Protein 7AAK (pdb70)

Solvent-accessible surface area: 31314 Å² total; per-residue (Å²): 235,137,89,60,6,59,0,0,3,63,100,47,109,61,12,100,64,9,1,72,55,5,10,60,74,2,92,83,51,55,110,70,45,93,38,86,76,48,44,46,74,105,117,9,86,153,38,87,117,104,33,190,82,116,29,45,119,111,32,10,63,10,81,43,4,16,94,2,0,111,131,88,82,0,1,1,0,12,11,24,1,78,34,6,72,23,97,20,56,128,38,7,0,0,1,0,0,19,151,19,66,46,16,42,0,0,0,3,21,34,67,152,24,123,88,74,47,3,88,74,13,68,126,134,11,17,0,0,6,54,29,52,15,21,22,0,8,0,62,122,86,15,92,107,18,44,25,95,82,3,158,36,99,43,83,34,32,10,111,44,0,71,112,74,169,88,14,16,0,0,0,18,19,0,2,14,1,61,34,24,65,86,86,152,89,29,46,21,47,0,100,43,125,17,1,2,2,16,14,0,2,7,0,10,0,0,0,0,46,11,142,19,70,87,1,12,89,45,1,5,68,14,9,34,26,53,4,0,0,33,0,0,0,0,3,2,0,55,93,62,6,122,29,28,110,78,10,0,10,0,0,45,3,26,26,90,72,25,32,0,52,0,20,0,0,0,9,15,38,89,0,78,80,33,21,94,54,78,59,96,29,114,8,126,57,9,102,138,109,91,146,21,72,102,114,34,92,70,11,20,11,2,11,7,37,37,3,19,61,47,26,3,70,35,0,38,86,10,0,55,50,0,0,73,53,0,55,91,114,33,0,131,104,24,3,26,68,1,71,122,109,37,81,74,182,228,196,50,18,56,0,0,2,66,140,46,101,54,13,87,59,10,1,70,53,5,8,59,73,2,101,85,52,48,117,74,85,111,23,82,59,47,36,59,185,98,113,62,38,104,62,4,17,90,3,0,112,119,78,82,0,9,2,0,10,13,24,1,79,85,8,77,22,109,21,32,83,43,11,0,0,1,0,0,17,153,21,75,54,15,41,0,0,0,0,0,36,65,162,32,89,72,91,48,3,93,80,13,72,116,155,14,22,0,0,6,46,42,70,19,13,21,0,6,0,68,118,91,16,97,111,22,71,22,88,94,17,226,53,98,26,44,59,14,6,165,82,0,55,130,30,178,92,10,12,0,0,0,18,17,9,4,9,0,85,38,24,66,60,108,142,53,32,43,17,70,0,104,41,118,17,2,6,2,14,15,0,2,8,1,8,0,0,0,0,35,14,184,27,55,102,8,13,86,37,0,5,68,12,8,30,25,60,3,0,0,31,0,0,0,0,3,0,0,52,86,58,6,149,11,52,111,85,16,0,10,0,0,41,2,31,25,137,122,21,38,0,68,0,26,0,0,0,7,13,37,85,0,74,78,29,22,85,49,77,56,94,30,99,7,121,67,12,100,101,106,84,145,19,82,109,123,38,92,77,11,3,11,2,11,8,44,33,3,10,60,48,31,3,70,34,0,26,88,9,0,50,50,0,0,71,60,0,53,88,116,34,0,133,102,21,3,49,74,1,107,117,122,108

Secondary structure (DSSP, 8-state):
-PPPEEEEE-SSHHHHHHHHHHHHHHHHHSTT--EEEEE-----HHHHHH-SS---HHHHHHHHHHHHHHTTS-SEEEEEGGGS-SS--TTEEEEEEPPP---SEEEEE-GGGTT--GGGSPTT-EEE---HHHHHHHHHH-TTSEEE---S-HHHHHHHHHH-SS-SEEEEEHHHHHHTT-GGG--EEPPTTT-PBPTTTT-EEEEEETT-HHHHHHHGGG--HHHHHHHHHHHHHHHHHT--SSSSEEEEEEEETTEEEEEEEEE-TTSSSEEEEEEEEE-PPP-------TTSPPBTTB--TTS-HHHHHHHHHHHHHHHHHHHHTTHHHHHHHHHHHHTT-/---EEEEE-SSHHHHHHHHHHHHHHHHH-TTS-EEEEE--TTHHHHHHHHHHTTS-SEEEEEGGGS-SSPPTTEEEEEEPPP---SEEEEE-GGGTT--GGGSPTT-EEEE-SHHHHHHHHHH-TTSEEEE--S-HHHHHHHGGG-SS-SEEEEEHHHHHHHT-GGG--EEPPTTT-PBPTTTT-EEEEEETT-HHHHHHHGGG--HHHHHHHHHHHHHHHHHT--SSS-EEEEEEEETTEEEEEEEEE-TTSSSEEEEEEEEE-----------TTSPPBTTB--TTS-HHHHHHHHHHHHHHHHHHHHTTHHHHHHHHHHH-

GO terms:
  GO:0006782 protoporphyrinogen IX biosynthetic process (P, IDA)
  GO:0006785 heme B biosynthetic process (P, IDA)
  GO:0004418 hydroxymethylbilane synthase activity (F, IDA)
  GO:0006783 heme biosynthetic process (P, IDA)
  GO:0004418 hydroxymethylbilane synthase activity (F, EXP)
  GO:0004418 hydroxymethylbilane synthase activity (F, TAS)
  GO:0005829 cytosol (C, TAS)
  GO:0006783 heme biosynthetic process (P, TAS)
  GO:0005515 protein binding (F, IPI)
  GO:0006783 heme biosynthetic process (P, IC)

B-factor: mean 36.82, std 15.35, range [14.42, 101.82]

Nearest PDB structures (foldseek):
  7aak-assembly1_A  TM=1.003E+00  e=9.977E-79  Homo sapiens
  7ccz-assembly1_A  TM=9.940E-01  e=1.138E-68  Homo sapiens
  7aak-assembly2_B  TM=9.944E-01  e=3.959E-69  Homo sapiens
  7ccx-assembly1_A  TM=9.874E-01  e=6.884E-68  Homo sapiens
  5m6r-assembly1_A  TM=9.579E-01  e=1.869E-68  Homo sapiens

Structure (mmCIF, N/CA/C/O backbone):
data_7AAK
#
_entry.id   7AAK
#
_cell.length_a   81.241
_cell.length_b   86.127
_cell.length_c   107.390
_cell.angle_alpha   90.000
_cell.angle_beta   90.000
_cell.angle_gamma   90.000
#
_symmetry.space_group_name_H-M   'P 21 21 21'
#
loop_
_entity.id
_entity.type
_entity.pdbx_description
1 polymer 'Porphobilinogen deaminase'
2 non-polymer '3-[4-(2-hydroxy-2-oxoethyl)-5-[[4-(2-hydroxy-2-oxoethyl)-5-[[4-(2-hydroxy-2-oxoethyl)-5-[[4-(2-hydroxy-2-oxoethyl)-3-(3-hydroxy-3-oxopropyl)-5-methyl-1~{H}-pyrrol-2-yl]methyl]-3-(3-hydroxy-3-oxopropyl)-1~{H}-pyrrol-2-yl]methyl]-3-(3-hydroxy-3-oxopropyl)-1~{H}-pyrrol-2-yl]methyl]-1~{H}-pyrrol-3-yl]propanoic acid'
3 non-polymer GLYCEROL
4 water water
#
loop_
_atom_site.group_PDB
_atom_site.id
_atom_site.type_symbol
_atom_site.label_atom_id
_atom_site.label_alt_id
_atom_site.label_comp_id
_atom_site.label_asym_id
_atom_site.label_entity_id
_atom_site.label_seq_id
_atom_site.pdbx_PDB_ins_code
_atom_site.Cartn_x
_atom_site.Cartn_y
_atom_site.Cartn_z
_atom_site.occupancy
_atom_site.B_iso_or_equiv
_atom_site.auth_seq_id
_atom_site.auth_comp_id
_atom_site.auth_asym_id
_atom_site.auth_atom_id
_atom_site.pdbx_PDB_model_num
ATOM 1 N N . LYS A 1 19 ? 61.99612 28.25728 -12.18980 1.000 80.39900 17 LYS A N 1
ATOM 2 C CA . LYS A 1 19 ? 62.85233 28.60326 -13.32080 1.000 77.58645 17 LYS A CA 1
ATOM 3 C C . LYS A 1 19 ? 64.17642 29.22550 -12.82877 1.000 70.66316 17 LYS A C 1
ATOM 4 O O . LYS A 1 19 ? 65.19711 29.14958 -13.51181 1.000 65.37188 17 LYS A O 1
ATOM 10 N N . MET A 1 20 ? 64.16626 29.81079 -11.62933 1.000 62.03915 18 MET A N 1
ATOM 11 C CA . MET A 1 20 ? 65.35479 30.48896 -11.13276 1.000 65.01125 18 MET A CA 1
ATOM 12 C C . MET A 1 20 ? 66.50484 29.52230 -10.87788 1.000 50.00029 18 MET A C 1
ATOM 13 O O . MET A 1 20 ? 66.35907 28.29450 -10.86356 1.000 51.87183 18 MET A O 1
ATOM 18 N N . ARG A 1 21 ? 67.64911 30.10912 -10.58962 1.000 40.84640 19 ARG A N 1
ATOM 19 C CA . ARG A 1 21 ? 68.66987 29.47201 -9.78212 1.000 39.94556 19 ARG A CA 1
ATOM 20 C C . ARG A 1 21 ? 68.39784 29.74074 -8.31034 1.000 39.84420 19 ARG A C 1
ATOM 21 O O . ARG A 1 21 ? 68.04921 30.86127 -7.91770 1.000 40.80586 19 ARG A O 1
ATOM 29 N N . VAL A 1 22 ? 68.58088 28.70754 -7.50677 1.000 35.26632 20 VAL A N 1
ATOM 30 C CA . VAL A 1 22 ? 68.75398 28.83994 -6.07240 1.000 32.08442 20 VAL A CA 1
ATOM 31 C C . VAL A 1 22 ? 70.25004 28.94233 -5.81006 1.000 32.30386 20 VAL A C 1
ATOM 32 O O . VAL A 1 22 ? 71.03205 28.15295 -6.34933 1.000 33.21184 20 VAL A O 1
ATOM 36 N N . ILE A 1 23 ? 70.65851 29.93788 -5.02582 1.000 30.28224 21 ILE A N 1
ATOM 37 C CA . ILE A 1 23 ? 72.07765 30.16997 -4.76474 1.000 31.41862 21 ILE A CA 1
ATOM 38 C C . ILE A 1 23 ? 72.51851 29.25982 -3.62125 1.000 32.07779 21 ILE A C 1
ATOM 39 O O . ILE A 1 23 ? 72.16837 29.48883 -2.46018 1.000 29.88468 21 ILE A O 1
ATOM 44 N N . ARG A 1 24 ? 73.31443 28.23913 -3.94673 1.000 26.77028 22 ARG A N 1
ATOM 45 C CA . ARG A 1 24 ? 73.79521 27.28019 -2.95798 1.000 23.51725 22 ARG A CA 1
ATOM 46 C C . ARG A 1 24 ? 75.11510 27.76084 -2.38681 1.000 27.12533 22 ARG A C 1
ATOM 47 O O . ARG A 1 24 ? 76.07014 28.01364 -3.12974 1.000 24.37540 22 ARG A O 1
ATOM 55 N N . VAL A 1 25 ? 75.16650 27.87323 -1.06816 1.000 22.33222 23 VAL A N 1
ATOM 56 C CA . VAL A 1 25 ? 76.32687 28.40474 -0.36518 1.000 23.56782 23 VAL A CA 1
ATOM 57 C C . VAL A 1 25 ? 76.92642 27.26393 0.44721 1.000 25.71235 23 VAL A C 1
ATOM 58 O O . VAL A 1 25 ? 76.30136 26.76855 1.39321 1.000 29.17988 23 VAL A O 1
ATOM 62 N N . GLY A 1 26 ? 78.12808 26.83096 0.07487 1.000 22.71561 24 GLY A N 1
ATOM 63 C CA . GLY A 1 26 ? 78.78966 25.74485 0.77390 1.000 23.97188 24 GLY A CA 1
ATOM 64 C C . GLY A 1 26 ? 79.58047 26.30030 1.94794 1.000 25.18466 24 GLY A C 1
ATOM 65 O O . GLY A 1 26 ? 80.19832 27.35672 1.85030 1.000 24.42644 24 GLY A O 1
ATOM 66 N N . THR A 1 27 ? 79.54707 25.57960 3.06623 1.000 25.68155 25 THR A N 1
ATOM 67 C CA . THR A 1 27 ? 80.28884 26.02173 4.23907 1.000 25.41970 25 THR A CA 1
ATOM 68 C C . THR A 1 27 ? 80.93568 24.83490 4.93085 1.000 23.47561 25 THR A C 1
ATOM 69 O O . THR A 1 27 ? 80.39038 23.72835 4.94102 1.000 28.65235 25 THR A O 1
ATOM 73 N N . ARG A 1 28 ? 82.11657 25.07653 5.49616 1.000 23.02475 26 ARG A N 1
ATOM 74 C CA . ARG A 1 28 ? 82.65197 24.15639 6.48567 1.000 24.37815 26 ARG A CA 1
ATOM 75 C C . ARG A 1 28 ? 81.77957 24.15881 7.74259 1.000 28.90803 26 ARG A C 1
ATOM 76 O O . ARG A 1 28 ? 80.95154 25.05227 7.96660 1.000 27.00790 26 ARG A O 1
ATOM 84 N N . LYS A 1 29 ? 81.95116 23.12475 8.55872 1.000 29.99628 27 LYS A N 1
ATOM 85 C CA . LYS A 1 29 ? 81.06232 22.92026 9.69371 1.000 30.21520 27 LYS A CA 1
ATOM 86 C C . LYS A 1 29 ? 81.55717 23.57034 10.97976 1.000 26.91478 27 LYS A C 1
ATOM 87 O O . LYS A 1 29 ? 80.81929 23.57299 11.97491 1.000 30.69776 27 LYS A O 1
ATOM 93 N N . SER A 1 30 ? 82.76898 24.11836 10.98732 1.000 28.52072 28 SER A N 1
ATOM 94 C CA . SER A 1 30 ? 83.27745 24.76812 12.18476 1.000 30.32158 28 SER A CA 1
ATOM 95 C C . SER A 1 30 ? 82.44026 26.00184 12.50618 1.000 31.20107 28 SER A C 1
ATOM 96 O O . SER A 1 30 ? 81.86247 26.63760 11.61664 1.000 24.64538 28 SER A O 1
ATOM 99 N N . GLN A 1 31 ? 82.39037 26.34181 13.80006 1.000 30.76701 29 GLN A N 1
ATOM 100 C CA . GLN A 1 31 ? 81.56157 27.45699 14.25360 1.000 24.63592 29 GLN A CA 1
ATOM 101 C C . GLN A 1 31 ? 81.95081 28.76041 13.55794 1.000 22.24447 29 GLN A C 1
ATOM 102 O O . GLN A 1 31 ? 81.08493 29.49938 13.06637 1.000 23.61193 29 GLN A O 1
ATOM 108 N N . LEU A 1 32 ? 83.24782 29.07801 13.53504 1.000 22.80177 30 LEU A N 1
ATOM 109 C CA . LEU A 1 32 ? 83.67019 30.33386 12.91841 1.000 23.00463 30 LEU A CA 1
ATOM 110 C C . LEU A 1 32 ? 83.33338 30.36413 11.42764 1.000 19.95916 30 LEU A C 1
ATOM 111 O O . LEU A 1 32 ? 82.88751 31.39287 10.90290 1.000 18.64965 30 LEU A O 1
ATOM 116 N N . ALA A 1 33 ? 83.55088 29.24841 10.72010 1.000 18.07528 31 ALA A N 1
ATOM 117 C CA . ALA A 1 33 ? 83.21577 29.21825 9.29729 1.000 24.85186 31 ALA A CA 1
ATOM 118 C C . ALA A 1 33 ? 81.72103 29.42618 9.08395 1.000 22.90085 31 ALA A C 1
ATOM 119 O O . ALA A 1 33 ? 81.31027 30.14342 8.16442 1.000 20.81988 31 ALA A O 1
ATOM 121 N N . ARG A 1 34 ? 80.88899 28.81314 9.92776 1.000 22.06661 32 ARG A N 1
ATOM 122 C CA . ARG A 1 34 ? 79.44346 28.97482 9.77103 1.000 20.95056 32 ARG A CA 1
ATOM 123 C C . ARG A 1 34 ? 79.02328 30.42103 10.00133 1.000 21.36871 32 ARG A C 1
ATOM 124 O O . ARG A 1 34 ? 78.16626 30.95093 9.28363 1.000 24.20970 32 ARG A O 1
ATOM 132 N N . ILE A 1 35 ? 79.61594 31.07411 11.00314 1.000 20.36938 33 ILE A N 1
ATOM 133 C CA . ILE A 1 35 ? 79.29307 32.47226 11.28147 1.000 22.73303 33 ILE A CA 1
ATOM 134 C C . ILE A 1 35 ? 79.71157 33.36495 10.11893 1.000 21.60691 33 ILE A C 1
ATOM 135 O O . ILE A 1 35 ? 78.96429 34.26377 9.70546 1.000 23.26857 33 ILE A O 1
ATOM 140 N N . GLN A 1 36 ? 80.91003 33.13836 9.58150 1.000 18.24828 34 GLN A N 1
ATOM 141 C CA . GLN A 1 36 ? 81.38275 33.93342 8.44825 1.000 21.29660 34 GLN A CA 1
ATOM 142 C C . GLN A 1 36 ? 80.46829 33.75327 7.24504 1.000 21.19271 34 GLN A C 1
ATOM 143 O O . GLN A 1 36 ? 80.10407 34.72109 6.56593 1.000 20.45464 34 GLN A O 1
ATOM 149 N N . THR A 1 37 ? 80.10354 32.50522 6.96361 1.000 18.50988 35 THR A N 1
ATOM 150 C CA . THR A 1 37 ? 79.22883 32.21530 5.83789 1.000 20.50909 35 THR A CA 1
ATOM 151 C C . THR A 1 37 ? 77.89144 32.93103 5.98626 1.000 21.81136 35 THR A C 1
ATOM 152 O O . THR A 1 37 ? 77.40716 33.58329 5.05192 1.000 23.16188 35 THR A O 1
ATOM 156 N N . ASP A 1 38 ? 77.27522 32.81201 7.15873 1.000 22.65507 36 ASP A N 1
ATOM 157 C CA . ASP A 1 38 ? 75.97009 33.43120 7.36243 1.000 21.07142 36 ASP A CA 1
ATOM 158 C C . ASP A 1 38 ? 76.05395 34.95399 7.29049 1.000 23.49489 36 ASP A C 1
ATOM 159 O O . ASP A 1 38 ? 75.12391 35.59291 6.77399 1.000 23.17218 36 ASP A O 1
ATOM 164 N N . SER A 1 39 ? 77.17249 35.55063 7.74001 1.000 23.29092 37 SER A N 1
ATOM 165 C CA . SER A 1 39 ? 77.29594 37.00878 7.66152 1.000 21.01259 37 SER A CA 1
ATOM 166 C C . SER A 1 39 ? 77.33336 37.48409 6.21288 1.000 21.71395 37 SER A C 1
ATOM 167 O O . SER A 1 39 ? 76.74535 38.52462 5.87393 1.000 23.34842 37 SER A O 1
ATOM 170 N N . VAL A 1 40 ? 77.96837 36.70976 5.33299 1.000 19.30040 38 VAL A N 1
ATOM 171 C CA . VAL A 1 40 ? 78.01731 37.07349 3.92072 1.000 20.68822 38 VAL A CA 1
ATOM 172 C C . VAL A 1 40 ? 76.64779 36.88197 3.28465 1.000 20.68774 38 VAL A C 1
ATOM 173 O O . VAL A 1 40 ? 76.19224 37.72518 2.50822 1.000 22.91501 38 VAL A O 1
ATOM 177 N N . VAL A 1 41 ? 75.96467 35.78179 3.62520 1.000 21.05189 39 VAL A N 1
ATOM 178 C CA . VAL A 1 41 ? 74.61953 35.54154 3.10845 1.000 23.48633 39 VAL A CA 1
ATOM 179 C C . VAL A 1 41 ? 73.67533 36.66535 3.52277 1.000 26.37551 39 VAL A C 1
ATOM 180 O O . VAL A 1 41 ? 72.85859 37.13540 2.71943 1.000 25.13518 39 VAL A O 1
ATOM 184 N N . ALA A 1 42 ? 73.77882 37.11806 4.77761 1.000 25.92777 40 ALA A N 1
ATOM 185 C CA . ALA A 1 42 ? 72.94050 38.21860 5.23891 1.000 25.72762 40 ALA A CA 1
ATOM 186 C C . ALA A 1 42 ? 73.17442 39.48230 4.41864 1.000 22.77052 40 ALA A C 1
ATOM 187 O O . ALA A 1 42 ? 72.22109 40.19529 4.07370 1.000 23.93459 40 ALA A O 1
ATOM 189 N N . THR A 1 43 ? 74.43284 39.80344 4.13369 1.000 23.10332 41 THR A N 1
ATOM 190 C CA . THR A 1 43 ? 74.71042 40.98568 3.32614 1.000 23.04772 41 THR A CA 1
ATOM 191 C C . THR A 1 43 ? 74.15994 40.82355 1.91216 1.000 26.46977 41 THR A C 1
ATOM 192 O O . THR A 1 43 ? 73.61645 41.77174 1.33609 1.000 23.47783 41 THR A O 1
ATOM 196 N N . LEU A 1 44 ? 74.26816 39.62241 1.33778 1.000 20.87745 42 LEU A N 1
ATOM 197 C CA . LEU A 1 44 ? 73.71001 39.40362 0.00652 1.000 19.74614 42 LEU A CA 1
ATOM 198 C C . LEU A 1 44 ? 72.19784 39.55826 0.01456 1.000 26.36418 42 LEU A C 1
ATOM 199 O O . LEU A 1 44 ? 71.62784 40.20638 -0.86887 1.000 27.80039 42 LEU A O 1
ATOM 204 N N . LYS A 1 45 ? 71.53634 38.97710 1.01239 1.000 25.53055 43 LYS A N 1
ATOM 205 C CA . LYS A 1 45 ? 70.08217 39.08762 1.08822 1.000 25.13441 43 LYS A CA 1
ATOM 206 C C . LYS A 1 45 ? 69.64185 40.53240 1.26403 1.000 27.47322 43 LYS A C 1
ATOM 207 O O . LYS A 1 45 ? 68.55559 40.90303 0.80746 1.000 28.74761 43 LYS A O 1
ATOM 213 N N . ALA A 1 46 ? 70.45962 41.35808 1.92633 1.000 25.95544 44 ALA A N 1
ATOM 214 C CA . ALA A 1 46 ? 70.12807 42.77577 2.07015 1.000 30.84375 44 ALA A CA 1
ATOM 215 C C . ALA A 1 46 ? 70.09726 43.47857 0.71621 1.000 32.49117 44 ALA A C 1
ATOM 216 O O . ALA A 1 46 ? 69.24475 44.34362 0.47583 1.000 29.69533 44 ALA A O 1
ATOM 218 N N . SER A 1 47 ? 71.02895 43.12785 -0.17946 1.000 29.41394 45 SER A N 1
ATOM 219 C CA . SER A 1 47 ? 71.01806 43.66643 -1.53887 1.000 26.75160 45 SER A CA 1
ATOM 220 C C . SER A 1 47 ? 69.95292 43.01654 -2.40583 1.000 26.33438 45 SER A C 1
ATOM 221 O O . SER A 1 47 ? 69.39090 43.67546 -3.27948 1.000 27.17661 45 SER A O 1
ATOM 224 N N . TYR A 1 48 ? 69.66443 41.73858 -2.17112 1.000 28.54402 46 TYR A N 1
ATOM 225 C CA . TYR A 1 48 ? 68.80592 40.94561 -3.04768 1.000 29.57808 46 TYR A CA 1
ATOM 226 C C . TYR A 1 48 ? 67.66806 40.30304 -2.25751 1.000 26.53454 46 TYR A C 1
ATOM 227 O O . TYR A 1 48 ? 67.56496 39.07623 -2.18626 1.000 29.07260 46 TYR A O 1
ATOM 236 N N . PRO A 1 49 ? 66.77008 41.10409 -1.68241 1.000 28.12791 47 PRO A N 1
ATOM 237 C CA . PRO A 1 49 ? 65.69154 40.52098 -0.87005 1.000 27.56881 47 PRO A CA 1
ATOM 238 C C . PRO A 1 49 ? 64.80695 39.62768 -1.72596 1.000 30.26114 47 PRO A C 1
ATOM 239 O O . PRO A 1 49 ? 64.57248 39.89843 -2.90743 1.000 33.93258 47 PRO A O 1
ATOM 243 N N . GLY A 1 50 ? 64.37849 38.51251 -1.13825 1.000 32.26512 48 GLY A N 1
ATOM 244 C CA . GLY A 1 50 ? 63.59972 37.51735 -1.82681 1.000 39.72060 48 GLY A CA 1
ATOM 245 C C . GLY A 1 50 ? 64.40175 36.51148 -2.63137 1.000 44.75920 48 GLY A C 1
ATOM 246 O O . GLY A 1 50 ? 63.91227 35.40490 -2.88212 1.000 43.15291 48 GLY A O 1
ATOM 247 N N . LEU A 1 51 ? 65.60702 36.86959 -3.06833 1.000 49.22719 49 LEU A N 1
ATOM 248 C CA . LEU A 1 51 ? 66.43872 35.90409 -3.77064 1.000 43.83714 49 LEU A CA 1
ATOM 249 C C . LEU A 1 51 ? 66.67542 34.70207 -2.86339 1.000 32.93608 49 LEU A C 1
ATOM 250 O O . LEU A 1 51 ? 66.83633 34.84102 -1.64857 1.000 42.28903 49 LEU A O 1
ATOM 255 N N . GLN A 1 52 ? 66.64797 33.50679 -3.43777 1.000 31.63574 50 GLN A N 1
ATOM 256 C CA . GLN A 1 52 ? 66.65718 32.29934 -2.62272 1.000 37.53468 50 GLN A CA 1
ATOM 257 C C . GLN A 1 52 ? 68.07614 31.77658 -2.47886 1.000 37.34704 50 GLN A C 1
ATOM 258 O O . GLN A 1 52 ? 68.77713 31.56542 -3.47891 1.000 35.05257 50 GLN A O 1
ATOM 264 N N . PHE A 1 53 ? 68.48862 31.59613 -1.22653 1.000 40.96935 51 PHE A N 1
ATOM 265 C CA . PHE A 1 53 ? 69.78114 31.04515 -0.84886 1.000 38.57717 51 PHE A CA 1
ATOM 266 C C . PHE A 1 53 ? 69.55109 29.74262 -0.10356 1.000 44.85041 51 PHE A C 1
ATOM 267 O O . PHE A 1 53 ? 68.52623 29.55811 0.55747 1.000 47.64164 51 PHE A O 1
ATOM 275 N N . GLU A 1 54 ? 70.50144 28.83002 -0.23235 1.000 33.97902 52 GLU A N 1
ATOM 276 C CA . GLU A 1 54 ? 70.46540 27.57407 0.49767 1.000 29.41729 52 GLU A CA 1
ATOM 277 C C . GLU A 1 54 ? 71.86381 27.32016 1.02299 1.000 29.52905 52 GLU A C 1
ATOM 278 O O . GLU A 1 54 ? 72.82279 27.30615 0.24189 1.000 29.46998 52 GLU A O 1
ATOM 284 N N . ILE A 1 55 ? 71.98577 27.12967 2.32193 1.000 28.18077 53 ILE A N 1
ATOM 285 C CA . ILE A 1 55 ? 73.28823 26.86129 2.91782 1.000 23.67916 53 ILE A CA 1
ATOM 286 C C . ILE A 1 55 ? 73.45904 25.35679 3.02165 1.000 29.46006 53 ILE A C 1
ATOM 287 O O . ILE A 1 55 ? 72.55296 24.64374 3.48446 1.000 33.64556 53 ILE A O 1
ATOM 292 N N . ILE A 1 56 ? 74.58764 24.86990 2.50792 1.000 27.70506 54 ILE A N 1
ATOM 293 C CA . ILE A 1 56 ? 74.88705 23.44944 2.40528 1.000 29.75566 54 ILE A CA 1
ATOM 294 C C . ILE A 1 56 ? 76.17762 23.22571 3.17513 1.000 32.57431 54 ILE A C 1
ATOM 295 O O . ILE A 1 56 ? 77.24210 23.71928 2.78111 1.000 28.70915 54 ILE A O 1
ATOM 300 N N . ALA A 1 57 ? 76.08151 22.51366 4.29090 1.000 33.10265 55 ALA A N 1
ATOM 301 C CA . ALA A 1 57 ? 77.24184 22.21555 5.11136 1.000 30.41211 55 ALA A CA 1
ATOM 302 C C . ALA A 1 57 ? 77.89090 20.94272 4.59179 1.000 39.55928 55 ALA A C 1
ATOM 303 O O . ALA A 1 57 ? 77.20858 19.93452 4.39553 1.000 42.20929 55 ALA A O 1
ATOM 305 N N . MET A 1 58 ? 79.20070 20.98368 4.35308 1.000 42.19886 56 MET A N 1
ATOM 306 C CA . MET A 1 58 ? 79.91033 19.81197 3.85216 1.000 54.64826 56 MET A CA 1
ATOM 307 C C . MET A 1 58 ? 81.00985 19.39930 4.80964 1.000 57.73589 56 MET A C 1
ATOM 308 O O . MET A 1 58 ? 81.85238 20.22010 5.18718 1.000 51.25836 56 MET A O 1
ATOM 313 N N . SER A 1 59 ? 80.99773 18.12268 5.18264 1.000 66.73946 57 SER A N 1
ATOM 314 C CA . SER A 1 59 ? 82.11234 17.47733 5.87171 1.000 76.30154 57 SER A CA 1
ATOM 315 C C . SER A 1 59 ? 82.26991 16.11349 5.21071 1.000 81.84978 57 SER A C 1
ATOM 316 O O . SER A 1 59 ? 81.49697 15.19124 5.48587 1.000 86.20213 57 SER A O 1
ATOM 319 N N . THR A 1 60 ? 83.24108 16.00448 4.31199 1.000 80.68521 58 THR A N 1
ATOM 320 C CA . THR A 1 60 ? 83.65286 14.73034 3.74118 1.000 82.25700 58 THR A CA 1
ATOM 321 C C . THR A 1 60 ? 85.13556 14.55146 4.02919 1.000 78.94813 58 THR A C 1
ATOM 322 O O . THR A 1 60 ? 85.91501 15.49541 3.86094 1.000 79.97228 58 THR A O 1
ATOM 326 N N . THR A 1 61 ? 85.52741 13.35893 4.48026 1.000 79.27599 59 THR A N 1
ATOM 327 C CA . THR A 1 61 ? 86.93399 13.12742 4.79196 1.000 80.44266 59 THR A CA 1
ATOM 328 C C . THR A 1 61 ? 87.73014 13.09901 3.48343 1.000 84.12494 59 THR A C 1
ATOM 329 O O . THR A 1 61 ? 87.41413 12.33512 2.56285 1.000 87.48195 59 THR A O 1
ATOM 333 N N . GLY A 1 62 ? 88.72267 13.98398 3.37737 1.000 79.93620 60 GLY A N 1
ATOM 334 C CA . GLY A 1 62 ? 89.41583 14.21171 2.12164 1.000 77.87728 60 GLY A CA 1
ATOM 335 C C . GLY A 1 62 ? 90.61215 13.31373 1.87497 1.000 78.70173 60 GLY A C 1
ATOM 336 O O . GLY A 1 62 ? 91.72546 13.80042 1.65063 1.000 79.58327 60 GLY A O 1
ATOM 337 N N . ASP A 1 63 ? 90.39835 11.99619 1.89967 1.000 77.87863 61 ASP A N 1
ATOM 338 C CA . ASP A 1 63 ? 91.50161 11.07583 1.64379 1.000 78.46025 61 ASP A CA 1
ATOM 339 C C . ASP A 1 63 ? 91.95580 11.13542 0.18958 1.000 78.80678 61 ASP A C 1
ATOM 340 O O . ASP A 1 63 ? 93.11767 10.83233 -0.10786 1.000 79.96290 61 ASP A O 1
ATOM 345 N N . LYS A 1 64 ? 91.06613 11.53816 -0.72348 1.000 76.93514 62 LYS A N 1
ATOM 346 C CA . LYS A 1 64 ? 91.39694 11.53712 -2.14558 1.000 71.77155 62 LYS A CA 1
ATOM 347 C C . LYS A 1 64 ? 92.25716 12.72939 -2.54113 1.000 66.74436 62 LYS A C 1
ATOM 348 O O . LYS A 1 64 ? 93.00953 12.64530 -3.51912 1.000 67.92405 62 LYS A O 1
ATOM 354 N N . ILE A 1 65 ? 92.17130 13.83505 -1.80105 1.000 58.35708 63 ILE A N 1
ATOM 355 C CA . ILE A 1 65 ? 92.99591 14.99452 -2.12249 1.000 57.77459 63 ILE A CA 1
ATOM 356 C C . ILE A 1 65 ? 94.42392 14.80751 -1.61585 1.000 61.37303 63 ILE A C 1
ATOM 357 O O . ILE A 1 65 ? 95.38099 15.25022 -2.26656 1.000 61.36244 63 ILE A O 1
ATOM 362 N N . LEU A 1 66 ? 94.59849 14.14476 -0.46878 1.000 63.49451 64 LEU A N 1
ATOM 363 C CA . LEU A 1 66 ? 95.94545 13.82472 -0.00588 1.000 69.19695 64 LEU A CA 1
ATOM 364 C C . LEU A 1 66 ? 96.62432 12.81008 -0.92069 1.000 71.13185 64 LEU A C 1
ATOM 365 O O . LEU A 1 66 ? 97.84850 12.85884 -1.09556 1.000 71.81950 64 LEU A O 1
ATOM 370 N N . ASP A 1 67 ? 95.84924 11.89438 -1.51243 1.000 69.44472 65 ASP A N 1
ATOM 371 C CA . ASP A 1 67 ? 96.41385 10.90858 -2.43224 1.000 69.26803 65 ASP A CA 1
ATOM 372 C C . ASP A 1 67 ? 97.07747 11.58094 -3.62845 1.000 69.15352 65 ASP A C 1
ATOM 373 O O . ASP A 1 67 ? 98.18874 11.21210 -4.02753 1.000 71.01184 65 ASP A O 1
ATOM 378 N N . THR A 1 68 ? 96.40447 12.56830 -4.21840 1.000 65.53560 66 THR A N 1
ATOM 379 C CA . THR A 1 68 ? 96.91079 13.25157 -5.40211 1.000 66.13744 66 THR A CA 1
ATOM 380 C C . THR A 1 68 ? 98.00471 14.26133 -5.08912 1.000 68.60860 66 THR A C 1
ATOM 381 O O . THR A 1 68 ? 98.67750 14.72447 -6.01640 1.000 70.92825 66 THR A O 1
ATOM 385 N N . ALA A 1 69 ? 98.19414 14.61663 -3.82096 1.000 66.24791 67 ALA A N 1
ATOM 386 C CA . ALA A 1 69 ? 99.14583 15.66101 -3.47254 1.000 64.78728 67 ALA A CA 1
ATOM 387 C C . ALA A 1 69 ? 100.57404 15.15412 -3.61382 1.000 67.35645 67 ALA A C 1
ATOM 388 O O . ALA A 1 69 ? 100.90161 14.04811 -3.17313 1.000 72.54667 67 ALA A O 1
ATOM 390 N N . LEU A 1 70 ? 101.41866 15.96436 -4.24197 1.000 67.66753 68 LEU A N 1
ATOM 391 C CA . LEU A 1 70 ? 102.84953 15.70875 -4.32254 1.000 70.87901 68 LEU A CA 1
ATOM 392 C C . LEU A 1 70 ? 103.60981 16.36488 -3.18105 1.000 76.25484 68 LEU A C 1
ATOM 393 O O . LEU A 1 70 ? 104.83018 16.19323 -3.07677 1.000 77.15955 68 LEU A O 1
ATOM 398 N N . SER A 1 71 ? 102.90443 17.10244 -2.32960 1.000 76.02057 69 SER A N 1
ATOM 399 C CA . SER A 1 71 ? 103.46649 17.80822 -1.19359 1.000 79.93637 69 SER A CA 1
ATOM 400 C C . SER A 1 71 ? 102.65853 17.46275 0.04848 1.000 84.03023 69 SER A C 1
ATOM 401 O O . SER A 1 71 ? 101.55057 16.92345 -0.03463 1.000 84.67308 69 SER A O 1
ATOM 404 N N . LYS A 1 72 ? 103.22691 17.77286 1.20893 1.000 85.35005 70 LYS A N 1
ATOM 405 C CA . LYS A 1 72 ? 102.43306 17.77735 2.42795 1.000 83.44914 70 LYS A CA 1
ATOM 406 C C . LYS A 1 72 ? 101.40270 18.89832 2.34147 1.000 75.95460 70 LYS A C 1
ATOM 407 O O . LYS A 1 72 ? 101.70231 20.00624 1.88502 1.000 71.27513 70 LYS A O 1
ATOM 413 N N . ILE A 1 73 ? 100.17359 18.60404 2.75457 1.000 75.84368 71 ILE A N 1
ATOM 414 C CA . ILE A 1 73 ? 99.09690 19.57763 2.61689 1.000 72.79650 71 ILE A CA 1
ATOM 415 C C . ILE A 1 73 ? 98.85181 20.26710 3.95192 1.000 68.87206 71 ILE A C 1
ATOM 416 O O . ILE A 1 73 ? 98.94037 21.49755 4.05468 1.000 66.76574 71 ILE A O 1
ATOM 421 N N . GLY A 1 74 ? 98.56579 19.48666 4.97863 1.000 67.49606 72 GLY A N 1
ATOM 422 C CA . GLY A 1 74 ? 98.17368 20.06303 6.24702 1.000 66.72007 72 GLY A CA 1
ATOM 423 C C . GLY A 1 74 ? 96.66712 20.05063 6.41523 1.000 68.71726 72 GLY A C 1
ATOM 424 O O . GLY A 1 74 ? 95.90178 20.17220 5.44946 1.000 66.50619 72 GLY A O 1
ATOM 425 N N . GLU A 1 75 ? 96.22389 19.89682 7.66615 1.000 69.53226 73 GLU A N 1
ATOM 426 C CA . GLU A 1 75 ? 94.79517 19.71757 7.90305 1.000 71.60910 73 GLU A CA 1
ATOM 427 C C . GLU A 1 75 ? 93.98850 20.94710 7.49107 1.000 67.78279 73 GLU A C 1
ATOM 428 O O . GLU A 1 75 ? 92.88463 20.80248 6.95662 1.000 64.43144 73 GLU A O 1
ATOM 434 N N . LYS A 1 76 ? 94.52163 22.15678 7.68627 1.000 64.80445 74 LYS A N 1
ATOM 435 C CA . LYS A 1 76 ? 93.75728 23.34275 7.30622 1.000 60.05516 74 LYS A CA 1
ATOM 436 C C . LYS A 1 76 ? 93.64717 23.47136 5.78872 1.000 53.07395 74 LYS A C 1
ATOM 437 O O . LYS A 1 76 ? 92.55313 23.69207 5.25386 1.000 52.32562 74 LYS A O 1
ATOM 443 N N . SER A 1 77 ? 94.77131 23.33611 5.07674 1.000 50.15887 75 SER A N 1
ATOM 444 C CA . SER A 1 77 ? 94.75960 23.48037 3.62134 1.000 54.24404 75 SER A CA 1
ATOM 445 C C . SER A 1 77 ? 93.85330 22.45065 2.95991 1.000 50.77046 75 SER A C 1
ATOM 446 O O . SER A 1 77 ? 93.28843 22.70709 1.88857 1.000 52.71483 75 SER A O 1
ATOM 449 N N . LEU A 1 78 ? 93.70620 21.28072 3.57962 1.000 45.46785 76 LEU A N 1
ATOM 450 C CA . LEU A 1 78 ? 92.79045 20.27831 3.05490 1.000 49.69272 76 LEU A CA 1
ATOM 451 C C . LEU A 1 78 ? 91.35927 20.80094 3.02849 1.000 56.60276 76 LEU A C 1
ATOM 452 O O . LEU A 1 78 ? 90.58743 20.47269 2.12133 1.000 53.57960 76 LEU A O 1
ATOM 457 N N . PHE A 1 79 ? 90.98900 21.62863 4.01103 1.000 61.28014 77 PHE A N 1
ATOM 458 C CA . PHE A 1 79 ? 89.60235 22.08339 4.12232 1.000 61.29731 77 PHE A CA 1
ATOM 459 C C . PHE A 1 79 ? 89.23272 22.97373 2.94171 1.000 52.57833 77 PHE A C 1
ATOM 460 O O . PHE A 1 79 ? 88.15102 22.83728 2.36173 1.000 47.41660 77 PHE A O 1
ATOM 468 N N . THR A 1 80 ? 90.14367 23.87541 2.55704 1.000 48.94690 78 THR A N 1
ATOM 469 C CA . THR A 1 80 ? 89.93418 24.74851 1.40390 1.000 44.79180 78 THR A CA 1
ATOM 470 C C . THR A 1 80 ? 89.76341 23.94282 0.12244 1.000 47.56196 78 THR A C 1
ATOM 471 O O . THR A 1 80 ? 88.84845 24.20081 -0.66853 1.000 46.52376 78 THR A O 1
ATOM 475 N N . LYS A 1 81 ? 90.63777 22.95642 -0.10551 1.000 40.20064 79 LYS A N 1
ATOM 476 C CA . LYS A 1 81 ? 90.54415 22.13755 -1.31622 1.000 41.83657 79 LYS A CA 1
ATOM 477 C C . LYS A 1 81 ? 89.22719 21.37595 -1.38795 1.000 36.15534 79 LYS A C 1
ATOM 478 O O . LYS A 1 81 ? 88.69937 21.14528 -2.48324 1.000 35.76023 79 LYS A O 1
ATOM 484 N N . GLU A 1 82 ? 88.69106 20.95726 -0.24054 1.000 45.69232 80 GLU A N 1
ATOM 485 C CA . GLU A 1 82 ? 87.42232 20.24038 -0.22929 1.000 49.58004 80 GLU A CA 1
ATOM 486 C C . GLU A 1 82 ? 86.28256 21.12515 -0.72735 1.000 42.07200 80 GLU A C 1
ATOM 487 O O . GLU A 1 82 ? 85.39664 20.65783 -1.45068 1.000 38.20452 80 GLU A O 1
ATOM 493 N N . LEU A 1 83 ? 86.29500 22.40891 -0.36546 1.000 45.12459 81 LEU A N 1
ATOM 494 C CA . LEU A 1 83 ? 85.21974 23.29921 -0.79065 1.000 45.41605 81 LEU A CA 1
ATOM 495 C C . LEU A 1 83 ? 85.34706 23.68370 -2.25784 1.000 42.47164 81 LEU A C 1
ATOM 496 O O . LEU A 1 83 ? 84.33022 23.89395 -2.93049 1.000 34.51466 81 LEU A O 1
ATOM 501 N N . GLU A 1 84 ? 86.57233 23.77734 -2.77908 1.000 37.49509 82 GLU A N 1
ATOM 502 C CA . GLU A 1 84 ? 86.72496 23.95582 -4.21699 1.000 34.19060 82 GLU A CA 1
ATOM 503 C C . GLU A 1 84 ? 86.22132 22.74385 -4.97753 1.000 32.28074 82 GLU A C 1
ATOM 504 O O . GLU A 1 84 ? 85.69333 22.88095 -6.08857 1.000 32.70107 82 GLU A O 1
ATOM 510 N N . HIS A 1 85 ? 86.40022 21.54673 -4.41330 1.000 29.38590 83 HIS A N 1
ATOM 511 C CA . HIS A 1 85 ? 85.88545 20.35971 -5.07270 1.000 34.44742 83 HIS A CA 1
ATOM 512 C C . HIS A 1 85 ? 84.37259 20.44475 -5.19914 1.000 32.88884 83 HIS A C 1
ATOM 513 O O . HIS A 1 85 ? 83.80613 20.05782 -6.22696 1.000 31.54456 83 HIS A O 1
ATOM 520 N N . ALA A 1 86 ? 83.70702 20.96925 -4.16480 1.000 33.12426 84 ALA A N 1
ATOM 521 C CA . ALA A 1 86 ? 82.25948 21.15653 -4.23652 1.000 33.18999 84 ALA A CA 1
ATOM 522 C C . ALA A 1 86 ? 81.89551 22.14082 -5.34150 1.000 28.75213 84 ALA A C 1
ATOM 523 O O . ALA A 1 86 ? 80.92359 21.92910 -6.07942 1.000 28.22651 84 ALA A O 1
ATOM 525 N N . LEU A 1 87 ? 82.67733 23.21759 -5.48235 1.000 23.47181 85 LEU A N 1
ATOM 526 C CA . LEU A 1 87 ? 82.43811 24.17029 -6.56390 1.000 25.15950 85 LEU A CA 1
ATOM 527 C C . LEU A 1 87 ? 82.66053 23.52244 -7.91723 1.000 28.35557 85 LEU A C 1
ATOM 528 O O . LEU A 1 87 ? 81.85271 23.68256 -8.84200 1.000 25.72347 85 LEU A O 1
ATOM 533 N N . GLU A 1 88 ? 83.77947 22.80499 -8.06161 1.000 29.32964 86 GLU A N 1
ATOM 534 C CA . GLU A 1 88 ? 84.08883 22.17060 -9.33570 1.000 34.31177 86 GLU A CA 1
ATOM 535 C C . GLU A 1 88 ? 82.99755 21.19013 -9.74165 1.000 35.70583 86 GLU A C 1
ATOM 536 O O . GLU A 1 88 ? 82.63011 21.11122 -10.91911 1.000 36.73639 86 GLU A O 1
ATOM 542 N N . LYS A 1 89 ? 82.45322 20.44739 -8.78250 1.000 36.55978 87 LYS A N 1
ATOM 543 C CA . LYS A 1 89 ? 81.44708 19.45103 -9.12066 1.000 34.61953 87 LYS A CA 1
ATOM 544 C C . LYS A 1 89 ? 80.03927 20.02671 -9.21698 1.000 31.12951 87 LYS A C 1
ATOM 545 O O . LYS A 1 89 ? 79.09096 19.25468 -9.38842 1.000 30.99119 87 LYS A O 1
ATOM 551 N N . ASN A 1 90 ? 79.88819 21.35051 -9.14372 1.000 30.59792 88 ASN A N 1
ATOM 552 C CA . ASN A 1 90 ? 78.58559 22.01594 -9.25941 1.000 28.50657 88 ASN A CA 1
ATOM 553 C C . ASN A 1 90 ? 77.63265 21.62300 -8.12426 1.000 26.28285 88 ASN A C 1
ATOM 554 O O . ASN A 1 90 ? 76.41285 21.59515 -8.30535 1.000 30.95687 88 ASN A O 1
ATOM 559 N N . GLU A 1 91 ? 78.17303 21.32924 -6.94072 1.000 27.68532 89 GLU A N 1
ATOM 560 C CA . GLU A 1 91 ? 77.34310 21.03233 -5.77453 1.000 26.89210 89 GLU A CA 1
ATOM 561 C C . GLU A 1 91 ? 76.94453 22.28503 -5.01274 1.000 23.88331 89 GLU A C 1
ATOM 562 O O . GLU A 1 91 ? 75.90087 22.29891 -4.34347 1.000 24.65862 89 GLU A O 1
ATOM 568 N N . VAL A 1 92 ? 77.76042 23.33357 -5.09664 1.000 22.16613 90 VAL A N 1
ATOM 569 C CA . VAL A 1 92 ? 77.47658 24.63194 -4.50235 1.000 21.94653 90 VAL A CA 1
ATOM 570 C C . VAL A 1 92 ? 77.86400 25.69171 -5.52452 1.000 24.41599 90 VAL A C 1
ATOM 571 O O . VAL A 1 92 ? 78.52356 25.40359 -6.52367 1.000 23.94796 90 VAL A O 1
ATOM 575 N N . ASP A 1 93 ? 77.46045 26.93668 -5.25435 1.000 23.43902 91 ASP A N 1
ATOM 576 C CA . ASP A 1 93 ? 77.72583 28.04874 -6.16134 1.000 22.97789 91 ASP A CA 1
ATOM 577 C C . ASP A 1 93 ? 78.70228 29.07982 -5.62379 1.000 23.17661 91 ASP A C 1
ATOM 578 O O . ASP A 1 93 ? 79.30127 29.80719 -6.41936 1.000 22.35531 91 ASP A O 1
ATOM 583 N N . LEU A 1 94 ? 78.84742 29.18911 -4.31081 1.000 21.02183 92 LEU A N 1
ATOM 584 C CA . LEU A 1 94 ? 79.88717 30.03643 -3.74354 1.000 20.65677 92 LEU A CA 1
ATOM 585 C C . LEU A 1 94 ? 80.26130 29.49491 -2.37603 1.000 25.70714 92 LEU A C 1
ATOM 586 O O . LEU A 1 94 ? 79.50516 28.75381 -1.74477 1.000 22.31277 92 LEU A O 1
ATOM 591 N N A VAL A 1 95 ? 81.47344 29.82128 -1.95100 0.510 23.49241 93 VAL A N 1
ATOM 592 N N B VAL A 1 95 ? 81.43913 29.91656 -1.91684 0.490 23.75840 93 VAL A N 1
ATOM 593 C CA A VAL A 1 95 ? 81.93660 29.49128 -0.61445 0.510 23.24851 93 VAL A CA 1
ATOM 594 C CA B VAL A 1 95 ? 82.05995 29.45479 -0.67889 0.490 23.60661 93 VAL A CA 1
ATOM 595 C C A VAL A 1 95 ? 82.61005 30.73443 -0.06686 0.510 20.74406 93 VAL A C 1
ATOM 596 C C B VAL A 1 95 ? 82.79536 30.63620 -0.05947 0.490 19.61075 93 VAL A C 1
ATOM 597 O O A VAL A 1 95 ? 83.04504 31.61298 -0.81482 0.510 18.46076 93 VAL A O 1
ATOM 598 O O B VAL A 1 95 ? 83.47773 31.38232 -0.76900 0.490 23.39167 93 VAL A O 1
ATOM 605 N N . VAL A 1 96 ? 82.65091 30.81889 1.25705 1.000 18.72402 94 VAL A N 1
ATOM 606 C CA . VAL A 1 96 ? 83.21333 31.96983 1.96378 1.000 17.98356 94 VAL A CA 1
ATOM 607 C C . VAL A 1 96 ? 84.45772 31.50916 2.71328 1.000 19.56713 94 VAL A C 1
ATOM 608 O O . VAL A 1 96 ? 84.40427 30.54895 3.48960 1.000 20.61467 94 VAL A O 1
ATOM 612 N N . HIS A 1 97 ? 85.58011 32.18636 2.47123 1.000 20.03090 95 HIS A N 1
ATOM 613 C CA . HIS A 1 97 ? 86.83896 31.90524 3.16139 1.000 21.80945 95 HIS A CA 1
ATOM 614 C C . HIS A 1 97 ? 87.34308 33.15202 3.86066 1.000 19.01134 95 HIS A C 1
ATOM 615 O O . HIS A 1 97 ? 87.06194 34.26963 3.42997 1.000 20.47786 95 HIS A O 1
ATOM 622 N N . SER A 1 98 ? 88.14228 32.95648 4.91134 1.000 19.29518 96 SER A N 1
ATOM 623 C CA . SER A 1 98 ? 89.08476 34.00743 5.28029 1.000 22.24050 96 SER A CA 1
ATOM 624 C C . SER A 1 98 ? 90.05914 34.19940 4.12154 1.000 18.97666 96 SER A C 1
ATOM 625 O O . SER A 1 98 ? 90.61308 33.23259 3.59712 1.000 17.97447 96 SER A O 1
ATOM 628 N N . LEU A 1 99 ? 90.22636 35.44457 3.67462 1.000 19.00295 97 LEU A N 1
ATOM 629 C CA . LEU A 1 99 ? 91.04595 35.66802 2.48530 1.000 17.43385 97 LEU A CA 1
ATOM 630 C C . LEU A 1 99 ? 92.47117 35.14688 2.67150 1.000 18.65239 97 LEU A C 1
ATOM 631 O O . LEU A 1 99 ? 93.09329 34.67750 1.70858 1.000 18.66168 97 LEU A O 1
ATOM 636 N N . LYS A 1 100 ? 92.99423 35.17908 3.90433 1.000 19.10404 98 LYS A N 1
ATOM 637 C CA . LYS A 1 100 ? 94.36501 34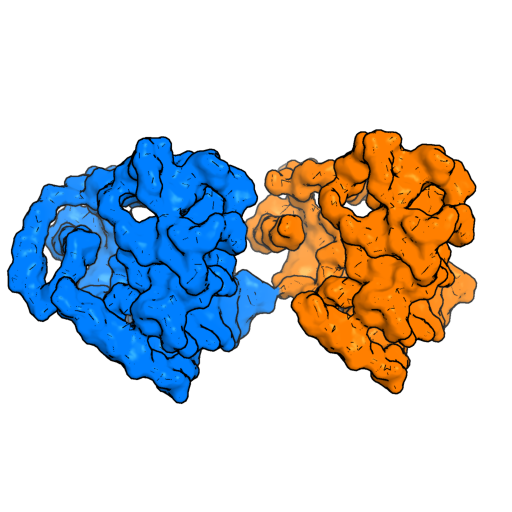.71621 4.08246 1.000 20.96762 98 LYS A CA 1
ATOM 638 C C . LYS A 1 100 ? 94.50789 33.21227 3.90504 1.000 19.17497 98 LYS A C 1
ATOM 639 O O . LYS A 1 100 ? 95.63715 32.73149 3.76673 1.000 19.94584 98 LYS A O 1
ATOM 645 N N . ASP A 1 101 ? 93.40210 32.46057 3.88486 1.000 19.26831 99 ASP A N 1
ATOM 646 C CA . ASP A 1 101 ? 93.44792 31.02638 3.62159 1.000 17.90127 99 ASP A CA 1
ATOM 647 C C . ASP A 1 101 ? 93.37919 30.68128 2.13497 1.000 23.62621 99 ASP A C 1
ATOM 648 O O . ASP A 1 101 ? 93.43849 29.49610 1.78983 1.000 24.33978 99 ASP A O 1
ATOM 653 N N . LEU A 1 102 ? 93.29499 31.68009 1.24367 1.000 20.92986 100 LEU A N 1
ATOM 654 C CA . LEU A 1 102 ? 93.29226 31.43000 -0.19875 1.000 20.31874 100 LEU A CA 1
ATOM 655 C C . LEU A 1 102 ? 94.67079 31.73026 -0.76429 1.000 20.55362 100 LEU A C 1
ATOM 656 O O . LEU A 1 102 ? 95.16378 32.86253 -0.61010 1.000 19.91134 100 LEU A O 1
ATOM 661 N N . PRO A 1 103 ? 95.33486 30.75804 -1.37273 1.000 22.74583 101 PRO A N 1
ATOM 662 C CA . PRO A 1 103 ? 96.67377 31.00660 -1.92714 1.000 21.35777 101 PRO A CA 1
ATOM 663 C C . PRO A 1 103 ? 96.62258 32.08697 -3.00147 1.000 20.89116 101 PRO A C 1
ATOM 664 O O . PRO A 1 103 ? 95.56394 32.40043 -3.54971 1.000 21.70831 101 PRO A O 1
ATOM 668 N N . THR A 1 104 ? 97.79872 32.66014 -3.30837 1.000 24.67735 102 THR A N 1
ATOM 669 C CA . THR A 1 104 ? 97.84003 33.72633 -4.29863 1.000 24.54005 102 THR A CA 1
ATOM 670 C C . THR A 1 104 ? 97.65500 33.19701 -5.71308 1.000 26.32301 102 THR A C 1
ATOM 671 O O . THR A 1 104 ? 97.29915 33.97260 -6.60664 1.000 27.29391 102 THR A O 1
ATOM 675 N N . VAL A 1 105 ? 97.85401 31.89866 -5.92974 1.000 22.16135 103 VAL A N 1
ATOM 676 C CA . VAL A 1 105 ? 97.56236 31.24311 -7.20024 1.000 28.01442 103 VAL A CA 1
ATOM 677 C C . VAL A 1 105 ? 96.46145 30.22006 -6.95844 1.000 27.12270 103 VAL A C 1
ATOM 678 O O . VAL A 1 105 ? 96.69515 29.19875 -6.30333 1.000 27.22226 103 VAL A O 1
ATOM 682 N N . LEU A 1 106 ? 95.27852 30.46848 -7.51084 1.000 29.15440 104 LEU A N 1
ATOM 683 C CA . LEU A 1 106 ? 94.16330 29.53433 -7.44549 1.000 26.41228 104 LEU A CA 1
ATOM 684 C C . LEU A 1 106 ? 94.15852 28.62848 -8.66466 1.000 35.81807 104 LEU A C 1
ATOM 685 O O . LEU A 1 106 ? 94.74590 28.96378 -9.69678 1.000 36.85855 104 LEU A O 1
ATOM 690 N N . PRO A 1 107 ? 93.50604 27.46934 -8.58065 1.000 32.91009 105 PRO A N 1
ATOM 691 C CA . PRO A 1 107 ? 93.31520 26.65412 -9.78173 1.000 34.69828 105 PRO A CA 1
ATOM 692 C C . PRO A 1 107 ? 92.53435 27.41974 -10.82896 1.000 34.16993 105 PRO A C 1
ATOM 693 O O . PRO A 1 107 ? 91.74763 28.32788 -10.50058 1.000 35.81353 105 PRO A O 1
ATOM 697 N N . PRO A 1 108 ? 92.71489 27.08467 -12.11822 1.000 41.53774 106 PRO A N 1
ATOM 698 C CA . PRO A 1 108 ? 92.21920 27.97222 -13.19349 1.000 44.34211 106 PRO A CA 1
ATOM 699 C C . PRO A 1 108 ? 90.70408 28.12910 -13.23197 1.000 41.41356 106 PRO A C 1
ATOM 700 O O . PRO A 1 108 ? 90.19678 29.17872 -13.65643 1.000 43.04174 106 PRO A O 1
ATOM 704 N N . GLY A 1 109 ? 89.96737 27.12021 -12.82261 1.000 27.60585 107 GLY A N 1
ATOM 705 C CA . GLY A 1 109 ? 88.51886 27.23779 -12.85868 1.000 30.31056 107 GLY A CA 1
ATOM 706 C C . GLY A 1 109 ? 87.86053 28.01707 -11.73843 1.000 28.42772 107 GLY A C 1
ATOM 707 O O . GLY A 1 109 ? 86.62718 28.07875 -11.70293 1.000 28.42515 107 GLY A O 1
ATOM 708 N N . PHE A 1 110 ? 88.62448 28.61623 -10.82386 1.000 25.06676 108 PHE A N 1
ATOM 709 C CA . PHE A 1 110 ? 88.06860 29.31851 -9.67409 1.000 22.11372 108 PHE A CA 1
ATOM 710 C C . PHE A 1 110 ? 88.53241 30.76314 -9.66374 1.000 23.63954 108 PHE A C 1
ATOM 711 O O . PHE A 1 110 ? 89.56626 31.10872 -10.25292 1.000 26.30916 108 PHE A O 1
ATOM 719 N N . THR A 1 111 ? 87.78834 31.60020 -8.93909 1.000 23.32859 109 THR A N 1
ATOM 720 C CA . THR A 1 111 ? 88.21264 32.97616 -8.72158 1.000 25.41673 109 THR A CA 1
ATOM 721 C C . THR A 1 111 ? 87.60304 33.49576 -7.42598 1.000 22.70089 109 THR A C 1
ATOM 722 O O . THR A 1 111 ? 86.60183 32.97185 -6.92617 1.000 24.04570 109 THR A O 1
ATOM 726 N N . ILE A 1 112 ? 88.21413 34.54338 -6.88307 1.000 18.51155 110 ILE A N 1
ATOM 727 C CA . ILE A 1 112 ? 87.62810 35.26492 -5.76069 1.000 22.10187 110 ILE A CA 1
ATOM 728 C C . ILE A 1 112 ? 86.74881 36.36134 -6.34921 1.000 25.04019 110 ILE A C 1
ATOM 729 O O . ILE A 1 112 ? 87.25873 37.34813 -6.88533 1.000 21.12505 110 ILE A O 1
ATOM 734 N N . GLY A 1 113 ? 85.42445 36.19760 -6.24075 1.000 19.59676 111 GLY A N 1
ATOM 735 C CA . GLY A 1 113 ? 84.51381 37.14687 -6.83335 1.000 21.01867 111 GLY A CA 1
ATOM 736 C C . GLY A 1 113 ? 84.10093 38.26681 -5.91906 1.000 26.06007 111 GLY A C 1
ATOM 737 O O . GLY A 1 113 ? 83.37192 39.16617 -6.34820 1.000 21.82845 111 GLY A O 1
ATOM 738 N N . ALA A 1 114 ? 84.52201 38.24230 -4.65485 1.000 19.98876 112 ALA A N 1
ATOM 739 C CA . ALA A 1 114 ? 84.21029 39.34689 -3.75874 1.000 18.47863 112 ALA A CA 1
ATOM 740 C C . ALA A 1 114 ? 85.23751 39.39219 -2.65172 1.000 19.86536 112 ALA A C 1
ATOM 741 O O . ALA A 1 114 ? 85.59581 38.35396 -2.09383 1.000 20.60581 112 ALA A O 1
ATOM 743 N N . ILE A 1 115 ? 85.70161 40.60125 -2.34385 1.000 21.11920 113 ILE A N 1
ATOM 744 C CA . ILE A 1 115 ? 86.51300 40.87709 -1.16535 1.000 21.04064 113 ILE A CA 1
ATOM 745 C C . ILE A 1 115 ? 85.69448 41.79778 -0.27615 1.000 20.60120 113 ILE A C 1
ATOM 746 O O . ILE A 1 115 ? 85.48131 42.96435 -0.62228 1.000 22.29069 113 ILE A O 1
ATOM 751 N N . CYS A 1 116 ? 85.25086 41.28793 0.86936 1.000 19.31127 114 CYS A N 1
ATOM 752 C CA . CYS A 1 116 ? 84.32820 42.03953 1.72039 1.000 19.37192 114 CYS A CA 1
ATOM 753 C C . CYS A 1 116 ? 85.07797 43.07672 2.55037 1.000 19.85408 114 CYS A C 1
ATOM 754 O O . CYS A 1 116 ? 86.28953 42.98415 2.75423 1.000 20.79054 114 CYS A O 1
ATOM 757 N N . LYS A 1 117 ? 84.32832 44.05961 3.05363 1.000 21.62264 115 LYS A N 1
ATOM 758 C CA . LYS A 1 117 ? 84.91797 45.10677 3.88864 1.000 24.44819 115 LYS A CA 1
ATOM 759 C C . LYS A 1 117 ? 85.71858 44.50083 5.03049 1.000 22.91741 115 LYS A C 1
ATOM 760 O O . LYS A 1 117 ? 85.22352 43.64481 5.76688 1.000 20.26728 115 LYS A O 1
ATOM 766 N N . ARG A 1 118 ? 86.97042 44.93952 5.15606 1.000 20.95300 116 ARG A N 1
ATOM 767 C CA . ARG A 1 118 ? 87.89135 44.32321 6.09936 1.000 20.04431 116 ARG A CA 1
ATOM 768 C C . ARG A 1 118 ? 87.43741 44.55042 7.53434 1.000 17.48923 116 ARG A C 1
ATOM 769 O O . ARG A 1 118 ? 86.99185 45.64349 7.89498 1.000 21.01382 116 ARG A O 1
ATOM 777 N N . GLU A 1 119 ? 87.53627 43.50751 8.35021 1.000 18.08446 117 GLU A N 1
ATOM 778 C CA . GLU A 1 119 ? 87.43632 43.66499 9.78939 1.000 23.66151 117 GLU A CA 1
ATOM 779 C C . GLU A 1 119 ? 88.84976 43.92984 10.31042 1.000 25.66493 117 GLU A C 1
ATOM 780 O O . GLU A 1 119 ? 89.78260 44.09499 9.52253 1.000 23.09284 117 GLU A O 1
ATOM 786 N N . ASN A 1 120 ? 89.01690 43.99292 11.62584 1.000 21.53413 118 ASN A N 1
ATOM 787 C CA . ASN A 1 120 ? 90.31358 44.37330 12.19868 1.000 23.59154 118 ASN A CA 1
ATOM 788 C C . ASN A 1 120 ? 91.38433 43.39206 11.74038 1.000 21.77260 118 ASN A C 1
ATOM 789 O O . ASN A 1 120 ? 91.26800 42.19108 12.01825 1.000 21.89292 118 ASN A O 1
ATOM 794 N N . PRO A 1 121 ? 92.44249 43.84388 11.05571 1.000 19.07435 119 PRO A N 1
ATOM 795 C CA . PRO A 1 121 ? 93.44247 42.89972 10.53829 1.000 18.58937 119 PRO A CA 1
ATOM 796 C C . PRO A 1 121 ? 94.53869 42.50929 11.51755 1.000 18.26602 119 PRO A C 1
ATOM 797 O O . PRO A 1 121 ? 95.34157 41.63198 11.17783 1.000 20.43751 119 PRO A O 1
ATOM 801 N N . HIS A 1 122 ? 94.59656 43.11096 12.70058 1.000 21.87930 120 HIS A N 1
ATOM 802 C CA . HIS A 1 122 ? 95.76635 42.97451 13.55653 1.000 21.59387 120 HIS A CA 1
ATOM 803 C C . HIS A 1 122 ? 95.77063 41.66075 14.32580 1.000 22.32934 120 HIS A C 1
ATOM 804 O O . HIS A 1 122 ? 94.72896 41.05144 14.58806 1.000 23.20652 120 HIS A O 1
ATOM 811 N N . ASP A 1 123 ? 96.97538 41.19730 14.64811 1.000 19.78884 121 ASP A N 1
ATOM 812 C CA . ASP A 1 123 ? 97.09412 40.13774 15.63305 1.000 17.64134 121 ASP A CA 1
ATOM 813 C C . ASP A 1 123 ? 96.79524 40.68599 17.02591 1.000 20.10418 121 ASP A C 1
ATOM 814 O O . ASP A 1 123 ? 96.97456 41.87335 17.30566 1.000 23.60001 121 ASP A O 1
ATOM 819 N N . ALA A 1 124 ? 96.32548 39.80740 17.90787 1.000 26.83400 122 ALA A N 1
ATOM 820 C CA . ALA A 1 124 ? 95.91720 40.19816 19.24768 1.000 24.85441 122 ALA A CA 1
ATOM 821 C C . ALA A 1 124 ? 96.51912 39.24928 20.27668 1.000 22.53731 122 ALA A C 1
ATOM 822 O O . ALA A 1 124 ? 96.89756 38.12198 19.95686 1.000 23.10127 122 ALA A O 1
ATOM 824 N N . VAL A 1 125 ? 96.59501 39.72426 21.51828 1.000 23.34037 123 VAL A N 1
ATOM 825 C CA . VAL A 1 125 ? 97.03951 38.92976 22.66322 1.000 20.32559 123 VAL A CA 1
ATOM 826 C C . VAL A 1 125 ? 95.86789 38.73202 23.61297 1.000 24.64286 123 VAL A C 1
ATOM 827 O O . VAL A 1 125 ? 95.18989 39.69869 23.97917 1.000 25.27535 123 VAL A O 1
ATOM 831 N N . VAL A 1 126 ? 95.65517 37.48871 24.04213 1.000 24.70736 124 VAL A N 1
ATOM 832 C CA . VAL A 1 126 ? 94.81608 37.17096 25.19166 1.000 22.78067 124 VAL A CA 1
ATOM 833 C C . VAL A 1 126 ? 95.72427 36.70893 26.32411 1.000 26.00522 124 VAL A C 1
ATOM 834 O O . VAL A 1 126 ? 96.52447 35.78371 26.14134 1.000 28.44572 124 VAL A O 1
ATOM 838 N N . PHE A 1 127 ? 95.58847 37.34537 27.48788 1.000 26.32339 125 PHE A N 1
ATOM 839 C CA . PHE A 1 127 ? 96.43702 37.12182 28.65634 1.000 27.68018 125 PHE A CA 1
ATOM 840 C C . PHE A 1 127 ? 95.81093 36.17692 29.67123 1.000 29.84100 125 PHE A C 1
ATOM 841 O O . PHE A 1 127 ? 94.58891 36.12715 29.84325 1.000 31.61300 125 PHE A O 1
ATOM 849 N N . HIS A 1 128 ? 96.67888 35.46835 30.38630 1.000 32.52486 126 HIS A N 1
ATOM 850 C CA . HIS A 1 128 ? 96.26526 34.74260 31.57748 1.000 27.62492 126 HIS A CA 1
ATOM 851 C C . HIS A 1 128 ? 95.57289 35.69911 32.54820 1.000 27.75835 126 HIS A C 1
ATOM 852 O O . HIS A 1 128 ? 96.02497 36.84182 32.71592 1.000 33.80080 126 HIS A O 1
ATOM 859 N N . PRO A 1 129 ? 94.48408 35.27299 33.20217 1.000 35.45229 127 PRO A N 1
ATOM 860 C CA . PRO A 1 129 ? 93.68519 36.21365 34.01269 1.000 41.54106 127 PRO A CA 1
ATOM 861 C C . PRO A 1 129 ? 94.43824 36.89203 35.14364 1.000 38.24861 127 PRO A C 1
ATOM 862 O O . PRO A 1 129 ? 93.97405 37.93447 35.61761 1.000 41.80628 127 PRO A O 1
ATOM 866 N N . LYS A 1 130 ? 95.57602 36.35278 35.60073 1.000 35.92491 128 LYS A N 1
ATOM 867 C CA . LYS A 1 130 ? 96.34976 37.05226 36.62239 1.000 43.75085 128 LYS A CA 1
ATOM 868 C C . LYS A 1 130 ? 97.04751 38.28739 36.06805 1.000 46.72662 128 LYS A C 1
ATOM 869 O O . LYS A 1 130 ? 97.48184 39.14072 36.85161 1.000 49.73280 128 LYS A O 1
ATOM 875 N N . PHE A 1 131 ? 97.15361 38.39610 34.74330 1.000 45.08130 129 PHE A N 1
ATOM 876 C CA . PHE A 1 131 ? 97.94837 39.40745 34.05427 1.000 45.41665 129 PHE A CA 1
ATOM 877 C C . PHE A 1 131 ? 97.09020 40.47196 33.37916 1.000 55.38040 129 PHE A C 1
ATOM 878 O O . PHE A 1 131 ? 97.46786 40.98894 32.32207 1.000 49.67078 129 PHE A O 1
ATOM 886 N N . VAL A 1 132 ? 95.92597 40.79550 33.94552 1.000 48.70386 130 VAL A N 1
ATOM 887 C CA . VAL A 1 132 ? 95.13046 41.87987 33.38710 1.000 55.77247 130 VAL A CA 1
ATOM 888 C C . VAL A 1 132 ? 95.89404 43.19037 33.53929 1.000 51.19772 130 VAL A C 1
ATOM 889 O O . VAL A 1 132 ? 96.60257 43.41032 34.53463 1.000 46.78723 130 VAL A O 1
ATOM 893 N N . GLY A 1 133 ? 95.78206 44.05590 32.52793 1.000 47.93591 131 GLY A N 1
ATOM 894 C CA . GLY A 1 133 ? 96.51656 45.30318 32.49445 1.000 54.48078 131 GLY A CA 1
ATOM 895 C C . GLY A 1 133 ? 97.91164 45.19396 31.91964 1.000 52.49938 131 GLY A C 1
ATOM 896 O O . GLY A 1 133 ? 98.60308 46.21389 31.80704 1.000 56.64825 131 GLY A O 1
ATOM 897 N N . LYS A 1 134 ? 98.34243 43.99689 31.55320 1.000 45.98811 132 LYS A N 1
ATOM 898 C CA . LYS A 1 134 ? 99.68462 43.76886 31.04696 1.000 41.45292 132 LYS A CA 1
ATOM 899 C C . LYS A 1 134 ? 99.72162 43.85049 29.51948 1.000 37.35602 132 LYS A C 1
ATOM 900 O O . LYS A 1 134 ? 98.69650 43.78688 28.83450 1.000 39.56236 132 LYS A O 1
ATOM 906 N N . THR A 1 135 ? 100.93521 44.01611 28.99552 1.000 37.55583 133 THR A N 1
ATOM 907 C CA . THR A 1 135 ? 101.24632 43.87534 27.58212 1.000 32.21528 133 THR A CA 1
ATOM 908 C C . THR A 1 135 ? 102.41447 42.90343 27.46835 1.000 32.17694 133 THR A C 1
ATOM 909 O O . THR A 1 135 ? 103.03531 42.54100 28.47039 1.000 29.22197 133 THR A O 1
ATOM 913 N N . LEU A 1 136 ? 102.70324 42.45493 26.24174 1.000 27.80397 134 LEU A N 1
ATOM 914 C CA . LEU A 1 136 ? 103.85937 41.59206 26.04584 1.000 27.43022 134 LEU A CA 1
ATOM 915 C C . LEU A 1 136 ? 105.10922 42.26548 26.59561 1.000 28.85068 134 LEU A C 1
ATOM 916 O O . LEU A 1 136 ? 105.97411 41.60909 27.18649 1.000 30.08635 134 LEU A O 1
ATOM 921 N N . GLU A 1 137 ? 105.19186 43.58829 26.42389 1.000 34.05015 135 GLU A N 1
ATOM 922 C CA . GLU A 1 137 ? 106.33149 44.37550 26.88405 1.000 35.10446 135 GLU A CA 1
ATOM 923 C C . GLU A 1 137 ? 106.52051 44.30069 28.39796 1.000 37.07643 135 GLU A C 1
ATOM 924 O O . GLU A 1 137 ? 107.64319 44.48390 28.88591 1.000 38.18991 135 GLU A O 1
ATOM 930 N N . THR A 1 138 ? 105.45399 44.05034 29.16169 1.000 34.11985 136 THR A N 1
ATOM 931 C CA . THR A 1 138 ? 105.54788 44.04536 30.61693 1.000 37.46462 136 THR A CA 1
ATOM 932 C C . THR A 1 138 ? 105.30714 42.67215 31.22906 1.000 36.04814 136 THR A C 1
ATOM 933 O O . THR A 1 138 ? 105.18876 42.57087 32.44908 1.000 38.18564 136 THR A O 1
ATOM 937 N N . LEU A 1 139 ? 105.23792 41.61424 30.42887 1.000 33.15834 137 LEU A N 1
ATOM 938 C CA . LEU A 1 139 ? 105.21862 40.28712 31.02528 1.000 30.01885 137 LEU A CA 1
ATOM 939 C C . LEU A 1 139 ? 106.55891 39.99592 31.70513 1.000 35.15900 137 LEU A C 1
ATOM 940 O O . LEU A 1 139 ? 107.59442 40.50311 31.27637 1.000 34.78597 137 LEU A O 1
ATOM 945 N N . PRO A 1 140 ? 106.56132 39.18279 32.76648 1.000 35.04097 138 PRO A N 1
ATOM 946 C CA . PRO A 1 140 ? 107.83332 38.75158 33.36565 1.000 37.85019 138 PRO A CA 1
ATOM 947 C C . PRO A 1 140 ? 108.69630 38.01993 32.35089 1.000 40.63844 138 PRO A C 1
ATOM 948 O O . PRO A 1 140 ? 108.19358 37.35842 31.43653 1.000 35.15829 138 PRO A O 1
ATOM 952 N N . GLU A 1 141 ? 110.01536 38.14776 32.51579 1.000 39.88723 139 GLU A N 1
ATOM 953 C CA . GLU A 1 141 ? 110.92920 37.47260 31.60791 1.000 36.68695 139 GLU A CA 1
ATOM 954 C C . GLU A 1 141 ? 110.69775 35.96879 31.66745 1.000 34.58048 139 GLU A C 1
ATOM 955 O O . GLU A 1 141 ? 110.37259 35.41091 32.72189 1.000 39.45853 139 GLU A O 1
ATOM 961 N N . LYS A 1 142 ? 110.85119 35.32429 30.50789 1.000 33.91652 140 LYS A N 1
ATOM 962 C CA . LYS A 1 142 ? 110.64893 33.89078 30.29465 1.000 39.73605 140 LYS A CA 1
ATOM 963 C C . LYS A 1 142 ? 109.18721 33.45866 30.41178 1.000 38.09033 140 LYS A C 1
ATOM 964 O O . LYS A 1 142 ? 108.90270 32.26377 30.54266 1.000 38.30547 140 LYS A O 1
ATOM 970 N N . SER A 1 143 ? 108.23982 34.39002 30.34695 1.000 37.97292 141 SER A N 1
ATOM 971 C CA . SER A 1 143 ? 106.84064 33.98729 30.22372 1.000 36.68589 141 SER A CA 1
ATOM 972 C C . SER A 1 143 ? 106.64491 33.19198 28.94032 1.000 32.36884 141 SER A C 1
ATOM 973 O O . SER A 1 143 ? 107.29628 33.44529 27.92445 1.000 35.34195 141 SER A O 1
ATOM 976 N N . VAL A 1 144 ? 105.73057 32.22793 28.98240 1.000 31.87982 142 VAL A N 1
ATOM 977 C CA . VAL A 1 144 ? 105.47029 31.34898 27.84671 1.000 27.21517 142 VAL A CA 1
ATOM 978 C C . VAL A 1 144 ? 104.22292 31.85066 27.11544 1.000 31.44954 142 VAL A C 1
ATOM 979 O O . VAL A 1 144 ? 103.15154 31.99512 27.71784 1.000 30.18047 142 VAL A O 1
ATOM 983 N N . VAL A 1 145 ? 104.36875 32.13477 25.82248 1.000 27.76350 143 VAL A N 1
ATOM 984 C CA . VAL A 1 145 ? 103.29172 32.67821 24.99602 1.000 24.75257 143 VAL A CA 1
ATOM 985 C C . VAL A 1 145 ? 102.98658 31.68920 23.88122 1.000 30.37308 143 VAL A C 1
ATOM 986 O O . VAL A 1 145 ? 103.88373 31.29461 23.13063 1.000 27.90686 143 VAL A O 1
ATOM 990 N N . GLY A 1 146 ? 101.71328 31.32384 23.73895 1.000 30.40019 144 GLY A N 1
ATOM 991 C CA . GLY A 1 146 ? 101.33116 30.29233 22.79670 1.000 31.31129 144 GLY A CA 1
ATOM 992 C C . GLY A 1 146 ? 100.96444 30.86337 21.44327 1.000 33.26324 144 GLY A C 1
ATOM 993 O O . GLY A 1 146 ? 100.15805 31.79208 21.34668 1.000 28.98126 144 GLY A O 1
ATOM 994 N N A THR A 1 147 ? 101.55687 30.28257 20.39374 0.650 30.12082 145 THR A N 1
ATOM 995 N N B THR A 1 147 ? 101.59091 30.34721 20.39638 0.350 31.30954 145 THR A N 1
ATOM 996 C CA A THR A 1 147 ? 101.16382 30.49519 19.00612 0.650 33.47758 145 THR A CA 1
ATOM 997 C CA B THR A 1 147 ? 101.24199 30.82175 19.06734 0.350 33.40255 145 THR A CA 1
ATOM 998 C C A THR A 1 147 ? 101.72467 29.36713 18.14886 0.650 31.93587 145 THR A C 1
ATOM 999 C C B THR A 1 147 ? 101.21961 29.65171 18.10321 0.350 32.46151 145 THR A C 1
ATOM 1000 O O A THR A 1 147 ? 102.85721 28.91887 18.36218 0.650 32.67758 145 THR A O 1
ATOM 1001 O O B THR A 1 147 ? 101.92642 28.65869 18.28826 0.350 34.63362 145 THR A O 1
ATOM 1008 N N A SER A 1 148 ? 100.93329 28.92540 17.16790 0.650 34.90414 146 SER A N 1
ATOM 1009 N N B SER A 1 148 ? 100.39553 29.78714 17.06528 0.350 32.17753 146 SER A N 1
ATOM 1010 C CA A SER A 1 148 ? 101.34823 27.89007 16.22644 0.650 34.49473 146 SER A CA 1
ATOM 1011 C CA B SER A 1 148 ? 100.13883 28.70830 16.12522 0.350 34.16163 146 SER A CA 1
ATOM 1012 C C A SER A 1 148 ? 101.59771 28.43513 14.82386 0.650 34.49026 146 SER A C 1
ATOM 1013 C C B SER A 1 148 ? 100.76454 28.92007 14.75908 0.350 33.76713 146 SER A C 1
ATOM 1014 O O A SER A 1 148 ? 101.69988 27.65279 13.87018 0.650 36.51237 146 SER A O 1
ATOM 1015 O O B SER A 1 148 ? 100.68866 28.01654 13.91784 0.350 32.36367 146 SER A O 1
ATOM 1020 N N A SER A 1 149 ? 101.69157 29.75191 14.67794 0.650 27.85875 147 SER A N 1
ATOM 1021 N N B SER A 1 149 ? 101.37399 30.07255 14.50520 0.350 28.14535 147 SER A N 1
ATOM 1022 C CA A SER A 1 149 ? 101.90601 30.41012 13.39701 0.650 27.48817 147 SER A CA 1
ATOM 1023 C CA B SER A 1 149 ? 101.83695 30.43392 13.17482 0.350 27.18154 147 SER A CA 1
ATOM 1024 C C A SER A 1 149 ? 103.39214 30.71567 13.23829 0.650 25.78432 147 SER A C 1
ATOM 1025 C C B SER A 1 149 ? 103.32856 30.72483 13.18297 0.350 26.45097 147 SER A C 1
ATOM 1026 O O A SER A 1 149 ? 103.97482 31.36458 14.10802 0.650 26.66396 147 SER A O 1
ATOM 1027 O O B SER A 1 149 ? 103.84399 31.35163 14.11096 0.350 24.47583 147 SER A O 1
ATOM 1032 N N . LEU A 1 150 ? 104.00320 30.27269 12.12439 1.000 27.04898 148 LEU A N 1
ATOM 1033 C CA . LEU A 1 150 ? 105.42483 30.57073 11.92261 1.000 25.50164 148 LEU A CA 1
ATOM 1034 C C . LEU A 1 150 ? 105.66127 32.06918 11.80837 1.000 23.45582 148 LEU A C 1
ATOM 1035 O O . LEU A 1 150 ? 106.65248 32.59511 12.32739 1.000 23.73270 148 LEU A O 1
ATOM 1040 N N . ARG A 1 151 ? 104.75392 32.77351 11.12903 1.000 21.57755 149 ARG A N 1
ATOM 1041 C CA . ARG A 1 151 ? 104.88918 34.21754 10.97732 1.000 19.19090 149 ARG A CA 1
ATOM 1042 C C . ARG A 1 151 ? 104.85622 34.92740 12.32814 1.000 21.28100 149 ARG A C 1
ATOM 1043 O O . ARG A 1 151 ? 105.68466 35.80664 12.60632 1.000 20.79597 149 ARG A O 1
ATOM 1051 N N . ARG A 1 152 ? 103.87118 34.60187 13.17049 1.000 21.12862 150 ARG A N 1
ATOM 1052 C CA . ARG A 1 152 ? 103.81491 35.25027 14.47677 1.000 21.31836 150 ARG A CA 1
ATOM 1053 C C . ARG A 1 152 ? 105.04036 34.90117 15.31293 1.000 20.20292 150 ARG A C 1
ATOM 1054 O O . ARG A 1 152 ? 105.65073 35.77880 15.93371 1.000 22.32279 150 ARG A O 1
ATOM 1062 N N . ALA A 1 153 ? 105.43043 33.62716 15.32886 1.000 20.02796 151 ALA A N 1
ATOM 1063 C CA . ALA A 1 153 ? 106.55097 33.23833 16.17869 1.000 23.15227 151 ALA A CA 1
ATOM 1064 C C . ALA A 1 153 ? 107.84066 33.93413 15.73934 1.000 24.16074 151 ALA A C 1
ATOM 1065 O O . ALA A 1 153 ? 108.63418 34.36977 16.58534 1.000 25.03398 151 ALA A O 1
ATOM 1067 N N . ALA A 1 154 ? 108.06217 34.04488 14.42540 1.000 20.92979 152 ALA A N 1
ATOM 1068 C CA . ALA A 1 154 ? 109.28594 34.67166 13.90769 1.000 20.98419 152 ALA A CA 1
ATOM 1069 C C . ALA A 1 154 ? 109.36006 36.13326 14.32941 1.000 25.82253 152 ALA A C 1
ATOM 1070 O O . ALA A 1 154 ? 110.36974 36.58593 14.88988 1.000 27.22566 152 ALA A O 1
ATOM 1072 N N . GLN A 1 155 ? 108.27884 36.88441 14.08601 1.000 23.24897 153 GLN A N 1
ATOM 1073 C CA . GLN A 1 155 ? 108.27618 38.30094 14.42377 1.000 19.73726 153 GLN A CA 1
ATOM 1074 C C . GLN A 1 155 ? 108.34889 38.52194 15.92577 1.000 25.81120 153 GLN A C 1
ATOM 1075 O O . GLN A 1 155 ? 109.09571 39.38857 16.40012 1.000 24.19793 153 GLN A O 1
ATOM 1081 N N . LEU A 1 156 ? 107.57129 37.75928 16.69690 1.000 21.02342 154 LEU A N 1
ATOM 1082 C CA . LEU A 1 156 ? 107.53518 38.00031 18.13073 1.000 25.38638 154 LEU A CA 1
ATOM 1083 C C . LEU A 1 156 ? 108.81664 37.55221 18.81785 1.000 25.63857 154 LEU A C 1
ATOM 1084 O O . LEU A 1 156 ? 109.24220 38.19363 19.78176 1.000 25.52151 154 LEU A O 1
ATOM 1089 N N . GLN A 1 157 ? 109.45766 36.47775 18.33793 1.000 24.48353 155 GLN A N 1
ATOM 1090 C CA . GLN A 1 157 ? 110.74807 36.09480 18.91001 1.000 29.80528 155 GLN A CA 1
ATOM 1091 C C . GLN A 1 157 ? 111.78098 37.19600 18.71237 1.000 26.54185 155 GLN A C 1
ATOM 1092 O O . GLN A 1 157 ? 112.60523 37.45326 19.60073 1.000 30.75966 155 GLN A O 1
ATOM 1098 N N . ARG A 1 158 ? 111.75021 37.85735 17.55210 1.000 26.37957 156 ARG A N 1
ATOM 1099 C CA . ARG A 1 158 ? 112.69422 38.93942 17.28828 1.000 25.84165 156 ARG A CA 1
ATOM 1100 C C . ARG A 1 158 ? 112.39835 40.15220 18.16300 1.000 27.85770 156 ARG A C 1
ATOM 1101 O O . ARG A 1 158 ? 113.31616 40.74614 18.75285 1.000 27.66067 156 ARG A O 1
ATOM 1109 N N . LYS A 1 159 ? 111.11915 40.51430 18.28423 1.000 28.39267 157 LYS A N 1
ATOM 1110 C CA . LYS A 1 159 ? 110.73735 41.68976 19.05974 1.000 33.14485 157 LYS A CA 1
ATOM 1111 C C . LYS A 1 159 ? 110.85742 41.45655 20.56159 1.000 31.15834 157 LYS A C 1
ATOM 1112 O O . LYS A 1 159 ? 111.17914 42.39321 21.30356 1.000 34.33765 157 LYS A O 1
ATOM 1118 N N . PHE A 1 160 ? 110.60780 40.23142 21.03535 1.000 30.75218 158 PHE A N 1
ATOM 1119 C CA . PHE A 1 160 ? 110.56576 39.91683 22.46733 1.000 26.75046 158 PHE A CA 1
ATOM 1120 C C . PHE A 1 160 ? 111.51276 38.75976 22.75947 1.000 31.15519 158 PHE A C 1
ATOM 1121 O O . PHE A 1 160 ? 111.08250 37.63380 23.03229 1.000 31.13903 158 PHE A O 1
ATOM 1129 N N . PRO A 1 161 ? 112.82751 39.01003 22.73792 1.000 32.85487 159 PRO A N 1
ATOM 1130 C CA . PRO A 1 161 ? 113.77563 37.90711 22.94476 1.000 32.56307 159 PRO A CA 1
ATOM 1131 C C . PRO A 1 161 ? 113.72128 37.28039 24.33399 1.000 35.71933 159 PRO A C 1
ATOM 1132 O O . PRO A 1 161 ? 114.21500 36.15836 24.50115 1.000 37.38111 159 PRO A O 1
ATOM 1136 N N . HIS A 1 162 ? 113.13777 37.93636 25.33201 1.000 35.65706 160 HIS A N 1
ATOM 1137 C CA . HIS A 1 162 ? 113.11937 37.37774 26.67842 1.000 42.99292 160 HIS A CA 1
ATOM 1138 C C . HIS A 1 162 ? 111.82688 36.64392 27.01824 1.000 43.08146 160 HIS A C 1
ATOM 1139 O O . HIS A 1 162 ? 111.69262 36.14866 28.14210 1.000 41.47837 160 HIS A O 1
ATOM 1146 N N . LEU A 1 163 ? 110.88785 36.54178 26.07649 1.000 36.19437 161 LEU A N 1
ATOM 1147 C CA . LEU A 1 163 ? 109.74194 35.65779 26.20896 1.000 34.53773 161 LEU A CA 1
ATOM 1148 C C . LEU A 1 163 ? 110.01076 34.35476 25.46256 1.000 38.49507 161 LEU A C 1
ATOM 1149 O O . LEU A 1 163 ? 110.90671 34.26407 24.62091 1.000 34.67778 161 LEU A O 1
ATOM 1154 N N . GLU A 1 164 ? 109.23482 33.33338 25.80030 1.000 32.28152 162 GLU A N 1
ATOM 1155 C CA . GLU A 1 164 ? 109.29335 32.04465 25.12761 1.000 35.60023 162 GLU A CA 1
ATOM 1156 C C . GLU A 1 164 ? 108.01214 31.85028 24.33617 1.000 38.09174 162 GLU A C 1
ATOM 1157 O O . GLU A 1 164 ? 106.91690 31.98436 24.88833 1.000 37.03978 162 GLU A O 1
ATOM 1163 N N . PHE A 1 165 ? 108.15014 31.55574 23.04847 1.000 32.76473 163 PHE A N 1
ATOM 1164 C CA . PHE A 1 165 ? 107.01499 31.31566 22.17331 1.000 30.06241 163 PHE A CA 1
ATOM 1165 C C . PHE A 1 165 ? 106.94698 29.83245 21.84439 1.000 38.74227 163 PHE A C 1
ATOM 1166 O O . PHE A 1 165 ? 107.93721 29.24007 21.40989 1.000 39.99767 163 PHE A O 1
ATOM 1174 N N . ARG A 1 166 ? 105.79232 29.23080 22.10517 1.000 33.46951 164 ARG A N 1
ATOM 1175 C CA . ARG A 1 166 ? 105.60547 27.79247 22.01953 1.000 37.62289 164 ARG A CA 1
ATOM 1176 C C . ARG A 1 166 ? 104.31370 27.51246 21.28163 1.000 37.96064 164 ARG A C 1
ATOM 1177 O O . ARG A 1 166 ? 103.34479 28.26786 21.39739 1.000 34.95586 164 ARG A O 1
ATOM 1185 N N . SER A 1 167 ? 104.29715 26.41067 20.54210 1.000 40.66079 165 SER A N 1
ATOM 1186 C CA . SER A 1 167 ? 103.06615 25.99323 19.89474 1.000 41.33802 165 SER A CA 1
ATOM 1187 C C . SER A 1 167 ? 102.05126 25.55834 20.94665 1.000 38.80435 165 SER A C 1
ATOM 1188 O O . SER A 1 167 ? 102.40376 25.08511 22.02763 1.000 37.96562 165 SER A O 1
ATOM 1191 N N . ILE A 1 168 ? 100.77610 25.75157 20.63436 1.000 43.29001 166 ILE A N 1
ATOM 1192 C CA . ILE A 1 168 ? 99.69611 25.36385 21.53073 1.000 51.67319 166 ILE A CA 1
ATOM 1193 C C . ILE A 1 168 ? 98.66852 24.59931 20.71002 1.000 53.18313 166 ILE A C 1
ATOM 1194 O O . ILE A 1 168 ? 98.33758 25.00375 19.58982 1.000 53.00275 166 ILE A O 1
ATOM 1199 N N . ARG A 1 169 ? 98.20102 23.47658 21.24744 1.000 60.06085 167 ARG A N 1
ATOM 1200 C CA . ARG A 1 169 ? 97.34883 22.55142 20.51493 1.000 66.17232 167 ARG A CA 1
ATOM 1201 C C . ARG A 1 169 ? 95.88403 22.75604 20.87350 1.000 65.12050 167 ARG A C 1
ATOM 1202 O O . ARG A 1 169 ? 95.54764 23.04402 22.02688 1.000 67.92675 167 ARG A O 1
ATOM 1210 N N . GLY A 1 170 ? 95.02047 22.59794 19.87905 1.000 62.28232 168 GLY A N 1
ATOM 1211 C CA . GLY A 1 170 ? 93.58621 22.59723 20.07444 1.000 57.74575 168 GLY A CA 1
ATOM 1212 C C . GLY A 1 170 ? 92.90894 23.72747 19.32497 1.000 52.10094 168 GLY A C 1
ATOM 1213 O O . GLY A 1 170 ? 93.54049 24.53210 18.64057 1.000 43.46502 168 GLY A O 1
ATOM 1214 N N . ASN A 1 171 ? 91.58759 23.76863 19.46733 1.000 51.90331 169 ASN A N 1
ATOM 1215 C CA . ASN A 1 171 ? 90.80612 24.84568 18.88960 1.000 48.69586 169 ASN A CA 1
ATOM 1216 C C . ASN A 1 171 ? 90.78876 26.03046 19.85376 1.000 39.80241 169 ASN A C 1
ATOM 1217 O O . ASN A 1 171 ? 91.38125 25.99433 20.93408 1.000 42.12098 169 ASN A O 1
ATOM 1222 N N . LEU A 1 172 ? 90.09124 27.09347 19.45746 1.000 34.96900 170 LEU A N 1
ATOM 1223 C CA . LEU A 1 172 ? 90.06843 28.30767 20.26589 1.000 39.81185 170 LEU A CA 1
ATOM 1224 C C . LEU A 1 172 ? 89.54315 28.03490 21.67115 1.000 41.90081 170 LEU A C 1
ATOM 1225 O O . LEU A 1 172 ? 90.11679 28.51125 22.65905 1.000 36.47255 170 LEU A O 1
ATOM 1230 N N . ASN A 1 173 ? 88.46343 27.25600 21.78501 1.000 44.22124 171 ASN A N 1
ATOM 1231 C CA . ASN A 1 173 ? 87.91642 26.95123 23.10295 1.000 46.26805 171 ASN A CA 1
ATOM 1232 C C . ASN A 1 173 ? 88.93401 26.23300 23.97764 1.000 42.10457 171 ASN A C 1
ATOM 1233 O O . ASN A 1 173 ? 88.97271 26.44121 25.19756 1.000 41.16997 171 ASN A O 1
ATOM 1238 N N . THR A 1 174 ? 89.76374 25.37746 23.37734 1.000 41.47530 172 THR A N 1
ATOM 1239 C CA . THR A 1 174 ? 90.80097 24.70260 24.15156 1.000 44.06882 172 THR A CA 1
ATOM 1240 C C . THR A 1 174 ? 91.89814 25.67543 24.57034 1.000 37.88748 172 THR A C 1
ATOM 1241 O O . THR A 1 174 ? 92.35664 25.63306 25.72140 1.000 41.05114 172 THR A O 1
ATOM 1245 N N A TRP A 1 175 ? 92.32935 26.55329 23.65448 0.570 36.66851 173 TRP A N 1
ATOM 1246 N N B TRP A 1 175 ? 92.31540 26.56475 23.66106 0.430 36.60835 173 TRP A N 1
ATOM 1247 C CA A TRP A 1 175 ? 93.32949 27.56498 23.99418 0.570 37.60505 173 TRP A CA 1
ATOM 1248 C CA B TRP A 1 175 ? 93.33353 27.56055 23.99286 0.430 37.56105 173 TRP A CA 1
ATOM 1249 C C A TRP A 1 175 ? 92.89563 28.37090 25.21023 0.570 36.80663 173 TRP A C 1
ATOM 1250 C C B TRP A 1 175 ? 92.90826 28.40212 25.18990 0.430 36.46164 173 TRP A C 1
ATOM 1251 O O A TRP A 1 175 ? 93.65280 28.52913 26.17622 0.570 33.98635 173 TRP A O 1
ATOM 1252 O O B TRP A 1 175 ? 93.68820 28.61660 26.12611 0.430 34.56355 173 TRP A O 1
ATOM 1273 N N . LEU A 1 176 ? 91.66374 28.88822 25.17037 1.000 32.58573 174 LEU A N 1
ATOM 1274 C CA . LEU A 1 176 ? 91.16270 29.72601 26.25275 1.000 34.26168 174 LEU A CA 1
ATOM 1275 C C . LEU A 1 176 ? 91.00134 28.94245 27.54971 1.000 34.54767 174 LEU A C 1
ATOM 1276 O O . LEU A 1 176 ? 91.24764 29.48141 28.63524 1.000 35.40354 174 LEU A O 1
ATOM 1281 N N . ARG A 1 177 ? 90.57020 27.67808 27.46916 1.000 34.05317 175 ARG A N 1
ATOM 1282 C CA . ARG A 1 177 ? 90.46942 26.86726 28.67862 1.000 36.53611 175 ARG A CA 1
ATOM 1283 C C . ARG A 1 177 ? 91.84548 26.58202 29.27611 1.000 36.45839 175 ARG A C 1
ATOM 1284 O O . ARG A 1 177 ? 92.02938 26.65365 30.49765 1.000 41.05893 175 ARG A O 1
ATOM 1292 N N . LYS A 1 178 ? 92.81850 26.24378 28.43612 1.000 41.80230 176 LYS A N 1
ATOM 1293 C CA . LYS A 1 178 ? 94.18014 26.04685 28.92986 1.000 42.12521 176 LYS A CA 1
ATOM 1294 C C . LYS A 1 178 ? 94.71184 27.30900 29.60229 1.000 35.74186 176 LYS A C 1
ATOM 1295 O O . LYS A 1 178 ? 95.40893 27.23926 30.62147 1.000 35.00642 176 LYS A O 1
ATOM 1301 N N . LEU A 1 179 ? 94.39012 28.47386 29.04197 1.000 35.68358 177 LEU A N 1
ATOM 1302 C CA . LEU A 1 179 ? 94.84766 29.72889 29.62287 1.000 33.18015 177 LEU A CA 1
ATOM 1303 C C . LEU A 1 179 ? 94.17956 29.99240 30.97025 1.000 41.20589 177 LEU A C 1
ATOM 1304 O O . LEU A 1 179 ? 94.84261 30.42421 31.92107 1.000 42.17249 177 LEU A O 1
ATOM 1309 N N . ASP A 1 180 ? 92.87870 29.70241 31.08940 1.000 37.04983 178 ASP A N 1
ATOM 1310 C CA . ASP A 1 180 ? 92.15879 29.98562 32.32918 1.000 36.56895 178 ASP A CA 1
ATOM 1311 C C . ASP A 1 180 ? 92.35538 28.92540 33.40775 1.000 43.31647 178 ASP A C 1
ATOM 1312 O O . ASP A 1 180 ? 92.17651 29.23459 34.59293 1.000 44.94969 178 ASP A O 1
ATOM 1317 N N . GLU A 1 181 ? 92.68696 27.68685 33.03731 1.000 38.68989 179 GLU A N 1
ATOM 1318 C CA . GLU A 1 181 ? 92.67886 26.57982 33.98876 1.000 35.62118 179 GLU A CA 1
ATOM 1319 C C . GLU A 1 181 ? 94.05589 26.03459 34.32715 1.000 38.64040 179 GLU A C 1
ATOM 1320 O O . GLU A 1 181 ? 94.24060 25.52127 35.42895 1.000 38.65232 179 GLU A O 1
ATOM 1326 N N . GLN A 1 182 ? 95.00780 26.11358 33.41137 1.000 44.32490 180 GLN A N 1
ATOM 1327 C CA . GLN A 1 182 ? 96.28864 25.42874 33.54328 1.000 48.71357 180 GLN A CA 1
ATOM 1328 C C . GLN A 1 182 ? 97.40930 26.43702 33.78586 1.000 45.73990 180 GLN A C 1
ATOM 1329 O O . GLN A 1 182 ? 97.19127 27.64951 33.84156 1.000 43.59545 180 GLN A O 1
ATOM 1335 N N . GLN A 1 183 ? 98.63027 25.91931 33.92626 1.000 47.50219 181 GLN A N 1
ATOM 1336 C CA . GLN A 1 183 ? 99.74301 26.68413 34.47307 1.000 41.26755 181 GLN A CA 1
ATOM 1337 C C . GLN A 1 183 ? 100.85167 26.94945 33.46270 1.000 41.03742 181 GLN A C 1
ATOM 1338 O O . GLN A 1 183 ? 101.89134 27.50227 33.83369 1.000 52.15848 181 GLN A O 1
ATOM 1344 N N . GLU A 1 184 ? 100.66483 26.57972 32.20166 1.000 40.49440 182 GLU A N 1
ATOM 1345 C CA . GLU A 1 184 ? 101.77365 26.67754 31.26371 1.000 43.45415 182 GLU A CA 1
ATOM 1346 C C . GLU A 1 184 ? 101.89767 28.06220 30.63244 1.000 41.58035 182 GLU A C 1
ATOM 1347 O O . GLU A 1 184 ? 102.98397 28.65400 30.64699 1.000 45.72479 182 GLU A O 1
ATOM 1353 N N . PHE A 1 185 ? 100.80025 28.59104 30.09049 1.000 31.66572 183 PHE A N 1
ATOM 1354 C CA . PHE A 1 185 ? 100.83389 29.75604 29.21330 1.000 29.93959 183 PHE A CA 1
ATOM 1355 C C . PHE A 1 185 ? 100.46440 31.02782 29.96467 1.000 37.24038 183 PHE A C 1
ATOM 1356 O O . PHE A 1 185 ? 99.48258 31.05667 30.71955 1.000 37.26399 183 PHE A O 1
ATOM 1364 N N . SER A 1 186 ? 101.24664 32.07914 29.73616 1.000 31.54647 184 SER A N 1
ATOM 1365 C CA . SER A 1 186 ? 100.93414 33.40549 30.24295 1.000 29.77755 184 SER A CA 1
ATOM 1366 C C . SER A 1 186 ? 100.06551 34.19584 29.28124 1.000 31.30415 184 SER A C 1
ATOM 1367 O O . SER A 1 186 ? 99.45093 35.18645 29.69628 1.000 29.84781 184 SER A O 1
ATOM 1370 N N . ALA A 1 187 ? 100.01928 33.78681 28.01792 1.000 26.86568 185 ALA A N 1
ATOM 1371 C CA . ALA A 1 187 ? 99.27077 34.50331 26.99312 1.000 25.53508 185 ALA A CA 1
ATOM 1372 C C . ALA A 1 187 ? 99.20561 33.63523 25.74616 1.000 27.72049 185 ALA A C 1
ATOM 1373 O O . ALA A 1 187 ? 99.97190 32.67975 25.59002 1.000 29.22633 185 ALA A O 1
ATOM 1375 N N . ILE A 1 188 ? 98.30206 34.00184 24.83897 1.000 26.97161 186 ILE A N 1
ATOM 1376 C CA . ILE A 1 188 ? 98.21005 33.38534 23.52165 1.000 25.49044 186 ILE A CA 1
ATOM 1377 C C . ILE A 1 188 ? 98.06789 34.49750 22.48919 1.000 25.78851 186 ILE A C 1
ATOM 1378 O O . ILE A 1 188 ? 97.59990 35.59394 22.80970 1.000 25.68917 186 ILE A O 1
ATOM 1383 N N . ILE A 1 189 ? 98.51976 34.22774 21.25913 1.000 23.17243 187 ILE A N 1
ATOM 1384 C CA . ILE A 1 189 ? 98.40444 35.16765 20.13935 1.000 19.93532 187 ILE A CA 1
ATOM 1385 C C . ILE A 1 189 ? 97.42839 34.60083 19.11763 1.000 22.15141 187 ILE A C 1
ATOM 1386 O O . ILE A 1 189 ? 97.52855 33.42634 18.74223 1.000 24.88350 187 ILE A O 1
ATOM 1391 N N . LEU A 1 190 ? 96.51895 35.44554 18.62805 1.000 22.87053 188 LEU A N 1
ATOM 1392 C CA . LEU A 1 190 ? 95.60354 35.03270 17.57120 1.000 25.30497 188 LEU A CA 1
ATOM 1393 C C . LEU A 1 190 ? 95.09020 36.27529 16.85812 1.000 21.95440 188 LEU A C 1
ATOM 1394 O O . LEU A 1 190 ? 95.36072 37.40964 17.26012 1.000 24.59843 188 LEU A O 1
ATOM 1399 N N . ALA A 1 191 ? 94.31917 36.05279 15.79922 1.000 22.74388 189 ALA A N 1
ATOM 1400 C CA . ALA A 1 191 ? 93.81158 37.17697 15.02081 1.000 19.54425 189 ALA A CA 1
ATOM 1401 C C . ALA A 1 191 ? 92.66806 37.87293 15.75173 1.000 23.47837 189 ALA A C 1
ATOM 1402 O O . ALA A 1 191 ? 91.74357 37.21613 16.24368 1.000 22.27091 189 ALA A O 1
ATOM 1404 N N . THR A 1 192 ? 92.71368 39.21071 15.80589 1.000 19.63320 190 THR A N 1
ATOM 1405 C CA . THR A 1 192 ? 91.59953 39.95518 16.40247 1.000 20.03126 190 THR A CA 1
ATOM 1406 C C . THR A 1 192 ? 90.28705 39.61388 15.71153 1.000 21.40841 190 THR A C 1
ATOM 1407 O O . THR A 1 192 ? 89.23194 39.52145 16.36254 1.000 20.95982 190 THR A O 1
ATOM 1411 N N . ALA A 1 193 ? 90.34201 39.41193 14.39384 1.000 19.03884 191 ALA A N 1
ATOM 1412 C CA . ALA A 1 193 ? 89.11522 39.24642 13.60418 1.000 19.77789 191 ALA A CA 1
ATOM 1413 C C . ALA A 1 193 ? 88.35495 37.99496 14.00766 1.000 22.78612 191 ALA A C 1
ATOM 1414 O O . ALA A 1 193 ? 87.11953 37.98281 14.00095 1.000 24.52543 191 ALA A O 1
ATOM 1416 N N . GLY A 1 194 ? 89.07162 36.91705 14.31935 1.000 23.73222 192 GLY A N 1
ATOM 1417 C CA . GLY A 1 194 ? 88.40106 35.70585 14.76014 1.000 22.71946 192 GLY A CA 1
ATOM 1418 C C . GLY A 1 194 ? 87.64751 35.90795 16.06072 1.000 25.69383 192 GLY A C 1
ATOM 1419 O O . GLY A 1 194 ? 86.47563 35.53674 16.17821 1.000 27.03811 192 GLY A O 1
ATOM 1420 N N . LEU A 1 195 ? 88.30352 36.51636 17.05535 1.000 22.60239 193 LEU A N 1
ATOM 1421 C CA . LEU A 1 195 ? 87.62004 36.78498 18.31874 1.000 18.71201 193 LEU A CA 1
ATOM 1422 C C . LEU A 1 195 ? 86.43695 37.71975 18.11112 1.000 24.06892 193 LEU A C 1
ATOM 1423 O O . LEU A 1 195 ? 85.38732 37.55672 18.74463 1.000 24.94494 193 LEU A O 1
ATOM 1428 N N . GLN A 1 196 ? 86.60803 38.71984 17.24678 1.000 18.98234 194 GLN A N 1
ATOM 1429 C CA . GLN A 1 196 ? 85.52860 39.64432 16.90287 1.000 22.46482 194 GLN A CA 1
ATOM 1430 C C . GLN A 1 196 ? 84.29918 38.89249 16.40640 1.000 21.98905 194 GLN A C 1
ATOM 1431 O O . GLN A 1 196 ? 83.16718 39.14557 16.84999 1.000 24.22622 194 GLN A O 1
ATOM 1437 N N . ARG A 1 197 ? 84.50661 37.97456 15.46326 1.000 21.15990 195 ARG A N 1
ATOM 1438 C CA . ARG A 1 197 ? 83.38261 37.27120 14.85227 1.000 23.52706 195 ARG A CA 1
ATOM 1439 C C . ARG A 1 197 ? 82.72753 36.30656 15.82623 1.000 24.97210 195 ARG A C 1
ATOM 1440 O O . ARG A 1 197 ? 81.53242 35.99265 15.67968 1.000 23.94249 195 ARG A O 1
ATOM 1448 N N . MET A 1 198 ? 83.48400 35.82313 16.81016 1.000 22.56628 196 MET A N 1
ATOM 1449 C CA . MET A 1 198 ? 82.94484 35.00041 17.89240 1.000 20.28558 196 MET A CA 1
ATOM 1450 C C . MET A 1 198 ? 82.23424 35.81793 18.96255 1.000 21.05830 196 MET A C 1
ATOM 1451 O O . MET A 1 198 ? 81.78193 35.24592 19.96365 1.000 25.48512 196 MET A O 1
ATOM 1456 N N . GLY A 1 199 ? 82.11925 37.13107 18.79088 1.000 22.82998 197 GLY A N 1
ATOM 1457 C CA . GLY A 1 199 ? 81.52458 37.93286 19.83808 1.000 20.87668 197 GLY A CA 1
ATOM 1458 C C . GLY A 1 199 ? 82.38918 38.06171 21.07131 1.000 26.01063 197 GLY A C 1
ATOM 1459 O O . GLY A 1 199 ? 81.90167 38.47149 22.12838 1.000 24.52346 197 GLY A O 1
ATOM 1460 N N . TRP A 1 200 ? 83.68118 37.74501 20.95880 1.000 26.04101 198 TRP A N 1
ATOM 1461 C CA . TRP A 1 200 ? 84.56990 37.61285 22.10192 1.000 28.47192 198 TRP A CA 1
ATOM 1462 C C . TRP A 1 200 ? 85.67366 38.67034 22.10996 1.000 28.93733 198 TRP A C 1
ATOM 1463 O O . TRP A 1 200 ? 86.77707 38.43689 22.62883 1.000 26.13981 198 TRP A O 1
ATOM 1474 N N . HIS A 1 201 ? 85.38247 39.84885 21.55416 1.000 26.88783 199 HIS A N 1
ATOM 1475 C CA . HIS A 1 201 ? 86.36154 40.93759 21.57506 1.000 33.66239 199 HIS A CA 1
ATOM 1476 C C . HIS A 1 201 ? 86.77178 41.30148 23.00200 1.000 31.74300 199 HIS A C 1
ATOM 1477 O O . HIS A 1 201 ? 87.90424 41.75768 23.22841 1.000 32.53213 199 HIS A O 1
ATOM 1484 N N A ASN A 1 202 ? 85.89036 41.09041 23.98208 0.530 31.04151 200 ASN A N 1
ATOM 1485 N N B ASN A 1 202 ? 85.87634 41.08483 23.97218 0.470 31.03292 200 ASN A N 1
ATOM 1486 C CA A ASN A 1 202 ? 86.22935 41.46865 25.34808 0.530 32.35160 200 ASN A CA 1
ATOM 1487 C CA B ASN A 1 202 ? 86.16718 41.40001 25.36504 0.470 32.23304 200 ASN A CA 1
ATOM 1488 C C A ASN A 1 202 ? 87.31936 40.59409 25.95747 0.530 32.32568 200 ASN A C 1
ATOM 1489 C C B ASN A 1 202 ? 87.39828 40.66893 25.87914 0.470 32.47108 200 ASN A C 1
ATOM 1490 O O A ASN A 1 202 ? 87.76190 40.88518 27.07259 0.530 33.94300 200 ASN A O 1
ATOM 1491 O O B ASN A 1 202 ? 88.02223 41.13362 26.83761 0.470 31.37223 200 ASN A O 1
ATOM 1500 N N . ARG A 1 203 ? 87.76601 39.54360 25.26137 1.000 31.93751 201 ARG A N 1
ATOM 1501 C CA . ARG A 1 203 ? 88.91937 38.77830 25.72238 1.000 31.27793 201 ARG A CA 1
ATOM 1502 C C . ARG A 1 203 ? 90.24016 39.40709 25.30590 1.000 30.66835 201 ARG A C 1
ATOM 1503 O O . ARG A 1 203 ? 91.26808 39.05730 25.88253 1.000 32.44003 201 ARG A O 1
ATOM 1511 N N . VAL A 1 204 ? 90.23126 40.29939 24.31091 1.000 25.64501 202 VAL A N 1
ATOM 1512 C CA . VAL A 1 204 ? 91.46588 40.88622 23.79298 1.000 25.98928 202 VAL A CA 1
ATOM 1513 C C . VAL A 1 204 ? 92.09031 41.77702 24.84980 1.000 25.30818 202 VAL A C 1
ATOM 1514 O O . VAL A 1 204 ? 91.44309 42.69967 25.36007 1.000 29.49952 202 VAL A O 1
ATOM 1518 N N . GLY A 1 205 ? 93.37314 41.54102 25.14524 1.000 25.14220 203 GLY A N 1
ATOM 1519 C CA . GLY A 1 205 ? 94.07005 42.34099 26.13498 1.000 27.07310 203 GLY A CA 1
ATOM 1520 C C . GLY A 1 205 ? 95.05068 43.31430 25.51245 1.000 27.40245 203 GLY A C 1
ATOM 1521 O O . GLY A 1 205 ? 95.37865 44.34561 26.10609 1.000 31.44597 203 GLY A O 1
ATOM 1522 N N . GLN A 1 206 ? 95.52809 42.99117 24.31519 1.000 24.33877 204 GLN A N 1
ATOM 1523 C CA . GLN A 1 206 ? 96.44128 43.86326 23.58175 1.000 26.68121 204 GLN A CA 1
ATOM 1524 C C . GLN A 1 206 ? 96.24577 43.63711 22.08779 1.000 27.58626 204 GLN A C 1
ATOM 1525 O O . GLN A 1 206 ? 96.17507 42.48941 21.63818 1.000 25.28815 204 GLN A O 1
ATOM 1531 N N . ILE A 1 207 ? 96.16781 44.72685 21.32607 1.000 26.15012 205 ILE A N 1
ATOM 1532 C CA . ILE A 1 207 ? 96.18251 44.68079 19.86553 1.000 29.57220 205 ILE A CA 1
ATOM 1533 C C . ILE A 1 207 ? 97.59567 45.03113 19.43680 1.000 28.25267 205 ILE A C 1
ATOM 1534 O O . ILE A 1 207 ? 98.11804 46.08295 19.81851 1.000 29.25679 205 ILE A O 1
ATOM 1539 N N . LEU A 1 208 ? 98.22619 44.14756 18.67488 1.000 23.07100 206 LEU A N 1
ATOM 1540 C CA . LEU A 1 208 ? 99.61451 44.35412 18.28140 1.000 25.07569 206 LEU A CA 1
ATOM 1541 C C . LEU A 1 208 ? 99.70571 45.31147 17.09804 1.000 34.24549 206 LEU A C 1
ATOM 1542 O O . LEU A 1 208 ? 98.93168 45.22498 16.13603 1.000 28.36228 206 LEU A O 1
ATOM 1547 N N . HIS A 1 209 ? 100.65117 46.22848 17.18311 1.000 34.40085 207 HIS A N 1
ATOM 1548 C CA . HIS A 1 209 ? 100.94486 47.21772 16.15946 1.000 31.98979 207 HIS A CA 1
ATOM 1549 C C . HIS A 1 209 ? 102.03418 46.70049 15.22751 1.000 29.21036 207 HIS A C 1
ATOM 1550 O O . HIS A 1 209 ? 102.72045 45.72383 15.54583 1.000 29.08675 207 HIS A O 1
ATOM 1557 N N . PRO A 1 210 ? 102.20480 47.31778 14.04632 1.000 34.42579 208 PRO A N 1
ATOM 1558 C CA . PRO A 1 210 ? 103.19554 46.79903 13.07628 1.000 37.18708 208 PRO A CA 1
ATOM 1559 C C . PRO A 1 210 ? 104.59558 46.64260 13.63003 1.000 35.20110 208 PRO A C 1
ATOM 1560 O O . PRO A 1 210 ? 105.31613 45.72032 13.22109 1.000 37.27239 208 PRO A O 1
ATOM 1564 N N . GLU A 1 211 ? 105.01307 47.51102 14.55607 1.000 39.53203 209 GLU A N 1
ATOM 1565 C CA . GLU A 1 211 ? 106.35341 47.39954 15.12368 1.000 43.69659 209 GLU A CA 1
ATOM 1566 C C . GLU A 1 211 ? 106.50405 46.17855 16.02160 1.000 39.59541 209 GLU A C 1
ATOM 1567 O O . GLU A 1 211 ? 107.63246 45.73596 16.25938 1.000 30.82617 209 GLU A O 1
ATOM 1573 N N . GLU A 1 212 ? 105.39989 45.62737 16.53276 1.000 29.54463 210 GLU A N 1
ATOM 1574 C CA . GLU A 1 212 ? 105.46465 44.39779 17.31600 1.000 25.87983 210 GLU A CA 1
ATOM 1575 C C . GLU A 1 212 ? 105.23610 43.17068 16.44630 1.000 25.22943 210 GLU A C 1
ATOM 1576 O O . GLU A 1 212 ? 105.95903 42.17471 16.55441 1.000 27.52988 210 GLU A O 1
ATOM 1582 N N . CYS A 1 213 ? 104.23199 43.22777 15.57220 1.000 26.44540 211 CYS A N 1
ATOM 1583 C CA . CYS A 1 213 ? 103.85567 42.07572 14.77338 1.000 24.82227 211 CYS A CA 1
ATOM 1584 C C . CYS A 1 213 ? 102.95825 42.54653 13.63476 1.000 24.65798 211 CYS A C 1
ATOM 1585 O O . CYS A 1 213 ? 101.82308 42.97717 13.87394 1.000 26.97708 211 CYS A O 1
ATOM 1588 N N . MET A 1 214 ? 103.47435 42.53039 12.40996 1.000 21.35752 212 MET A N 1
ATOM 1589 C CA . MET A 1 214 ? 102.65447 42.79850 11.23077 1.000 18.59950 212 MET A CA 1
ATOM 1590 C C . MET A 1 214 ? 101.80508 41.58600 10.87491 1.000 17.90037 212 MET A C 1
ATOM 1591 O O . MET A 1 214 ? 102.18561 40.43702 11.12615 1.000 24.01889 212 MET A O 1
ATOM 1596 N N . TYR A 1 215 ? 100.65429 41.84110 10.24718 1.000 22.91874 213 TYR A N 1
ATOM 1597 C CA . TYR A 1 215 ? 99.69019 40.76557 10.06738 1.000 18.72423 213 TYR A CA 1
ATOM 1598 C C . TYR A 1 215 ? 99.92138 39.96375 8.78488 1.000 17.83096 213 TYR A C 1
ATOM 1599 O O . TYR A 1 215 ? 100.68588 40.33886 7.88980 1.000 19.31764 213 TYR A O 1
ATOM 1608 N N . ALA A 1 216 ? 99.22362 38.82932 8.70145 1.000 16.83039 214 ALA A N 1
ATOM 1609 C CA . ALA A 1 216 ? 99.31160 37.99075 7.51972 1.000 18.71400 214 ALA A CA 1
ATOM 1610 C C . ALA A 1 216 ? 98.61179 38.66135 6.34525 1.000 19.86128 214 ALA A C 1
ATOM 1611 O O . ALA A 1 216 ? 97.64847 39.41588 6.51744 1.000 18.64768 214 ALA A O 1
ATOM 1613 N N . VAL A 1 217 ? 99.12130 38.38838 5.14706 1.000 18.21496 215 VAL A N 1
ATOM 1614 C CA . VAL A 1 217 ? 98.51969 38.87020 3.90203 1.000 14.42488 215 VAL A CA 1
ATOM 1615 C C . VAL A 1 217 ? 97.04267 38.47546 3.86202 1.000 15.04080 215 VAL A C 1
ATOM 1616 O O . VAL A 1 217 ? 96.70312 37.29412 3.97695 1.000 18.98050 215 VAL A O 1
ATOM 1620 N N . GLY A 1 218 ? 96.16486 39.46593 3.73886 1.000 15.23423 216 GLY A N 1
ATOM 1621 C CA . GLY A 1 218 ? 94.72573 39.21476 3.66275 1.000 17.59807 216 GLY A CA 1
ATOM 1622 C C . GLY A 1 218 ? 94.00652 39.03129 4.99167 1.000 18.94989 216 GLY A C 1
ATOM 1623 O O . GLY A 1 218 ? 92.78299 38.82308 4.98717 1.000 19.25538 216 GLY A O 1
ATOM 1624 N N . GLN A 1 219 ? 94.71153 39.07453 6.12827 1.000 17.27401 217 GLN A N 1
ATOM 1625 C CA . GLN A 1 219 ? 94.07165 38.81256 7.41684 1.000 16.25946 217 GLN A CA 1
ATOM 1626 C C . GLN A 1 219 ? 92.94505 39.80755 7.65953 1.000 20.81576 217 GLN A C 1
ATOM 1627 O O . GLN A 1 219 ? 93.07818 41.00952 7.39486 1.000 19.69835 217 GLN A O 1
ATOM 1633 N N . GLY A 1 220 ? 91.81629 39.30062 8.15888 1.000 15.98620 218 GLY A N 1
ATOM 1634 C CA . GLY A 1 220 ? 90.70223 40.15666 8.50131 1.000 17.99899 218 GLY A CA 1
ATOM 1635 C C . GLY A 1 220 ? 89.67962 40.36924 7.39599 1.000 17.94378 218 GLY A C 1
ATOM 1636 O O . GLY A 1 220 ? 88.58973 40.87821 7.67538 1.000 21.66342 218 GLY A O 1
ATOM 1637 N N . ALA A 1 221 ? 90.00256 40.04075 6.14937 1.000 17.84367 219 ALA A N 1
ATOM 1638 C CA . ALA A 1 221 ? 89.04240 40.16765 5.05709 1.000 20.98425 219 ALA A CA 1
ATOM 1639 C C . ALA A 1 221 ? 88.47177 38.79910 4.72350 1.000 22.86248 219 ALA A C 1
ATOM 1640 O O . ALA A 1 221 ? 89.18495 37.79740 4.79044 1.000 20.65720 219 ALA A O 1
ATOM 1642 N N . LEU A 1 222 ? 87.17587 38.75049 4.38008 1.000 20.32372 220 LEU A N 1
ATOM 1643 C CA . LEU A 1 222 ? 86.59901 37.53010 3.83493 1.000 15.98455 220 LEU A CA 1
ATOM 1644 C C . LEU A 1 222 ? 86.62652 37.58990 2.31922 1.000 22.82443 220 LEU A C 1
ATOM 1645 O O . LEU A 1 222 ? 86.37694 38.64631 1.72690 1.000 21.93204 220 LEU A O 1
ATOM 1650 N N . GLY A 1 223 ? 86.90466 36.44702 1.70482 1.000 21.28280 221 GLY A N 1
ATOM 1651 C CA . GLY A 1 223 ? 86.87190 36.30777 0.25739 1.000 21.39829 221 GLY A CA 1
ATOM 1652 C C . GLY A 1 223 ? 85.81889 35.28743 -0.13165 1.000 26.34771 221 GLY A C 1
ATOM 1653 O O . GLY A 1 223 ? 85.70387 34.23611 0.50140 1.000 28.66785 221 GLY A O 1
ATOM 1654 N N . VAL A 1 224 ? 85.04624 35.60737 -1.16494 1.000 19.48350 222 VAL A N 1
ATOM 1655 C CA . VAL A 1 224 ? 84.03110 34.70175 -1.69627 1.000 16.47125 222 VAL A CA 1
ATOM 1656 C C . VAL A 1 224 ? 84.58414 34.03221 -2.94533 1.000 21.05796 222 VAL A C 1
ATOM 1657 O O . VAL A 1 224 ? 84.87688 34.70904 -3.94284 1.000 21.01633 222 VAL A O 1
ATOM 1661 N N . GLU A 1 225 ? 84.70115 32.70487 -2.91122 1.000 19.36949 223 GLU A N 1
ATOM 1662 C CA . GLU A 1 225 ? 85.23666 31.94950 -4.03436 1.000 16.33762 223 GLU A CA 1
ATOM 1663 C C . GLU A 1 225 ? 84.08798 31.36479 -4.85009 1.000 19.91162 223 GLU A C 1
ATOM 1664 O O . GLU A 1 225 ? 83.10350 30.86573 -4.28590 1.000 21.43221 223 GLU A O 1
ATOM 1670 N N . VAL A 1 226 ? 84.20655 31.46330 -6.17880 1.000 18.32512 224 VAL A N 1
ATOM 1671 C CA . VAL A 1 226 ? 83.18367 31.01067 -7.12578 1.000 20.81167 224 VAL A CA 1
ATOM 1672 C C . VAL A 1 226 ? 83.86821 30.40834 -8.34937 1.000 21.92979 224 VAL A C 1
ATOM 1673 O O . VAL A 1 226 ? 85.08276 30.52567 -8.54126 1.000 23.35201 224 VAL A O 1
ATOM 1677 N N . ARG A 1 227 ? 83.06825 29.78296 -9.20336 1.000 23.66690 225 ARG A N 1
ATOM 1678 C CA . ARG A 1 227 ? 83.59620 29.30461 -10.47720 1.000 24.46335 225 ARG A CA 1
ATOM 1679 C C . ARG A 1 227 ? 83.94852 30.49170 -11.36785 1.000 25.05005 225 ARG A C 1
ATOM 1680 O O . ARG A 1 227 ? 83.17671 31.44627 -11.48074 1.000 25.44142 225 ARG A O 1
ATOM 1688 N N . ALA A 1 228 ? 85.12590 30.42659 -11.99753 1.000 26.15031 226 ALA A N 1
ATOM 1689 C CA . ALA A 1 228 ? 85.67336 31.58116 -12.70798 1.000 36.27264 226 ALA A CA 1
ATOM 1690 C C . ALA A 1 228 ? 84.77058 32.07327 -13.83749 1.000 33.59231 226 ALA A C 1
ATOM 1691 O O . ALA A 1 228 ? 84.79176 33.26449 -14.16897 1.000 36.15070 226 ALA A O 1
ATOM 1693 N N . LYS A 1 229 ? 83.99051 31.18993 -14.45506 1.000 25.37060 227 LYS A N 1
ATOM 1694 C CA . LYS A 1 229 ? 83.16302 31.57465 -15.59109 1.000 33.47528 227 LYS A CA 1
ATOM 1695 C C . LYS A 1 229 ? 81.67526 31.59146 -15.26462 1.000 33.80866 227 LYS A C 1
ATOM 1696 O O . LYS A 1 229 ? 80.84650 31.61386 -16.17821 1.000 36.28233 227 LYS A O 1
ATOM 1702 N N . ASP A 1 230 ? 81.31704 31.59703 -13.98164 1.000 29.47652 228 ASP A N 1
ATOM 1703 C CA . ASP A 1 230 ? 79.90390 31.61627 -13.58761 1.000 30.11886 228 ASP A CA 1
ATOM 1704 C C . ASP A 1 230 ? 79.47029 33.07750 -13.47537 1.000 28.74865 228 ASP A C 1
ATOM 1705 O O . ASP A 1 230 ? 79.47595 33.68917 -12.40134 1.000 29.01322 228 ASP A O 1
ATOM 1710 N N . GLN A 1 231 ? 79.11398 33.65328 -14.63068 1.000 33.27429 229 GLN A N 1
ATOM 1711 C CA . GLN A 1 231 ? 78.89542 35.09500 -14.70047 1.000 33.28311 229 GLN A CA 1
ATOM 1712 C C . GLN A 1 231 ? 77.71144 35.53515 -13.84704 1.000 28.22119 229 GLN A C 1
ATOM 1713 O O . GLN A 1 231 ? 77.77265 36.59070 -13.20839 1.000 31.56337 229 GLN A O 1
ATOM 1719 N N . ASP A 1 232 ? 76.62705 34.74928 -13.81567 1.000 29.54594 230 ASP A N 1
ATOM 1720 C CA . ASP A 1 232 ? 75.48721 35.09582 -12.96808 1.000 35.83004 230 ASP A CA 1
ATOM 1721 C C . ASP A 1 232 ? 75.91094 35.26811 -11.51127 1.000 32.02275 230 ASP A C 1
ATOM 1722 O O . ASP A 1 232 ? 75.47909 36.21174 -10.83632 1.000 31.15718 230 ASP A O 1
ATOM 1727 N N . ILE A 1 233 ? 76.72967 34.34452 -10.99376 1.000 24.42575 231 ILE A N 1
ATOM 1728 C CA . ILE A 1 233 ? 77.12875 34.43682 -9.58985 1.000 23.21197 231 ILE A CA 1
ATOM 1729 C C . ILE A 1 233 ? 78.12907 35.56743 -9.40110 1.000 27.28693 231 ILE A C 1
ATOM 1730 O O . ILE A 1 233 ? 78.09158 36.29085 -8.39179 1.000 23.73533 231 ILE A O 1
ATOM 1735 N N . LEU A 1 234 ? 79.04120 35.73617 -10.36611 1.000 27.84345 232 LEU A N 1
ATOM 1736 C CA . LEU A 1 234 ? 79.98398 36.84769 -10.30146 1.000 25.51655 232 LEU A CA 1
ATOM 1737 C C . LEU A 1 234 ? 79.25339 38.18395 -10.25451 1.000 26.37285 232 LEU A C 1
ATOM 1738 O O . LEU A 1 234 ? 79.62839 39.07419 -9.47684 1.000 26.56459 232 LEU A O 1
ATOM 1743 N N . ASP A 1 235 ? 78.23237 38.34771 -11.11205 1.000 27.06194 233 ASP A N 1
ATOM 1744 C CA . ASP A 1 235 ? 77.35460 39.51683 -11.07162 1.000 33.39464 233 ASP A CA 1
ATOM 1745 C C . ASP A 1 235 ? 76.77827 39.73501 -9.67592 1.000 30.14297 233 ASP A C 1
ATOM 1746 O O . ASP A 1 235 ? 76.84945 40.83759 -9.12438 1.000 29.36531 233 ASP A O 1
ATOM 1751 N N . LEU A 1 236 ? 76.17176 38.69658 -9.09807 1.000 24.76125 234 LEU A N 1
ATOM 1752 C CA . LEU A 1 236 ? 75.53676 38.86178 -7.79237 1.000 25.58080 234 LEU A CA 1
ATOM 1753 C C . LEU A 1 236 ? 76.55029 39.22371 -6.70768 1.000 23.88473 234 LEU A C 1
ATOM 1754 O O . LEU A 1 236 ? 76.35102 40.19258 -5.96648 1.000 24.07313 234 LEU A O 1
ATOM 1759 N N . VAL A 1 237 ? 77.65438 38.47234 -6.60168 1.000 22.51864 235 VAL A N 1
ATOM 1760 C CA . VAL A 1 237 ? 78.54929 38.69003 -5.46491 1.000 20.38874 235 VAL A CA 1
ATOM 1761 C C . VAL A 1 237 ? 79.39076 39.94816 -5.61488 1.000 27.26552 235 VAL A C 1
ATOM 1762 O O . VAL A 1 237 ? 79.93300 40.43486 -4.61296 1.000 24.22652 235 VAL A O 1
ATOM 1766 N N . GLY A 1 238 ? 79.48245 40.52146 -6.81743 1.000 22.81054 236 GLY A N 1
ATOM 1767 C CA . GLY A 1 238 ? 80.27535 41.73181 -6.97382 1.000 24.26102 236 GLY A CA 1
ATOM 1768 C C . GLY A 1 238 ? 79.77772 42.89942 -6.14567 1.000 22.53060 236 GLY A C 1
ATOM 1769 O O . GLY A 1 238 ? 80.55001 43.82371 -5.86198 1.000 25.10209 236 GLY A O 1
ATOM 1770 N N . VAL A 1 239 ? 78.50095 42.88221 -5.74690 1.000 22.27310 237 VAL A N 1
ATOM 1771 C CA . VAL A 1 239 ? 77.98275 43.90520 -4.84584 1.000 20.79079 237 VAL A CA 1
ATOM 1772 C C . VAL A 1 239 ? 78.70936 43.90575 -3.49947 1.000 21.85112 237 VAL A C 1
ATOM 1773 O O . VAL A 1 239 ? 78.68736 44.91965 -2.78652 1.000 23.23415 237 VAL A O 1
ATOM 1777 N N . LEU A 1 240 ? 79.36690 42.79581 -3.13292 1.000 19.34263 238 LEU A N 1
ATOM 1778 C CA . LEU A 1 240 ? 80.08117 42.71080 -1.86213 1.000 21.25547 238 LEU A CA 1
ATOM 1779 C C . LEU A 1 240 ? 81.46664 43.36166 -1.88568 1.000 20.99724 238 LEU A C 1
ATOM 1780 O O . LEU A 1 240 ? 82.02862 43.60957 -0.80934 1.000 22.57555 238 LEU A O 1
ATOM 1785 N N . HIS A 1 241 ? 82.04970 43.60072 -3.06018 1.000 22.60081 239 HIS A N 1
ATOM 1786 C CA . HIS A 1 241 ? 83.39615 44.17425 -3.10101 1.000 22.56353 239 HIS A CA 1
ATOM 1787 C C . HIS A 1 241 ? 83.43138 45.49498 -2.34908 1.000 21.63325 239 HIS A C 1
ATOM 1788 O O . HIS A 1 241 ? 82.67491 46.41808 -2.66037 1.000 23.61293 239 HIS A O 1
ATOM 1795 N N . ASP A 1 242 ? 84.33737 45.60139 -1.38980 1.000 23.09913 240 ASP A N 1
ATOM 1796 C CA . ASP A 1 242 ? 84.63023 46.88318 -0.77677 1.000 25.47362 240 ASP A CA 1
ATOM 1797 C C . ASP A 1 242 ? 85.86626 47.46210 -1.44320 1.000 22.63593 240 ASP A C 1
ATOM 1798 O O . ASP A 1 242 ? 86.93950 46.85362 -1.33479 1.000 20.53989 240 ASP A O 1
ATOM 1803 N N . PRO A 1 243 ? 85.77571 48.59216 -2.15491 1.000 26.38687 241 PRO A N 1
ATOM 1804 C CA . PRO A 1 243 ? 86.92723 49.03265 -2.96931 1.000 24.84797 241 PRO A CA 1
ATOM 1805 C C . PRO A 1 243 ? 88.21417 49.22572 -2.17909 1.000 24.91340 241 PRO A C 1
ATOM 1806 O O . PRO A 1 243 ? 89.29802 48.85697 -2.66383 1.000 24.00200 241 PRO A O 1
ATOM 1810 N N . GLU A 1 244 ? 88.14257 49.80122 -0.97712 1.000 24.74966 242 GLU A N 1
ATOM 1811 C CA . GLU A 1 244 ? 89.37825 50.03609 -0.23062 1.000 26.13405 242 GLU A CA 1
ATOM 1812 C C . GLU A 1 244 ? 90.00245 48.72503 0.20765 1.000 21.47981 242 GLU A C 1
ATOM 1813 O O . GLU A 1 244 ? 91.22959 48.55218 0.13814 1.000 21.53143 242 GLU A O 1
ATOM 1819 N N . THR A 1 245 ? 89.17958 47.78758 0.67754 1.000 18.59851 243 THR A N 1
ATOM 1820 C CA . THR A 1 245 ? 89.72537 46.49449 1.07380 1.000 20.92977 243 THR A CA 1
ATOM 1821 C C . THR A 1 245 ? 90.26292 45.74694 -0.13611 1.000 22.02565 243 THR A C 1
ATOM 1822 O O . THR A 1 245 ? 91.32138 45.11126 -0.05688 1.000 18.61729 243 THR A O 1
ATOM 1826 N N . LEU A 1 246 ? 89.53895 45.81299 -1.26071 1.000 19.28285 244 LEU A N 1
ATOM 1827 C CA . LEU A 1 246 ? 89.99606 45.18643 -2.50251 1.000 17.84947 244 LEU A CA 1
ATOM 1828 C C . LEU A 1 246 ? 91.40193 45.64606 -2.88633 1.000 21.24684 244 LEU A C 1
ATOM 1829 O O . LEU A 1 246 ? 92.28127 44.82834 -3.18460 1.000 19.14799 244 LEU A O 1
ATOM 1834 N N . LEU A 1 247 ? 91.62755 46.95692 -2.88502 1.000 19.44447 245 LEU A N 1
ATOM 1835 C CA . LEU A 1 247 ? 92.90496 47.49410 -3.33856 1.000 20.17702 245 LEU A CA 1
ATOM 1836 C C . LEU A 1 247 ? 94.03006 47.15280 -2.36158 1.000 21.95011 245 LEU A C 1
ATOM 1837 O O . LEU A 1 247 ? 95.15218 46.80587 -2.77581 1.000 20.43441 245 LEU A O 1
ATOM 1842 N N . ARG A 1 248 ? 93.75621 47.25160 -1.05799 1.000 19.58894 246 ARG A N 1
ATOM 1843 C CA . ARG A 1 248 ? 94.76068 46.83902 -0.07490 1.000 22.43880 246 ARG A CA 1
ATOM 1844 C C . ARG A 1 248 ? 95.12331 45.37604 -0.25644 1.000 20.57332 246 ARG A C 1
ATOM 1845 O O . ARG A 1 248 ? 96.30590 45.00710 -0.23980 1.000 20.23747 246 ARG A O 1
ATOM 1853 N N . CYS A 1 249 ? 94.12349 44.52387 -0.46378 1.000 18.07450 247 CYS A N 1
ATOM 1854 C CA . CYS A 1 249 ? 94.41184 43.09938 -0.53519 1.000 19.75987 247 CYS A CA 1
ATOM 1855 C C . CYS A 1 249 ? 95.06425 42.71196 -1.85727 1.000 21.37344 247 CYS A C 1
ATOM 1856 O O . CYS A 1 249 ? 95.84775 41.75640 -1.89864 1.000 18.69146 247 CYS A O 1
ATOM 1859 N N . ILE A 1 250 ? 94.77925 43.43264 -2.94497 1.000 18.52068 248 ILE A N 1
ATOM 1860 C CA . ILE A 1 250 ? 95.52351 43.19446 -4.18507 1.000 15.26534 248 ILE A CA 1
ATOM 1861 C C . ILE A 1 250 ? 97.00733 43.47552 -3.97204 1.000 20.05323 248 ILE A C 1
ATOM 1862 O O . ILE A 1 250 ? 97.87310 42.69668 -4.38872 1.000 17.67398 248 ILE A O 1
ATOM 1867 N N . ALA A 1 251 ? 97.31932 44.60195 -3.33340 1.000 18.47100 249 ALA A N 1
ATOM 1868 C CA . ALA A 1 251 ? 98.71635 44.93589 -3.07243 1.000 17.13995 249 ALA A CA 1
ATOM 1869 C C . ALA A 1 251 ? 99.37374 43.89455 -2.17250 1.000 18.64573 249 ALA A C 1
ATOM 1870 O O . ALA A 1 251 ? 100.48542 43.43516 -2.45744 1.000 18.47882 249 ALA A O 1
ATOM 1872 N N . GLU A 1 252 ? 98.69097 43.48690 -1.09093 1.000 14.41989 250 GLU A N 1
ATOM 1873 C CA . GLU A 1 252 ? 99.29178 42.50314 -0.18517 1.000 20.70345 250 GLU A CA 1
ATOM 1874 C C . GLU A 1 252 ? 99.51353 41.17141 -0.89130 1.000 22.38076 250 GLU A C 1
ATOM 1875 O O . GLU A 1 252 ? 100.57357 40.54958 -0.74704 1.000 18.07777 250 GLU A O 1
ATOM 1881 N N . ARG A 1 253 ? 98.52351 40.71000 -1.65666 1.000 16.67597 251 ARG A N 1
ATOM 1882 C CA . ARG A 1 253 ? 98.67248 39.42823 -2.34469 1.000 16.39104 251 ARG A CA 1
ATOM 1883 C C . ARG A 1 253 ? 99.66318 39.48381 -3.50369 1.000 20.99283 251 ARG A C 1
ATOM 1884 O O . ARG A 1 253 ? 100.32823 38.47477 -3.78549 1.000 17.58292 251 ARG A O 1
ATOM 1892 N N . ALA A 1 254 ? 99.74287 40.61167 -4.22518 1.000 18.27991 252 ALA A N 1
ATOM 1893 C CA . ALA A 1 254 ? 100.71650 40.71713 -5.31703 1.000 17.45975 252 ALA A CA 1
ATOM 1894 C C . ALA A 1 254 ? 102.13976 40.69538 -4.77807 1.000 17.04908 252 ALA A C 1
ATOM 1895 O O . ALA A 1 254 ? 103.04565 40.12940 -5.40882 1.000 20.26836 252 ALA A O 1
ATOM 1897 N N . PHE A 1 255 ? 102.34805 41.35157 -3.63866 1.000 17.00782 253 PHE A N 1
ATOM 1898 C CA . PHE A 1 255 ? 103.63080 41.30869 -2.93343 1.000 20.03833 253 PHE A CA 1
ATOM 1899 C C . PHE A 1 255 ? 104.00163 39.87700 -2.57936 1.000 19.66445 253 PHE A C 1
ATOM 1900 O O . PHE A 1 255 ? 105.10695 39.40352 -2.89216 1.000 20.39861 253 PHE A O 1
ATOM 1908 N N . LEU A 1 256 ? 103.05189 39.14342 -2.00006 1.000 17.96978 254 LEU A N 1
ATOM 1909 C CA . LEU A 1 256 ? 103.32155 37.77883 -1.56050 1.000 19.54493 254 LEU A CA 1
ATOM 1910 C C . LEU A 1 256 ? 103.54783 36.85860 -2.75045 1.000 20.37919 254 LEU A C 1
ATOM 1911 O O . LEU A 1 256 ? 104.45891 36.02467 -2.73145 1.000 19.59380 254 LEU A O 1
ATOM 1916 N N A ARG A 1 257 ? 102.72593 36.99764 -3.79634 0.500 19.26647 255 ARG A N 1
ATOM 1917 N N B ARG A 1 257 ? 102.74052 36.99738 -3.80670 0.500 19.40609 255 ARG A N 1
ATOM 1918 C CA A ARG A 1 257 ? 102.90848 36.19625 -5.00413 0.500 19.33203 255 ARG A CA 1
ATOM 1919 C CA B ARG A 1 257 ? 102.94365 36.15913 -4.98638 0.500 19.04397 255 ARG A CA 1
ATOM 1920 C C A ARG A 1 257 ? 104.28402 36.42006 -5.62430 0.500 21.07124 255 ARG A C 1
ATOM 1921 C C B ARG A 1 257 ? 104.30918 36.40883 -5.61469 0.500 21.16240 255 ARG A C 1
ATOM 1922 O O A ARG A 1 257 ? 104.95221 35.46595 -6.04918 0.500 20.35456 255 ARG A O 1
ATOM 1923 O O B ARG A 1 257 ? 105.00111 35.46410 -6.02036 0.500 19.62937 255 ARG A O 1
ATOM 1938 N N . HIS A 1 258 ? 104.72713 37.67225 -5.68884 1.000 19.67419 256 HIS A N 1
ATOM 1939 C CA . HIS A 1 258 ? 105.94572 37.96659 -6.43562 1.000 21.75861 256 HIS A CA 1
ATOM 1940 C C . HIS A 1 258 ? 107.20305 37.55035 -5.68067 1.000 26.13656 256 HIS A C 1
ATOM 1941 O O . HIS A 1 258 ? 108.23920 37.31650 -6.32386 1.000 23.44587 256 HIS A O 1
ATOM 1948 N N . LEU A 1 259 ? 107.13002 37.44428 -4.34539 1.000 22.53920 257 LEU A N 1
ATOM 1949 C CA . LEU A 1 259 ? 108.25638 36.91367 -3.57093 1.000 23.33912 257 LEU A CA 1
ATOM 1950 C C . LEU A 1 259 ? 108.53883 35.45826 -3.91129 1.000 28.52968 257 LEU A C 1
ATOM 1951 O O . LEU A 1 259 ? 109.68409 34.99421 -3.77796 1.000 28.02314 257 LEU A O 1
ATOM 1956 N N . GLU A 1 260 ? 107.50731 34.72036 -4.32191 1.000 22.45666 258 GLU A N 1
ATOM 1957 C CA . GLU A 1 260 ? 107.62619 33.32706 -4.75501 1.000 29.62502 258 GLU A CA 1
ATOM 1958 C C . GLU A 1 260 ? 108.19904 32.42109 -3.67077 1.000 30.47176 258 GLU A C 1
ATOM 1959 O O . GLU A 1 260 ? 108.91704 31.46095 -3.96446 1.000 33.24285 258 GLU A O 1
ATOM 1965 N N . GLY A 1 261 ? 107.90174 32.72157 -2.41637 1.000 26.65724 259 GLY A N 1
ATOM 1966 C CA . GLY A 1 261 ? 108.21988 31.79456 -1.35262 1.000 30.97339 259 GLY A CA 1
ATOM 1967 C C . GLY A 1 261 ? 107.20899 30.66508 -1.32302 1.000 39.72530 259 GLY A C 1
ATOM 1968 O O . GLY A 1 261 ? 106.20943 30.66976 -2.04072 1.000 45.81884 259 GLY A O 1
ATOM 1969 N N . GLY A 1 262 ? 107.47326 29.67244 -0.48907 1.000 42.07602 260 GLY A N 1
ATOM 1970 C CA . GLY A 1 262 ? 106.50744 28.61020 -0.31077 1.000 40.49498 260 GLY A CA 1
ATOM 1971 C C . GLY A 1 262 ? 105.32899 29.09266 0.51048 1.000 33.86939 260 GLY A C 1
ATOM 1972 O O . GLY A 1 262 ? 105.26927 30.23663 0.96073 1.000 32.72880 260 GLY A O 1
ATOM 1973 N N . CYS A 1 263 ? 104.35571 28.19887 0.69660 1.000 28.97115 261 CYS A N 1
ATOM 1974 C CA . CYS A 1 263 ? 103.32969 28.44787 1.70534 1.000 30.75378 261 CYS A CA 1
ATOM 1975 C C . CYS A 1 263 ? 103.95544 28.48897 3.09944 1.000 29.75408 261 CYS A C 1
ATOM 1976 O O . CYS A 1 263 ? 105.01877 27.90249 3.34015 1.000 32.13602 261 CYS A O 1
ATOM 1979 N N . SER A 1 264 ? 103.29898 29.23211 4.00115 1.000 26.06050 262 SER A N 1
ATOM 1980 C CA . SER A 1 264 ? 103.48379 29.22080 5.45876 1.000 30.19828 262 SER A CA 1
ATOM 1981 C C . SER A 1 264 ? 104.66042 30.04922 5.97997 1.000 32.63853 262 SER A C 1
ATOM 1982 O O . SER A 1 264 ? 104.59523 30.55906 7.10454 1.000 36.12619 262 SER A O 1
ATOM 1985 N N . VAL A 1 265 ? 105.72711 30.19323 5.19576 1.000 22.87791 263 VAL A N 1
ATOM 1986 C CA . VAL A 1 265 ? 106.96871 30.80349 5.68679 1.000 27.01618 263 VAL A CA 1
ATOM 1987 C C . VAL A 1 265 ? 106.69233 32.23883 6.12692 1.000 25.68965 263 VAL A C 1
ATOM 1988 O O . VAL A 1 265 ? 105.69878 32.83840 5.68902 1.000 24.21400 263 VAL A O 1
ATOM 1992 N N . PRO A 1 266 ? 107.52270 32.82801 7.00066 1.000 24.24448 264 PRO A N 1
ATOM 1993 C CA . PRO A 1 266 ? 107.17439 34.13773 7.58322 1.000 23.32896 264 PRO A CA 1
ATOM 1994 C C . PRO A 1 266 ? 107.23786 35.31736 6.61526 1.000 24.01562 264 PRO A C 1
ATOM 1995 O O . PRO A 1 266 ? 108.31815 35.81213 6.27204 1.000 22.27008 264 PRO A O 1
ATOM 1999 N N . VAL A 1 267 ? 106.05908 35.78302 6.20874 1.000 18.62692 265 VAL A N 1
ATOM 2000 C CA . VAL A 1 267 ? 105.86172 36.99654 5.42237 1.000 19.41947 265 VAL A CA 1
ATOM 2001 C C . VAL A 1 267 ? 104.71062 37.75488 6.06524 1.000 18.76997 265 VAL A C 1
ATOM 2002 O O . VAL A 1 267 ? 103.71293 37.14515 6.46702 1.000 18.85829 265 VAL A O 1
ATOM 2006 N N . ALA A 1 268 ? 104.86086 39.06924 6.21784 1.000 18.67763 266 ALA A N 1
ATOM 2007 C CA . ALA A 1 268 ? 103.82101 39.85644 6.87453 1.000 21.30582 266 ALA A CA 1
ATOM 2008 C C . ALA A 1 268 ? 103.75705 41.22328 6.21565 1.000 17.42971 266 ALA A C 1
ATOM 2009 O O . ALA A 1 268 ? 104.68044 41.63431 5.50724 1.000 16.59511 266 ALA A O 1
ATOM 2011 N N . VAL A 1 269 ? 102.64717 41.93081 6.44723 1.000 19.19955 267 VAL A N 1
ATOM 2012 C CA . VAL A 1 269 ? 102.36013 43.16017 5.71051 1.000 19.04972 267 VAL A CA 1
ATOM 2013 C C . VAL A 1 269 ? 101.62817 44.13368 6.61247 1.000 20.58866 267 VAL A C 1
ATOM 2014 O O . VAL A 1 269 ? 101.08811 43.76970 7.66028 1.000 19.51800 267 VAL A O 1
ATOM 2018 N N . HIS A 1 270 ? 101.60793 45.38943 6.18022 1.000 21.20277 268 HIS A N 1
ATOM 2019 C CA . HIS A 1 270 ? 100.70416 46.39158 6.72356 1.000 22.73496 268 HIS A CA 1
ATOM 2020 C C . HIS A 1 270 ? 100.30666 47.29846 5.57616 1.000 25.95171 268 HIS A C 1
ATOM 2021 O O . HIS A 1 270 ? 101.18205 47.76565 4.84490 1.000 20.40455 268 HIS A O 1
ATOM 2028 N N . THR A 1 271 ? 99.00110 47.56307 5.42376 1.000 23.99273 269 THR A N 1
ATOM 2029 C CA . THR A 1 271 ? 98.54856 48.51208 4.42055 1.000 24.14035 269 THR A CA 1
ATOM 2030 C C . THR A 1 271 ? 97.66885 49.57721 5.05340 1.000 28.19402 269 THR A C 1
ATOM 2031 O O . THR A 1 271 ? 96.97743 49.33624 6.05340 1.000 25.42178 269 THR A O 1
ATOM 2035 N N . ALA A 1 272 ? 97.67450 50.75034 4.42509 1.000 23.49040 270 ALA A N 1
ATOM 2036 C CA . ALA A 1 272 ? 96.77120 51.82730 4.8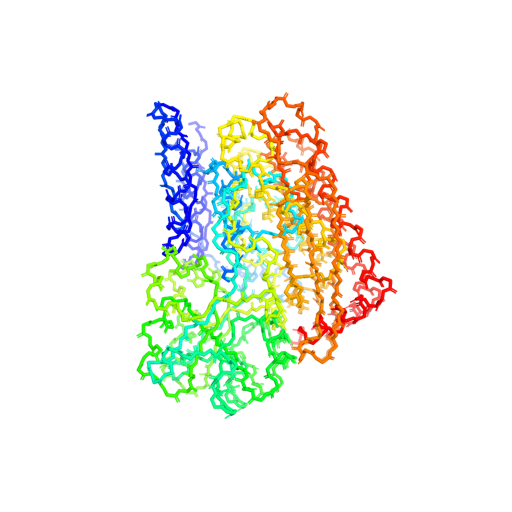0423 1.000 29.23986 270 ALA A CA 1
ATOM 2037 C C . ALA A 1 272 ? 96.47848 52.66592 3.57159 1.000 31.45531 270 ALA A C 1
ATOM 2038 O O . ALA A 1 272 ? 97.38714 52.95059 2.78851 1.000 29.00382 270 ALA A O 1
ATOM 2040 N N . MET A 1 273 ? 95.21762 53.06993 3.40394 1.000 27.16592 271 MET A N 1
ATOM 2041 C CA . MET A 1 273 ? 94.85732 54.03694 2.36819 1.000 29.52935 271 MET A CA 1
ATOM 2042 C C . MET A 1 273 ? 94.46740 55.33267 3.06239 1.000 35.06413 271 MET A C 1
ATOM 2043 O O . MET A 1 273 ? 93.46796 55.37320 3.78639 1.000 35.46479 271 MET A O 1
ATOM 2048 N N . LYS A 1 274 ? 95.26145 56.38270 2.85130 1.000 34.53285 272 LYS A N 1
ATOM 2049 C CA . LYS A 1 274 ? 94.99256 57.66765 3.48239 1.000 43.88643 272 LYS A CA 1
ATOM 2050 C C . LYS A 1 274 ? 95.69347 58.76544 2.69172 1.000 38.56010 272 LYS A C 1
ATOM 2051 O O . LYS A 1 274 ? 96.72363 58.52845 2.05343 1.000 34.16562 272 LYS A O 1
ATOM 2057 N N . ASP A 1 275 ? 95.11283 59.96983 2.73551 1.000 45.60113 273 ASP A N 1
ATOM 2058 C CA . ASP A 1 275 ? 95.66578 61.15096 2.06243 1.000 46.72358 273 ASP A CA 1
ATOM 2059 C C . ASP A 1 275 ? 95.84229 60.93051 0.56133 1.000 38.07120 273 ASP A C 1
ATOM 2060 O O . ASP A 1 275 ? 96.70880 61.54651 -0.06998 1.000 40.56305 273 ASP A O 1
ATOM 2065 N N . GLY A 1 276 ? 95.02174 60.06250 -0.02465 1.000 35.63250 274 GLY A N 1
ATOM 2066 C CA . GLY A 1 276 ? 95.15519 59.75607 -1.43001 1.000 38.52021 274 GLY A CA 1
ATOM 2067 C C . GLY A 1 276 ? 96.28415 58.80996 -1.76193 1.000 33.33698 274 GLY A C 1
ATOM 2068 O O . GLY A 1 276 ? 96.58262 58.61641 -2.94508 1.000 31.33273 274 GLY A O 1
ATOM 2069 N N . GLN A 1 277 ? 96.91136 58.20651 -0.75781 1.000 29.82648 275 GLN A N 1
ATOM 2070 C CA . GLN A 1 277 ? 98.02780 57.29602 -0.94224 1.000 25.08969 275 GLN A CA 1
ATOM 2071 C C . GLN A 1 277 ? 97.62967 55.89516 -0.50635 1.000 27.53269 275 GLN A C 1
ATOM 2072 O O . GLN A 1 277 ? 96.76496 55.71654 0.35536 1.000 32.88573 275 GLN A O 1
ATOM 2078 N N . LEU A 1 278 ? 98.27725 54.90086 -1.10452 1.000 26.28527 276 LEU A N 1
ATOM 2079 C CA . LEU A 1 278 ? 98.26203 53.53474 -0.59839 1.000 24.35196 276 LEU A CA 1
ATOM 2080 C C . LEU A 1 278 ? 99.65907 53.23121 -0.08338 1.000 25.00550 276 LEU A C 1
ATOM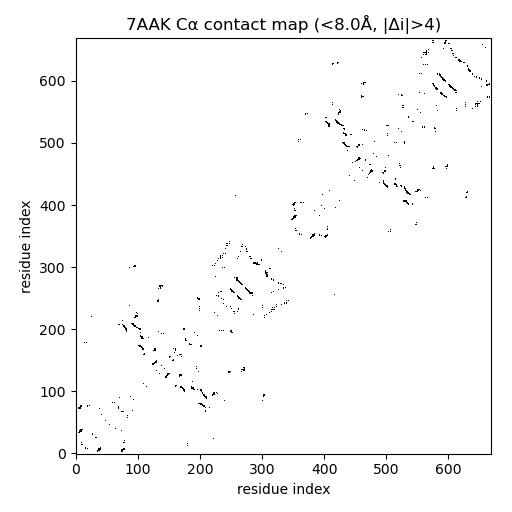 2081 O O . LEU A 1 278 ? 100.62050 53.28839 -0.85434 1.000 23.58804 276 LEU A O 1
ATOM 2086 N N . TYR A 1 279 ? 99.76757 52.91820 1.20895 1.000 21.76358 277 TYR A N 1
ATOM 2087 C CA . TYR A 1 279 ? 101.03475 52.53711 1.81734 1.000 24.27629 277 TYR A CA 1
ATOM 2088 C C . TYR A 1 279 ? 101.06836 51.02681 1.97083 1.000 26.74706 277 TYR A C 1
ATOM 2089 O O . TYR A 1 279 ? 100.08165 50.42325 2.40470 1.000 23.81945 277 TYR A O 1
ATOM 2098 N N . LEU A 1 280 ? 102.19698 50.41675 1.60655 1.000 21.72773 278 LEU A N 1
ATOM 2099 C CA . LEU A 1 280 ? 102.39893 48.98608 1.79992 1.000 18.60339 278 LEU A CA 1
ATOM 2100 C C . LEU A 1 280 ? 103.74547 48.79719 2.48586 1.000 21.42710 278 LEU A C 1
ATOM 2101 O O . LEU A 1 280 ? 104.78188 49.20935 1.95025 1.000 21.76877 278 LEU A O 1
ATOM 2106 N N . THR A 1 281 ? 103.72488 48.18761 3.66315 1.000 21.21344 279 THR A N 1
ATOM 2107 C CA . THR A 1 281 ? 104.93448 47.69796 4.31336 1.000 22.76074 279 THR A CA 1
ATOM 2108 C C . THR A 1 281 ? 104.93751 46.18498 4.18408 1.000 23.19569 279 THR A C 1
ATOM 2109 O O . THR A 1 281 ? 103.88885 45.55216 4.29695 1.000 22.15256 279 THR A O 1
ATOM 2113 N N . GLY A 1 282 ? 106.09261 45.60654 3.88459 1.000 20.90981 280 GLY A N 1
ATOM 2114 C CA . GLY A 1 282 ? 106.19575 44.16152 3.77262 1.000 19.69563 280 GLY A CA 1
ATOM 2115 C C . GLY A 1 282 ? 107.49668 43.68405 4.37655 1.000 23.64147 280 GLY A C 1
ATOM 2116 O O . GLY A 1 282 ? 108.49942 44.39102 4.35666 1.000 21.75948 280 GLY A O 1
ATOM 2117 N N . GLY A 1 283 ? 107.47193 42.47267 4.92958 1.000 22.73324 281 GLY A N 1
ATOM 2118 C CA . GLY A 1 283 ? 108.68366 41.92829 5.52129 1.000 23.57367 281 GLY A CA 1
ATOM 2119 C C . GLY A 1 283 ? 108.75980 40.42139 5.42013 1.000 24.16752 281 GLY A C 1
ATOM 2120 O O . GLY A 1 283 ? 107.74475 39.73619 5.26763 1.000 21.50024 281 GLY A O 1
ATOM 2121 N N . VAL A 1 284 ? 109.99592 39.90874 5.50541 1.000 21.71296 282 VAL A N 1
ATOM 2122 C CA . VAL A 1 284 ? 110.25382 38.47307 5.57708 1.000 20.78830 282 VAL A CA 1
ATOM 2123 C C . VAL A 1 284 ? 111.16903 38.21892 6.77118 1.000 23.16277 282 VAL A C 1
ATOM 2124 O O . VAL A 1 284 ? 111.97878 39.07613 7.14271 1.000 22.43342 282 VAL A O 1
ATOM 2128 N N . TRP A 1 285 ? 111.02744 37.03714 7.38627 1.000 20.51322 283 TRP A N 1
ATOM 2129 C CA . TRP A 1 285 ? 111.82197 36.64974 8.55493 1.000 22.91232 283 TRP A CA 1
ATOM 2130 C C . TRP A 1 285 ? 112.25568 35.19607 8.42898 1.000 22.02963 283 TRP A C 1
ATOM 2131 O O . TRP A 1 285 ? 111.52442 34.36800 7.87031 1.000 20.72898 283 TRP A O 1
ATOM 2142 N N . SER A 1 286 ? 113.43705 34.88295 8.97371 1.000 22.15118 284 SER A N 1
ATOM 2143 C CA . SER A 1 286 ? 113.76527 33.49438 9.26627 1.000 22.61230 284 SER A CA 1
ATOM 2144 C C . SER A 1 286 ? 112.84087 32.97492 10.36529 1.000 24.91501 284 SER A C 1
ATOM 2145 O O . SER A 1 286 ? 112.21513 33.75211 11.09170 1.000 23.37622 284 SER A O 1
ATOM 2148 N N . LEU A 1 287 ? 112.77357 31.64374 10.50000 1.000 25.51565 285 LEU A N 1
ATOM 2149 C CA . LEU A 1 287 ? 111.85831 31.05065 11.48283 1.000 24.71135 285 LEU A CA 1
ATOM 2150 C C . LEU A 1 287 ? 112.15907 31.52679 12.89998 1.000 23.40502 285 LEU A C 1
ATOM 2151 O O . LEU A 1 287 ? 111.23664 31.71743 13.70950 1.000 23.73628 285 LEU A O 1
ATOM 2156 N N . ASP A 1 288 ? 113.43689 31.70873 13.23806 1.000 24.70969 286 ASP A N 1
ATOM 2157 C CA . ASP A 1 288 ? 113.76366 32.16877 14.58175 1.000 27.15819 286 ASP A CA 1
ATOM 2158 C C . ASP A 1 288 ? 113.75556 33.69016 14.71299 1.000 24.16245 286 ASP A C 1
ATOM 2159 O O . ASP A 1 288 ? 114.00739 34.20842 15.80872 1.000 28.15114 286 ASP A O 1
ATOM 2164 N N . GLY A 1 289 ? 113.45980 34.41088 13.63817 1.000 28.23435 287 GLY A N 1
ATOM 2165 C CA . GLY A 1 289 ? 113.36047 35.84979 13.66949 1.000 26.98412 287 GLY A CA 1
ATOM 2166 C C . GLY A 1 289 ? 114.66045 36.60413 13.49772 1.000 28.90351 287 GLY A C 1
ATOM 2167 O O . GLY A 1 289 ? 114.61698 37.82895 13.32551 1.000 28.49124 287 GLY A O 1
ATOM 2168 N N . SER A 1 290 ? 115.81427 35.91844 13.52284 1.000 24.80372 288 SER A N 1
ATOM 2169 C CA . SER A 1 290 ? 117.08730 36.62688 13.59046 1.000 27.71404 288 SER A CA 1
ATOM 2170 C C . SER A 1 290 ? 117.50831 37.25426 12.26158 1.000 31.58153 288 SER A C 1
ATOM 2171 O O . SER A 1 290 ? 118.31327 38.19435 12.27679 1.000 32.23948 288 SER A O 1
ATOM 2174 N N . ASP A 1 291 ? 117.01397 36.75924 11.11988 1.000 24.48982 289 ASP A N 1
ATOM 2175 C CA . ASP A 1 291 ? 117.28319 37.35552 9.81465 1.000 24.69931 289 ASP A CA 1
ATOM 2176 C C . ASP A 1 291 ? 115.98287 37.95501 9.31135 1.000 31.64153 289 ASP A C 1
ATOM 2177 O O . ASP A 1 291 ? 114.94612 37.28338 9.33793 1.000 31.28728 289 ASP A O 1
ATOM 2182 N N A SER A 1 292 ? 116.01910 39.21464 8.86951 0.470 26.02038 290 SER A N 1
ATOM 2183 N N B SER A 1 292 ? 116.04635 39.18943 8.83089 0.530 25.31739 290 SER A N 1
ATOM 2184 C CA A SER A 1 292 ? 114.77193 39.86897 8.47208 0.470 25.16942 290 SER A CA 1
ATOM 2185 C CA B SER A 1 292 ? 114.81965 39.83713 8.39879 0.530 25.49363 290 SER A CA 1
ATOM 2186 C C A SER A 1 292 ? 115.05225 41.07706 7.58677 0.470 24.73708 290 SER A C 1
ATOM 2187 C C B SER A 1 292 ? 115.15693 40.94388 7.41688 0.530 25.58836 290 SER A C 1
ATOM 2188 O O A SER A 1 292 ? 116.04986 41.78255 7.76869 0.470 26.27672 290 SER A O 1
ATOM 2189 O O B SER A 1 292 ? 116.29437 41.42502 7.34675 0.530 21.30746 290 SER A O 1
ATOM 2194 N N . ILE A 1 293 ? 114.15122 41.30430 6.62889 1.000 21.44781 291 ILE A N 1
ATOM 2195 C CA . ILE A 1 293 ? 114.18518 42.45628 5.73352 1.000 21.47874 291 ILE A CA 1
ATOM 2196 C C . ILE A 1 293 ? 112.77964 43.03696 5.72813 1.000 25.09208 291 ILE A C 1
ATOM 2197 O O . ILE A 1 293 ? 111.81265 42.29853 5.52529 1.000 25.25102 291 ILE A O 1
ATOM 2202 N N . GLN A 1 294 ? 112.65566 44.34222 5.93243 1.000 23.19405 292 GLN A N 1
ATOM 2203 C CA . GLN A 1 294 ? 111.32994 44.93828 5.83093 1.000 23.42586 292 GLN A CA 1
ATOM 2204 C C . GLN A 1 294 ? 111.47580 46.34210 5.26800 1.000 23.71152 292 GLN A C 1
ATOM 2205 O O . GLN A 1 294 ? 112.44799 47.04334 5.57661 1.000 24.82422 292 GLN A O 1
ATOM 2211 N N . GLU A 1 295 ? 110.56494 46.70420 4.36613 1.000 21.65302 293 GLU A N 1
ATOM 2212 C CA . GLU A 1 295 ? 110.60329 47.99824 3.70425 1.000 20.69906 293 GLU A CA 1
ATOM 2213 C C . GLU A 1 295 ? 109.17550 48.45302 3.44606 1.000 20.75468 293 GLU A C 1
ATOM 2214 O O . GLU A 1 295 ? 108.23093 47.65983 3.48673 1.000 22.60313 293 GLU A O 1
ATOM 2220 N N . THR A 1 296 ? 109.03285 49.74623 3.17897 1.000 22.45690 294 THR A N 1
ATOM 2221 C CA . THR A 1 296 ? 107.73401 50.36174 2.92450 1.000 21.97165 294 THR A CA 1
ATOM 2222 C C . THR A 1 296 ? 107.80196 51.12218 1.60777 1.000 23.04028 294 THR A C 1
ATOM 2223 O O . THR A 1 296 ? 108.80661 51.77732 1.31111 1.000 25.88866 294 THR A O 1
ATOM 2227 N N . MET A 1 297 ? 106.74632 51.00104 0.80654 1.000 23.96902 295 MET A N 1
ATOM 2228 C CA . MET A 1 297 ? 106.57544 51.79703 -0.39896 1.000 23.36696 295 MET A CA 1
ATOM 2229 C C . MET A 1 297 ? 105.16302 52.36137 -0.41976 1.000 24.01249 295 MET A C 1
ATOM 2230 O O . MET A 1 297 ? 104.28732 51.92059 0.33075 1.000 23.46104 295 MET A O 1
ATOM 2235 N N . GLN A 1 298 ? 104.95366 53.35226 -1.28067 1.000 24.12721 296 GLN A N 1
ATOM 2236 C CA . GLN A 1 298 ? 103.63733 53.96450 -1.39038 1.000 24.18935 296 GLN A CA 1
ATOM 2237 C C . GLN A 1 298 ? 103.38844 54.36485 -2.83213 1.000 28.05723 296 GLN A C 1
ATOM 2238 O O . GLN A 1 298 ? 104.32249 54.55279 -3.61446 1.000 27.79082 296 GLN A O 1
ATOM 2244 N N . ALA A 1 299 ? 102.10867 54.52319 -3.16563 1.000 25.52383 297 ALA A N 1
ATOM 2245 C CA . ALA A 1 299 ? 101.69985 54.97846 -4.48495 1.000 31.10086 297 ALA A CA 1
ATOM 2246 C C . ALA A 1 299 ? 100.46366 55.85401 -4.34781 1.000 32.69525 297 ALA A C 1
ATOM 2247 O O . ALA A 1 299 ? 99.68033 55.69951 -3.40747 1.000 27.05406 2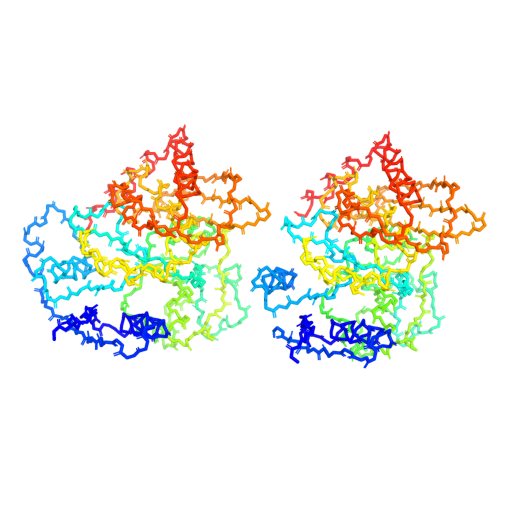97 ALA A O 1
ATOM 2249 N N . THR A 1 300 ? 100.30209 56.77961 -5.29536 1.000 32.27995 298 THR A N 1
ATOM 2250 C CA . THR A 1 300 ? 99.13082 57.64893 -5.33924 1.000 29.64949 298 THR A CA 1
ATOM 2251 C C . THR A 1 300 ? 97.98051 56.87659 -5.96103 1.000 33.92384 298 THR A C 1
ATOM 2252 O O . THR A 1 300 ? 97.96434 56.64448 -7.17556 1.000 33.33126 298 THR A O 1
ATOM 2256 N N . ILE A 1 301 ? 97.03343 56.46070 -5.12051 1.000 28.33746 299 ILE A N 1
ATOM 2257 C CA . ILE A 1 301 ? 95.85453 55.70558 -5.53291 1.000 28.28183 299 ILE A CA 1
ATOM 2258 C C . ILE A 1 301 ? 94.69344 56.17570 -4.67071 1.000 32.45424 299 ILE A C 1
ATOM 2259 O O . ILE A 1 301 ? 94.74432 56.05173 -3.44504 1.000 34.87554 299 ILE A O 1
ATOM 2264 N N . HIS A 1 302 ? 93.64414 56.71836 -5.27449 1.000 32.26228 300 HIS A N 1
ATOM 2265 C CA . HIS A 1 302 ? 92.48023 57.04389 -4.47065 1.000 39.51437 300 HIS A CA 1
ATOM 2266 C C . HIS A 1 302 ? 91.42625 55.94859 -4.58548 1.000 36.65005 300 HIS A C 1
ATOM 2267 O O . HIS A 1 302 ? 91.38393 55.16751 -5.54023 1.000 40.83485 300 HIS A O 1
ATOM 2274 N N . VAL A 1 303 ? 90.60328 55.85755 -3.55045 1.000 33.39230 301 VAL A N 1
ATOM 2275 C CA . VAL A 1 303 ? 89.59507 54.80523 -3.44465 1.000 31.65597 301 VAL A CA 1
ATOM 2276 C C . VAL A 1 303 ? 88.46238 55.14384 -4.40719 1.000 32.29268 301 VAL A C 1
ATOM 2277 O O . VAL A 1 303 ? 87.84061 56.20853 -4.26781 1.000 35.90075 301 VAL A O 1
ATOM 2281 N N . PRO A 1 304 ? 88.18150 54.31083 -5.41235 1.000 34.23291 302 PRO A N 1
ATOM 2282 C CA . PRO A 1 304 ? 87.13686 54.67199 -6.37753 1.000 37.52492 302 PRO A CA 1
ATOM 2283 C C . PRO A 1 304 ? 85.76307 54.58853 -5.73882 1.000 33.54272 302 PRO A C 1
ATOM 2284 O O . PRO A 1 304 ? 85.45395 53.64573 -5.00767 1.000 35.19815 302 PRO A O 1
ATOM 2288 N N . ALA A 1 305 ? 84.95072 55.60575 -6.00139 1.000 40.95101 303 ALA A N 1
ATOM 2289 C CA . ALA A 1 305 ? 83.57598 55.62056 -5.52430 1.000 47.05499 303 ALA A CA 1
ATOM 2290 C C . ALA A 1 305 ? 82.58504 55.11400 -6.56277 1.000 46.85684 303 ALA A C 1
ATOM 2291 O O . ALA A 1 305 ? 81.44516 54.79278 -6.20446 1.000 51.02647 303 ALA A O 1
ATOM 2293 N N . GLN A 1 306 ? 82.98506 55.03278 -7.83135 1.000 39.61665 304 GLN A N 1
ATOM 2294 C CA . GLN A 1 306 ? 82.09113 54.58730 -8.89205 1.000 43.87614 304 GLN A CA 1
ATOM 2295 C C . GLN A 1 306 ? 82.19956 53.08315 -9.10110 1.000 38.75162 304 GLN A C 1
ATOM 2296 O O . GLN A 1 306 ? 83.24701 52.47583 -8.87000 1.000 33.64060 304 GLN A O 1
ATOM 2302 N N . HIS A 1 307 ? 81.09246 52.47874 -9.51632 1.000 34.59955 305 HIS A N 1
ATOM 2303 C CA . HIS A 1 307 ? 81.11433 51.12647 -10.04870 1.000 29.77287 305 HIS A CA 1
ATOM 2304 C C . HIS A 1 307 ? 81.13105 51.19866 -11.56787 1.000 32.33005 305 HIS A C 1
ATOM 2305 O O . HIS A 1 307 ? 80.89806 52.25274 -12.16510 1.000 35.19174 305 HIS A O 1
ATOM 2312 N N . GLU A 1 308 ? 81.40399 50.05669 -12.19414 1.000 30.96924 306 GLU A N 1
ATOM 2313 C CA . GLU A 1 308 ? 81.52262 49.97295 -13.64259 1.000 33.61811 306 GLU A CA 1
ATOM 2314 C C . GLU A 1 308 ? 81.05157 48.59927 -14.09796 1.000 34.38653 306 GLU A C 1
ATOM 2315 O O . GLU A 1 308 ? 80.74225 47.72683 -13.28716 1.000 36.06180 306 GLU A O 1
ATOM 2321 N N . ASP A 1 309 ? 80.99117 48.41209 -15.41147 1.000 36.47098 307 ASP A N 1
ATOM 2322 C CA . ASP A 1 309 ? 80.65662 47.11732 -16.00691 1.000 36.45548 307 ASP A CA 1
ATOM 2323 C C . ASP A 1 309 ? 81.80382 46.68090 -16.91878 1.000 40.89200 307 ASP A C 1
ATOM 2324 O O . ASP A 1 309 ? 81.63883 46.61145 -18.13795 1.000 48.56678 307 ASP A O 1
ATOM 2329 N N . GLY A 1 310 ? 82.95962 46.37522 -16.33111 1.000 31.13889 308 GLY A N 1
ATOM 2330 C CA . GLY A 1 310 ? 84.12562 46.00878 -17.10595 1.000 33.89062 308 GLY A CA 1
ATOM 2331 C C . GLY A 1 310 ? 83.92037 44.75203 -17.92814 1.000 41.41402 308 GLY A C 1
ATOM 2332 O O . GLY A 1 310 ? 83.06316 43.91626 -17.62370 1.000 40.08233 308 GLY A O 1
ATOM 2333 N N . PRO A 1 311 ? 84.72243 44.58053 -18.97858 1.000 47.99356 309 PRO A N 1
ATOM 2334 C CA . PRO A 1 311 ? 84.49181 43.46411 -19.90335 1.000 50.15556 309 PRO A CA 1
ATOM 2335 C C . PRO A 1 311 ? 84.90098 42.12399 -19.30926 1.000 46.79259 309 PRO A C 1
ATOM 2336 O O . PRO A 1 311 ? 85.82957 42.02471 -18.50369 1.000 43.11690 309 PRO A O 1
ATOM 2340 N N . GLU A 1 312 ? 84.18592 41.07860 -19.73163 1.000 50.02791 310 GLU A N 1
ATOM 2341 C CA . GLU A 1 312 ? 84.40800 39.73365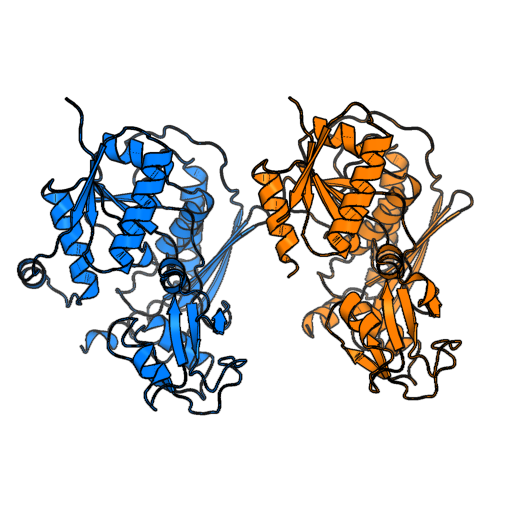 -19.21258 1.000 58.02808 310 GLU A CA 1
ATOM 2342 C C . GLU A 1 312 ? 85.79100 39.20219 -19.55903 1.000 56.46478 310 GLU A C 1
ATOM 2343 O O . GLU A 1 312 ? 86.25701 38.25168 -18.92146 1.000 61.48960 310 GLU A O 1
ATOM 2349 N N . ASP A 1 313 ? 86.46377 39.80213 -20.54018 1.000 51.28729 311 ASP A N 1
ATOM 2350 C CA . ASP A 1 313 ? 87.76384 39.31450 -20.96896 1.000 59.00180 311 ASP A CA 1
ATOM 2351 C C . ASP A 1 313 ? 88.89366 39.75136 -20.04684 1.000 50.38868 311 ASP A C 1
ATOM 2352 O O . ASP A 1 313 ? 89.99311 39.19638 -20.14532 1.000 51.78253 311 ASP A O 1
ATOM 2357 N N . ASP A 1 314 ? 88.65882 40.73447 -19.17809 1.000 43.44100 312 ASP A N 1
ATOM 2358 C CA . ASP A 1 314 ? 89.72333 41.23746 -18.31640 1.000 44.10678 312 ASP A CA 1
ATOM 2359 C C . ASP A 1 314 ? 90.25345 40.10698 -17.44144 1.000 38.89004 312 ASP A C 1
ATOM 2360 O O . ASP A 1 314 ? 89.46048 39.38014 -16.83079 1.000 39.30910 312 ASP A O 1
ATOM 2365 N N . PRO A 1 315 ? 91.56557 39.90244 -17.38342 1.000 35.34477 313 PRO A N 1
ATOM 2366 C CA . PRO A 1 315 ? 92.10652 38.83129 -16.54190 1.000 39.80218 313 PRO A CA 1
ATOM 2367 C C . PRO A 1 315 ? 91.93190 39.15565 -15.07052 1.000 31.59509 313 PRO A C 1
ATOM 2368 O O . PRO A 1 315 ? 91.94201 40.31906 -14.66051 1.000 29.69045 313 PRO A O 1
ATOM 2372 N N . GLN A 1 316 ? 91.77577 38.11143 -14.26666 1.000 31.27285 314 GLN A N 1
ATOM 2373 C CA . GLN A 1 316 ? 91.75245 38.35107 -12.83300 1.000 29.51385 314 GLN A CA 1
ATOM 2374 C C . GLN A 1 316 ? 93.13980 38.77037 -12.35414 1.000 26.50920 314 GLN A C 1
ATOM 2375 O O . GLN A 1 316 ? 94.15639 38.54874 -13.01788 1.000 29.57283 314 GLN A O 1
ATOM 2381 N N . LEU A 1 317 ? 93.15587 39.43704 -11.21179 1.000 22.43355 315 LEU A N 1
ATOM 2382 C CA . LEU A 1 317 ? 94.36647 39.98360 -10.61024 1.000 24.06274 315 LEU A CA 1
ATOM 2383 C C . LEU A 1 317 ? 94.60764 39.26803 -9.28931 1.000 23.72558 315 LEU A C 1
ATOM 2384 O O . LEU A 1 317 ? 93.77018 39.34662 -8.38393 1.000 22.82352 315 LEU A O 1
ATOM 2389 N N . VAL A 1 318 ? 95.77112 38.61499 -9.16718 1.000 23.90730 316 VAL A N 1
ATOM 2390 C CA . VAL A 1 318 ? 96.10324 37.70384 -8.06401 1.000 22.78867 316 VAL A CA 1
ATOM 2391 C C . VAL A 1 318 ? 94.86977 36.93817 -7.60296 1.000 22.76102 316 VAL A C 1
ATOM 2392 O O . VAL A 1 318 ? 94.53277 36.92145 -6.40651 1.000 21.08615 316 VAL A O 1
ATOM 2396 N N . GLY A 1 319 ? 94.19894 36.29827 -8.55354 1.000 25.19308 317 GLY A N 1
ATOM 2397 C CA . GLY A 1 319 ? 93.08070 35.43549 -8.24708 1.000 22.23878 317 GLY A CA 1
ATOM 2398 C C . GLY A 1 319 ? 91.75150 36.12268 -8.00835 1.000 25.70959 317 GLY A C 1
ATOM 2399 O O . GLY A 1 319 ? 90.80282 35.44123 -7.62097 1.000 23.50896 317 GLY A O 1
ATOM 2400 N N . ILE A 1 320 ? 91.64094 37.43265 -8.23903 1.000 21.93008 318 ILE A N 1
ATOM 2401 C CA . ILE A 1 320 ? 90.46353 38.20893 -7.85078 1.000 19.40172 318 ILE A CA 1
ATOM 2402 C C . ILE A 1 320 ? 89.78106 38.74001 -9.10451 1.000 22.06926 318 ILE A C 1
ATOM 2403 O O . ILE A 1 320 ? 90.42968 39.36014 -9.95488 1.000 22.35272 318 ILE A O 1
ATOM 2408 N N . THR A 1 321 ? 88.46907 38.53074 -9.19614 1.000 18.95599 319 THR A N 1
ATOM 2409 C CA . THR A 1 321 ? 87.64938 39.09892 -10.26216 1.000 23.07411 319 THR A CA 1
ATOM 2410 C C . THR A 1 321 ? 86.84753 40.25504 -9.68536 1.000 23.81527 319 THR A C 1
ATOM 2411 O O . THR A 1 321 ? 85.98706 40.04586 -8.82250 1.000 24.62667 319 THR A O 1
ATOM 2415 N N . ALA A 1 322 ? 87.11654 41.46497 -10.17301 1.000 21.08134 320 ALA A N 1
ATOM 2416 C CA . ALA A 1 322 ? 86.43404 42.66082 -9.70539 1.000 21.21388 320 ALA A CA 1
ATOM 2417 C C . ALA A 1 322 ? 86.16682 43.57438 -10.90083 1.000 25.06962 320 ALA A C 1
ATOM 2418 O O . ALA A 1 322 ? 86.66027 44.69219 -11.00334 1.000 24.65088 320 ALA A O 1
ATOM 2420 N N . ARG A 1 323 ? 85.37935 43.08014 -11.85417 1.000 22.23203 321 ARG A N 1
ATOM 2421 C CA . ARG A 1 323 ? 85.16522 43.83792 -13.07679 1.000 24.79382 321 ARG A CA 1
ATOM 2422 C C . ARG A 1 323 ? 84.22349 45.01411 -12.88524 1.000 28.95275 321 ARG A C 1
ATOM 2423 O O . ARG A 1 323 ? 84.14704 45.87358 -13.77078 1.000 30.75914 321 ARG A O 1
ATOM 2431 N N . ASN A 1 324 ? 83.52044 45.08453 -11.76177 1.000 24.72328 322 ASN A N 1
ATOM 2432 C CA . ASN A 1 324 ? 82.62823 46.20358 -11.50460 1.000 24.53658 322 ASN A CA 1
ATOM 2433 C C . ASN A 1 324 ? 83.29761 47.31454 -10.70845 1.000 24.95242 322 ASN A C 1
ATOM 2434 O O . ASN A 1 324 ? 82.63525 48.29902 -10.37425 1.000 28.29403 322 ASN A O 1
ATOM 2439 N N . ILE A 1 325 ? 84.59607 47.19038 -10.42932 1.000 22.78631 323 ILE A N 1
ATOM 2440 C CA . ILE A 1 325 ? 85.39236 48.22184 -9.76256 1.000 22.59281 323 ILE A CA 1
ATOM 2441 C C . ILE A 1 325 ? 86.39410 48.72927 -10.79978 1.000 26.31829 323 ILE A C 1
ATOM 2442 O O . ILE A 1 325 ? 86.94489 47.90711 -11.54370 1.000 25.81953 323 ILE A O 1
ATOM 2447 N N . PRO A 1 326 ? 86.63623 50.04039 -10.92090 1.000 27.46616 324 PRO A N 1
ATOM 2448 C CA . PRO A 1 326 ? 87.58216 50.53436 -11.93759 1.000 25.42629 324 PRO A CA 1
ATOM 2449 C C . PRO A 1 326 ? 88.92400 49.81270 -11.88056 1.000 25.45412 324 PRO A C 1
ATOM 2450 O O . PRO A 1 326 ? 89.46250 49.55315 -10.80658 1.000 27.60070 324 PRO A O 1
ATOM 2454 N N . ARG A 1 327 ? 89.46714 49.49767 -13.06337 1.000 27.12043 325 ARG A N 1
ATOM 2455 C CA . ARG A 1 327 ? 90.60825 48.59122 -13.12009 1.000 24.61768 325 ARG A CA 1
ATOM 2456 C C . ARG A 1 327 ? 91.92898 49.31079 -12.89541 1.000 24.92449 325 ARG A C 1
ATOM 2457 O O . ARG A 1 327 ? 92.86971 48.70855 -12.35816 1.000 25.68446 325 ARG A O 1
ATOM 2465 N N . GLY A 1 328 ? 92.02893 50.57783 -13.29399 1.000 26.16434 326 GLY A N 1
ATOM 2466 C CA . GLY A 1 328 ? 93.25736 51.33741 -13.13091 1.000 29.98169 326 GLY A CA 1
ATOM 2467 C C . GLY A 1 328 ? 93.85391 51.27196 -11.72854 1.000 25.28877 326 GLY A C 1
ATOM 2468 O O . GLY A 1 328 ? 95.02815 50.92623 -11.54028 1.000 24.68465 326 GLY A O 1
ATOM 2469 N N . PRO A 1 329 ? 93.05793 51.60997 -10.70864 1.000 23.71683 327 PRO A N 1
ATOM 2470 C CA . PRO A 1 329 ? 93.55877 51.48933 -9.32398 1.000 26.12077 327 PRO A CA 1
ATOM 2471 C C . PRO A 1 329 ? 93.93417 50.07386 -8.92275 1.000 21.39954 327 PRO A C 1
ATOM 2472 O O . PRO A 1 329 ? 94.84266 49.89461 -8.09922 1.000 22.85517 327 PRO A O 1
ATOM 2476 N N . GLN A 1 330 ? 93.24404 49.05788 -9.44676 1.000 21.32783 328 GLN A N 1
ATOM 2477 C CA . GLN A 1 330 ? 93.62394 47.68362 -9.13181 1.000 23.29052 328 GLN A CA 1
ATOM 2478 C C . GLN A 1 330 ? 95.00248 47.36348 -9.69542 1.000 22.41270 328 GLN A C 1
ATOM 2479 O O . GLN A 1 330 ? 95.83986 46.74797 -9.02014 1.000 22.32871 328 GLN A O 1
ATOM 2485 N N . LEU A 1 331 ? 95.24324 47.76316 -10.94375 1.000 24.19249 329 LEU A N 1
ATOM 2486 C CA . LEU A 1 331 ? 96.55000 47.55052 -11.55529 1.000 24.70763 329 LEU A CA 1
ATOM 2487 C C . LEU A 1 331 ? 97.62541 48.30962 -10.79908 1.000 23.44392 329 LEU A C 1
ATOM 2488 O O . LEU A 1 331 ? 98.74250 47.81106 -10.62879 1.000 24.76966 329 LEU A O 1
ATOM 2493 N N . ALA A 1 332 ? 97.30883 49.51884 -10.33197 1.000 22.79832 330 ALA A N 1
ATOM 2494 C CA . ALA A 1 332 ? 98.29740 50.28601 -9.57530 1.000 23.52882 330 ALA A CA 1
ATOM 2495 C C . ALA A 1 332 ? 98.62314 49.61002 -8.24688 1.000 24.62402 330 ALA A C 1
ATOM 2496 O O . ALA A 1 332 ? 99.78295 49.59983 -7.81857 1.000 24.82071 330 ALA A O 1
ATOM 2498 N N . ALA A 1 333 ? 97.60767 49.04672 -7.57480 1.000 18.93961 331 ALA A N 1
ATOM 2499 C CA . ALA A 1 333 ? 97.84477 48.32587 -6.32707 1.000 19.91779 331 ALA A CA 1
ATOM 2500 C C . ALA A 1 333 ? 98.68369 47.08059 -6.57340 1.000 18.33150 331 ALA A C 1
ATOM 2501 O O . ALA A 1 333 ? 99.62701 46.79969 -5.82445 1.000 19.25556 331 ALA A O 1
ATOM 2503 N N . GLN A 1 334 ? 98.38839 46.34822 -7.65373 1.000 18.67111 332 GLN A N 1
ATOM 2504 C CA . GLN A 1 334 ? 99.21410 45.19834 -8.00436 1.000 19.59351 332 GLN A CA 1
ATOM 2505 C C . GLN A 1 334 ? 100.66286 45.62022 -8.25776 1.000 21.75551 332 GLN A C 1
ATOM 2506 O O . GLN A 1 334 ? 101.59733 44.96194 -7.79010 1.000 20.90212 332 GLN A O 1
ATOM 2512 N N . ASN A 1 335 ? 100.86207 46.74192 -8.94814 1.000 19.98538 333 ASN A N 1
ATOM 2513 C CA . ASN A 1 335 ? 102.22039 47.20209 -9.25147 1.000 24.27241 333 ASN A CA 1
ATOM 2514 C C . ASN A 1 335 ? 102.97300 47.63517 -7.99409 1.000 23.92258 333 ASN A C 1
ATOM 2515 O O . ASN A 1 335 ? 104.19685 47.45007 -7.90028 1.000 21.38507 333 ASN A O 1
ATOM 2520 N N . LEU A 1 336 ? 102.27456 48.21888 -7.01839 1.000 19.77895 334 LEU A N 1
ATOM 2521 C CA . LEU A 1 336 ? 102.92552 48.54166 -5.75061 1.000 21.97753 334 LEU A CA 1
ATOM 2522 C C . LEU A 1 336 ? 103.44980 47.28361 -5.05779 1.000 21.95152 334 LEU A C 1
ATOM 2523 O O . LEU A 1 336 ? 104.57737 47.27221 -4.53943 1.000 21.19633 334 LEU A O 1
ATOM 2528 N N . GLY A 1 337 ? 102.63487 46.21743 -5.02343 1.000 19.02116 335 GLY A N 1
ATOM 2529 C CA . GLY A 1 337 ? 103.07587 44.97841 -4.39890 1.000 17.90071 335 GLY A CA 1
ATOM 2530 C C . GLY A 1 337 ? 104.27729 44.36993 -5.10416 1.000 18.97011 335 GLY A C 1
ATOM 2531 O O . GLY A 1 337 ? 105.22176 43.90875 -4.45709 1.000 18.48818 335 GLY A O 1
ATOM 2532 N N . ILE A 1 338 ? 104.23674 44.32926 -6.43712 1.000 21.45285 336 ILE A N 1
ATOM 2533 C CA . ILE A 1 338 ? 105.37483 43.83038 -7.21944 1.000 20.09644 336 ILE A CA 1
ATOM 2534 C C . ILE A 1 338 ? 106.61797 44.65981 -6.93907 1.000 24.31299 336 ILE A C 1
ATOM 2535 O O . ILE A 1 338 ? 107.71736 44.11400 -6.73810 1.000 22.98621 336 ILE A O 1
ATOM 2540 N N . SER A 1 339 ? 106.46861 45.99143 -6.91929 1.000 21.14491 337 SER A N 1
ATOM 2541 C CA . SER A 1 339 ? 107.61549 46.86483 -6.68020 1.000 21.65935 337 SER A CA 1
ATOM 2542 C C . SER A 1 339 ? 108.27580 46.54065 -5.34656 1.000 21.48743 337 SER A C 1
ATOM 2543 O O . SER A 1 339 ? 109.50947 46.45518 -5.25059 1.000 22.12569 337 SER A O 1
ATOM 2546 N N . LEU A 1 340 ? 107.46337 46.37984 -4.29342 1.000 21.52548 338 LEU A N 1
ATOM 2547 C CA . LEU A 1 340 ? 108.02634 46.13263 -2.97537 1.000 22.71274 338 LEU A CA 1
ATOM 2548 C C . LEU A 1 340 ? 108.66301 44.75004 -2.91272 1.000 20.96796 338 LEU A C 1
ATOM 2549 O O . LEU A 1 340 ? 109.72072 44.57940 -2.30202 1.000 21.45990 338 LEU A O 1
ATOM 2554 N N . ALA A 1 341 ? 108.05601 43.75403 -3.56291 1.000 19.10170 339 ALA A N 1
ATOM 2555 C CA . ALA A 1 341 ? 108.69788 42.43942 -3.61056 1.000 24.72688 339 ALA A CA 1
ATOM 2556 C C . ALA A 1 341 ? 110.07255 42.51270 -4.27049 1.000 26.46048 339 ALA A C 1
ATOM 2557 O O . ALA A 1 341 ? 111.04435 41.92251 -3.76466 1.000 21.95472 339 ALA A O 1
ATOM 2559 N N . ASN A 1 342 ? 110.17604 43.22433 -5.40425 1.000 22.59801 340 ASN A N 1
ATOM 2560 C CA . ASN A 1 342 ? 111.46618 43.32469 -6.09692 1.000 22.51754 340 ASN A CA 1
ATOM 2561 C C . ASN A 1 342 ? 112.50586 44.02241 -5.22531 1.000 21.68992 340 ASN A C 1
ATOM 2562 O O . ASN A 1 342 ? 113.70227 43.68712 -5.27309 1.000 22.14233 340 ASN A O 1
ATOM 2567 N N . LEU A 1 343 ? 112.08156 45.00116 -4.42131 1.000 21.01565 341 LEU A N 1
ATOM 2568 C CA . LEU A 1 343 ? 113.01602 45.61157 -3.47374 1.000 23.83908 341 LEU A CA 1
ATOM 2569 C C . LEU A 1 343 ? 113.52203 44.58389 -2.46515 1.000 22.85183 341 LEU A C 1
ATOM 2570 O O . LEU A 1 343 ? 114.73961 44.44569 -2.25934 1.000 24.57516 341 LEU A O 1
ATOM 2575 N N . LEU A 1 344 ? 112.60247 43.85162 -1.81991 1.000 23.09822 342 LEU A N 1
ATOM 2576 C CA . LEU A 1 344 ? 113.02059 42.84777 -0.84254 1.000 21.97114 342 LEU A CA 1
ATOM 2577 C C . LEU A 1 344 ? 113.91425 41.78854 -1.47951 1.000 20.38101 342 LEU A C 1
ATOM 2578 O O . LEU A 1 344 ? 114.88665 41.33664 -0.85919 1.000 24.26935 342 LEU A O 1
ATOM 2583 N N . LEU A 1 345 ? 113.61064 41.38644 -2.72181 1.000 19.40606 343 LEU A N 1
ATOM 2584 C CA . LEU A 1 345 ? 114.44340 40.38760 -3.39732 1.000 21.18513 343 LEU A CA 1
ATOM 2585 C C . LEU A 1 345 ? 115.84555 40.91744 -3.66479 1.000 24.74045 343 LEU A C 1
ATOM 2586 O O . LEU A 1 345 ? 116.82228 40.17071 -3.53513 1.000 24.52146 343 LEU A O 1
ATOM 2591 N N . SER A 1 346 ? 115.97608 42.20231 -4.00295 1.000 24.69047 344 SER A N 1
ATOM 2592 C CA . SER A 1 346 ? 117.31929 42.76052 -4.19669 1.000 24.77044 344 SER A CA 1
ATOM 2593 C C . SER A 1 346 ? 118.11959 42.83646 -2.90209 1.000 24.81739 344 SER A C 1
ATOM 2594 O O . SER A 1 346 ? 119.32041 43.10745 -2.95565 1.000 25.67280 344 SER A O 1
ATOM 2597 N N . LYS A 1 347 ? 117.48347 42.63931 -1.74952 1.000 25.89686 345 LYS A N 1
ATOM 2598 C CA . LYS A 1 347 ? 118.17296 42.65337 -0.46685 1.000 28.66361 345 LYS A CA 1
ATOM 2599 C C . LYS A 1 347 ? 118.29463 41.26122 0.14434 1.000 26.39911 345 LYS A C 1
ATOM 2600 O O . LYS A 1 347 ? 118.64071 41.14222 1.32242 1.000 31.04257 345 LYS A O 1
ATOM 2606 N N . GLY A 1 348 ? 118.01351 40.21127 -0.62295 1.000 26.41025 346 GLY A N 1
ATOM 2607 C CA . GLY A 1 348 ? 118.23765 38.84844 -0.18000 1.000 32.03748 346 GLY A CA 1
ATOM 2608 C C . GLY A 1 348 ? 117.03376 38.08887 0.34397 1.000 27.43124 346 GLY A C 1
ATOM 2609 O O . GLY A 1 348 ? 117.22080 37.07612 1.02870 1.000 28.65783 346 GLY A O 1
ATOM 2610 N N . ALA A 1 349 ? 115.80927 38.54715 0.06108 1.000 23.39241 347 ALA A N 1
ATOM 2611 C CA . ALA A 1 349 ? 114.62877 37.85504 0.57023 1.000 24.62771 347 ALA A CA 1
ATOM 2612 C C . ALA A 1 349 ? 114.57109 36.39866 0.12459 1.000 23.62456 347 ALA A C 1
ATOM 2613 O O . ALA A 1 349 ? 114.07491 35.54083 0.87325 1.000 27.07708 347 ALA A O 1
ATOM 2615 N N . LYS A 1 350 ? 115.04714 36.09752 -1.08409 1.000 24.92527 348 LYS A N 1
ATOM 2616 C CA . LYS A 1 350 ? 114.92409 34.73399 -1.58131 1.000 26.99232 348 LYS A CA 1
ATOM 2617 C C . LYS A 1 350 ? 115.68341 33.76276 -0.69520 1.000 26.22760 348 LYS A C 1
ATOM 2618 O O . LYS A 1 350 ? 115.19352 32.66341 -0.41102 1.000 29.74409 348 LYS A O 1
ATOM 2624 N N A ASN A 1 351 ? 116.87330 34.15362 -0.23208 0.750 24.00648 349 ASN A N 1
ATOM 2625 N N B ASN A 1 351 ? 116.88006 34.14802 -0.24397 0.250 26.05162 349 ASN A N 1
ATOM 2626 C CA A ASN A 1 351 ? 117.63965 33.25926 0.63030 0.750 29.14509 349 ASN A CA 1
ATOM 2627 C CA B ASN A 1 351 ? 117.64474 33.28019 0.64668 0.250 28.78827 349 ASN A CA 1
ATOM 2628 C C A ASN A 1 351 ? 116.92325 33.03094 1.96176 0.750 27.34860 349 ASN A C 1
ATOM 2629 C C B ASN A 1 351 ? 116.88226 33.02200 1.93932 0.250 28.09732 349 ASN A C 1
ATOM 2630 O O A ASN A 1 351 ? 116.90490 31.90694 2.47517 0.750 31.43592 349 ASN A O 1
ATOM 2631 O O B ASN A 1 351 ? 116.80026 31.88097 2.40863 0.250 29.64914 349 ASN A O 1
ATOM 2640 N N . ILE A 1 352 ? 116.31063 34.07548 2.52775 1.000 25.38283 350 ILE A N 1
ATOM 2641 C CA . ILE A 1 352 ? 115.58887 33.91581 3.78832 1.000 24.26942 350 ILE A CA 1
ATOM 2642 C C . ILE A 1 352 ? 114.39789 32.98691 3.59292 1.000 26.43083 350 ILE A C 1
ATOM 2643 O O . ILE A 1 352 ? 114.18263 32.05564 4.37342 1.000 25.31328 350 ILE A O 1
ATOM 2648 N N . LEU A 1 353 ? 113.64280 33.19385 2.50703 1.000 23.03994 351 LEU A N 1
ATOM 2649 C CA . LEU A 1 353 ? 112.45552 32.37844 2.24603 1.000 26.02912 351 LEU A CA 1
ATOM 2650 C C . LEU A 1 353 ? 112.82596 30.92625 1.95138 1.000 25.49889 351 LEU A C 1
ATOM 2651 O O . LEU A 1 353 ? 112.13049 29.99812 2.39249 1.000 26.06662 351 LEU A O 1
ATOM 2656 N N . ASP A 1 354 ? 113.91194 30.70915 1.20851 1.000 23.89677 352 ASP A N 1
ATOM 2657 C CA . ASP A 1 354 ? 114.32480 29.34912 0.86839 1.000 27.72131 352 ASP A CA 1
ATOM 2658 C C . ASP A 1 354 ? 114.73317 28.56793 2.11174 1.000 29.29156 352 ASP A C 1
ATOM 2659 O O . ASP A 1 354 ? 114.38331 27.38956 2.26582 1.000 28.97307 352 ASP A O 1
ATOM 2664 N N . VAL A 1 355 ? 115.52661 29.19171 2.98453 1.000 25.08162 353 VAL A N 1
ATOM 2665 C CA . VAL A 1 355 ? 115.96267 28.50108 4.19738 1.000 25.26767 353 VAL A CA 1
ATOM 2666 C C . VAL A 1 355 ? 114.76964 28.18878 5.08417 1.000 20.98703 353 VAL A C 1
ATOM 2667 O O . VAL A 1 355 ? 114.64285 27.07927 5.61579 1.000 28.70681 353 VAL A O 1
ATOM 2671 N N . ALA A 1 356 ? 113.86134 29.15216 5.23964 1.000 23.46574 354 ALA A N 1
ATOM 2672 C CA . ALA A 1 356 ? 112.68558 28.91727 6.07037 1.000 25.14278 354 ALA A CA 1
ATOM 2673 C C . ALA A 1 356 ? 111.84353 27.77966 5.51575 1.000 29.58156 354 ALA A C 1
ATOM 2674 O O . ALA A 1 356 ? 111.34497 26.93739 6.27631 1.000 24.59360 354 ALA A O 1
ATOM 2676 N N A ARG A 1 357 ? 111.68153 27.73357 4.19101 0.540 25.73074 355 ARG A N 1
ATOM 2677 N N B ARG A 1 357 ? 111.66345 27.74927 4.19049 0.460 25.77887 355 ARG A N 1
ATOM 2678 C CA A ARG A 1 357 ? 110.90888 26.66558 3.56747 0.540 25.97322 355 ARG A CA 1
ATOM 2679 C CA B ARG A 1 357 ? 110.92385 26.66713 3.54745 0.460 25.99449 355 ARG A CA 1
ATOM 2680 C C A ARG A 1 357 ? 111.56291 25.30900 3.79308 0.540 24.19832 355 ARG A C 1
ATOM 2681 C C B ARG A 1 357 ? 111.57019 25.32054 3.82934 0.460 24.08615 355 ARG A C 1
ATOM 2682 O O A ARG A 1 357 ? 110.87736 24.32760 4.10006 0.540 27.53672 355 ARG A O 1
ATOM 2683 O O B ARG A 1 357 ? 110.88939 24.35851 4.20081 0.460 26.95545 355 ARG A O 1
ATOM 2698 N N . GLN A 1 358 ? 112.89147 25.22952 3.65117 1.000 22.72430 356 GLN A N 1
ATOM 2699 C CA . GLN A 1 358 ? 113.56256 23.95182 3.85070 1.000 25.43735 356 GLN A CA 1
ATOM 2700 C C . GLN A 1 358 ? 113.46054 23.48800 5.30258 1.000 27.89735 356 GLN A C 1
ATOM 2701 O O . GLN A 1 358 ? 113.26366 22.29770 5.56647 1.000 27.80907 356 GLN A O 1
ATOM 2707 N N . LEU A 1 359 ? 113.59055 24.40788 6.25968 1.000 25.90237 357 LEU A N 1
ATOM 2708 C CA . LEU A 1 359 ? 113.44855 24.02436 7.66193 1.000 25.02736 357 LEU A CA 1
ATOM 2709 C C . LEU A 1 359 ? 112.01904 23.58702 7.96351 1.000 28.26334 357 LEU A C 1
ATOM 2710 O O . LEU A 1 359 ? 111.79735 22.58844 8.65468 1.000 32.89569 357 LEU A O 1
ATOM 2715 N N . ASN A 1 360 ? 111.03791 24.31521 7.44405 1.000 27.70240 358 ASN A N 1
ATOM 2716 C CA . ASN A 1 360 ? 109.65410 23.94642 7.70874 1.000 30.22124 358 ASN A CA 1
ATOM 2717 C C . ASN A 1 360 ? 109.24661 22.67210 6.98107 1.000 36.67446 358 ASN A C 1
ATOM 2718 O O . ASN A 1 360 ? 108.25975 22.04080 7.37147 1.000 33.86091 358 ASN A O 1
ATOM 2723 N N . ASP A 1 361 ? 109.98069 22.26721 5.94536 1.000 30.76166 359 ASP A N 1
ATOM 2724 C CA . ASP A 1 361 ? 109.64584 21.02543 5.25773 1.000 32.22259 359 ASP A CA 1
ATOM 2725 C C . ASP A 1 361 ? 110.08477 19.78406 6.01693 1.000 30.33481 359 ASP A C 1
ATOM 2726 O O . ASP A 1 361 ? 109.91226 18.67400 5.49897 1.000 32.27143 359 ASP A O 1
ATOM 2731 N N . ALA A 1 362 ? 110.66238 19.93424 7.21175 1.000 26.73070 360 ALA A N 1
ATOM 2732 C CA . ALA A 1 362 ? 111.08247 18.77004 7.97765 1.000 28.49783 360 ALA A CA 1
ATOM 2733 C C . ALA A 1 362 ? 109.90070 17.94935 8.48241 1.000 28.98171 360 ALA A C 1
ATOM 2734 O O . ALA A 1 362 ? 110.07344 16.76231 8.78235 1.000 31.53753 360 ALA A O 1
ATOM 2736 N N . HIS A 1 363 ? 108.72546 18.55077 8.58576 1.000 34.55669 361 HIS A N 1
ATOM 2737 C CA . HIS A 1 363 ? 107.55073 17.83678 9.08084 1.000 45.35357 361 HIS A CA 1
ATOM 2738 C C . HIS A 1 363 ? 106.36258 18.09249 8.17781 1.000 43.90740 361 HIS A C 1
ATOM 2739 O O . HIS A 1 363 ? 106.43182 18.96432 7.32079 1.000 43.45821 361 HIS A O 1
ATOM 2746 N N . MET B 1 20 ? 62.10971 67.73562 4.79215 1.000 77.26844 18 MET B N 1
ATOM 2747 C CA . MET B 1 20 ? 62.57747 66.86494 3.72082 1.000 75.28640 18 MET B CA 1
ATOM 2748 C C . MET B 1 20 ? 64.06825 67.07280 3.46187 1.000 71.70898 18 MET B C 1
ATOM 2749 O O . MET B 1 20 ? 64.77406 66.13471 3.09612 1.000 72.68535 18 MET B O 1
ATOM 2754 N N . ARG B 1 21 ? 64.54025 68.30503 3.64055 1.000 67.04605 19 ARG B N 1
ATOM 2755 C CA . ARG B 1 21 ? 65.96491 68.61528 3.60398 1.000 57.26113 19 ARG B CA 1
ATOM 2756 C C . ARG B 1 21 ? 66.45252 68.82220 5.03200 1.000 56.32109 19 ARG B C 1
ATOM 2757 O O . ARG B 1 21 ? 65.85718 69.59999 5.78775 1.000 56.95627 19 ARG B O 1
ATOM 2765 N N . VAL B 1 22 ? 67.51802 68.11090 5.40557 1.000 51.36730 20 VAL B N 1
ATOM 2766 C CA . VAL B 1 22 ? 68.02671 68.09260 6.77543 1.000 43.92826 20 VAL B CA 1
ATOM 2767 C C . VAL B 1 22 ? 69.54165 68.23680 6.72625 1.000 41.59933 20 VAL B C 1
ATOM 2768 O O . VAL B 1 22 ? 70.20914 67.53452 5.95998 1.000 43.30486 20 VAL B O 1
ATOM 2772 N N . ILE B 1 23 ? 70.08131 69.14133 7.53717 1.000 30.76023 21 ILE B N 1
ATOM 2773 C CA . ILE B 1 23 ? 71.52821 69.30287 7.66219 1.000 33.74151 21 ILE B CA 1
ATOM 2774 C C . ILE B 1 23 ? 72.01642 68.36527 8.75978 1.000 35.03353 21 ILE B C 1
ATOM 2775 O O . ILE B 1 23 ? 71.61158 68.49352 9.92231 1.000 35.66929 21 ILE B O 1
ATOM 2780 N N . ARG B 1 24 ? 72.89251 67.42783 8.39768 1.000 31.55884 22 ARG B N 1
ATOM 2781 C CA . ARG B 1 24 ? 73.36120 66.39908 9.31958 1.000 33.16253 22 ARG B CA 1
ATOM 2782 C C . ARG B 1 24 ? 74.70772 66.81875 9.89293 1.000 34.21066 22 ARG B C 1
ATOM 2783 O O . ARG B 1 24 ? 75.65402 67.07767 9.14163 1.000 33.12252 22 ARG B O 1
ATOM 2791 N N . VAL B 1 25 ? 74.79532 66.87321 11.21700 1.000 30.18159 23 VAL B N 1
ATOM 2792 C CA . VAL B 1 25 ? 75.99437 67.33635 11.91161 1.000 30.05404 23 VAL B CA 1
ATOM 2793 C C . VAL B 1 25 ? 76.60295 66.15304 12.65201 1.000 31.67371 23 VAL B C 1
ATOM 2794 O O . VAL B 1 25 ? 75.97796 65.59053 13.55922 1.000 35.02078 23 VAL B O 1
ATOM 2798 N N . GLY B 1 26 ? 77.82011 65.77099 12.26714 1.000 35.33159 24 GLY B N 1
ATOM 2799 C CA . GLY B 1 26 ? 78.50807 64.70734 12.96856 1.000 36.57876 24 GLY B CA 1
ATOM 2800 C C . GLY B 1 26 ? 79.22694 65.22492 14.20240 1.000 32.13796 24 GLY B C 1
ATOM 2801 O O . GLY B 1 26 ? 79.72633 66.34538 14.23038 1.000 32.56749 24 GLY B O 1
ATOM 2802 N N . THR B 1 27 ? 79.27146 64.39410 15.24423 1.000 32.60421 25 THR B N 1
ATOM 2803 C CA . THR B 1 27 ? 79.93710 64.80019 16.47457 1.000 34.18889 25 THR B CA 1
ATOM 2804 C C . THR B 1 27 ? 80.44390 63.58579 17.23789 1.000 37.87102 25 THR B C 1
ATOM 2805 O O . THR B 1 27 ? 79.84712 62.50647 17.19536 1.000 41.38476 25 THR B O 1
ATOM 2809 N N . ARG B 1 28 ? 81.55729 63.78322 17.93787 1.000 37.71166 26 ARG B N 1
ATOM 2810 C CA . ARG B 1 28 ? 81.97118 62.85448 18.97833 1.000 37.88773 26 ARG B CA 1
ATOM 2811 C C . ARG B 1 28 ? 81.03680 62.96831 20.17715 1.000 36.04948 26 ARG B C 1
ATOM 2812 O O . ARG B 1 28 ? 80.42031 64.01027 20.41164 1.000 35.85828 26 ARG B O 1
ATOM 2820 N N . LYS B 1 29 ? 80.93848 61.88273 20.94726 1.000 38.76781 27 LYS B N 1
ATOM 2821 C CA . LYS B 1 29 ? 80.09250 61.88495 22.12937 1.000 43.18973 27 LYS B CA 1
ATOM 2822 C C . LYS B 1 29 ? 80.76175 62.51307 23.34151 1.000 43.57272 27 LYS B C 1
ATOM 2823 O O . LYS B 1 29 ? 80.07158 62.78479 24.33148 1.000 42.71941 27 LYS B O 1
ATOM 2829 N N . SER B 1 30 ? 82.07288 62.74715 23.30124 1.000 39.45688 28 SER B N 1
ATOM 2830 C CA . SER B 1 30 ? 82.76294 63.28147 24.47026 1.000 37.81493 28 SER B CA 1
ATOM 2831 C C . SER B 1 30 ? 82.25112 64.67516 24.80541 1.000 33.04720 28 SER B C 1
ATOM 2832 O O . SER B 1 30 ? 81.76543 65.40794 23.94141 1.000 30.84906 28 SER B O 1
ATOM 2835 N N . GLN B 1 31 ? 82.37886 65.04399 26.07972 1.000 33.97907 29 GLN B N 1
ATOM 2836 C CA . GLN B 1 31 ? 81.64644 66.19575 26.59542 1.000 31.13382 29 GLN B CA 1
ATOM 2837 C C . GLN B 1 31 ? 82.08340 67.49043 25.91671 1.000 26.10893 29 GLN B C 1
ATOM 2838 O O . GLN B 1 31 ? 81.24550 68.26622 25.44101 1.000 27.93640 29 GLN B O 1
ATOM 2844 N N . LEU B 1 32 ? 83.38987 67.76064 25.88151 1.000 26.37799 30 LEU B N 1
ATOM 2845 C CA . LEU B 1 32 ? 83.84043 69.01264 25.28152 1.000 26.27062 30 LEU B CA 1
ATOM 2846 C C . LEU B 1 32 ? 83.51837 69.05578 23.78984 1.000 24.28954 30 LEU B C 1
ATOM 2847 O O . LEU B 1 32 ? 83.07038 70.08882 23.27937 1.000 23.62415 30 LEU B O 1
ATOM 2852 N N . ALA B 1 33 ? 83.76802 67.95203 23.06685 1.000 27.37729 31 ALA B N 1
ATOM 2853 C CA . ALA B 1 33 ? 83.46915 67.92255 21.63260 1.000 29.38662 31 ALA B CA 1
ATOM 2854 C C . ALA B 1 33 ? 82.01029 68.25436 21.36565 1.000 29.56146 31 ALA B C 1
ATOM 2855 O O . ALA B 1 33 ? 81.69256 69.00139 20.43314 1.000 27.11399 31 ALA B O 1
ATOM 2857 N N . ARG B 1 34 ? 81.10999 67.70391 22.17545 1.000 24.62356 32 ARG B N 1
ATOM 2858 C CA . ARG B 1 34 ? 79.68265 67.88995 21.94159 1.000 24.68428 32 ARG B CA 1
ATOM 2859 C C . ARG B 1 34 ? 79.21993 69.29063 22.31693 1.000 22.69859 32 ARG B C 1
ATOM 2860 O O . ARG B 1 34 ? 78.33283 69.84302 21.65338 1.000 24.26052 32 ARG B O 1
ATOM 2868 N N . ILE B 1 35 ? 79.82131 69.88204 23.35409 1.000 21.81092 33 ILE B N 1
ATOM 2869 C CA . ILE B 1 35 ? 79.57128 71.28192 23.69113 1.000 20.90463 33 ILE B CA 1
ATOM 2870 C C . ILE B 1 35 ? 79.98962 72.18849 22.54341 1.000 22.94836 33 ILE B C 1
ATOM 2871 O O . ILE B 1 35 ? 79.28524 73.14869 22.20516 1.000 23.68464 33 ILE B O 1
ATOM 2876 N N . GLN B 1 36 ? 81.15933 71.92805 21.94903 1.000 20.41183 34 GLN B N 1
ATOM 2877 C CA . GLN B 1 36 ? 81.58584 72.73781 20.80951 1.000 19.38697 34 GLN B CA 1
ATOM 2878 C C . GLN B 1 36 ? 80.64124 72.55688 19.63082 1.000 18.40444 34 GLN B C 1
ATOM 2879 O O . GLN B 1 36 ? 80.25251 73.52864 18.97440 1.000 22.73268 34 GLN B O 1
ATOM 2885 N N . THR B 1 37 ? 80.28442 71.31259 19.32804 1.000 20.21142 35 THR B N 1
ATOM 2886 C CA . THR B 1 37 ? 79.33974 71.07378 18.24677 1.000 22.64429 35 THR B CA 1
ATOM 2887 C C . THR B 1 37 ? 78.03599 71.82875 18.49376 1.000 20.97295 35 THR B C 1
ATOM 2888 O O . THR B 1 37 ? 77.51474 72.49554 17.59160 1.000 25.14371 35 THR B O 1
ATOM 2892 N N . ASP B 1 38 ? 77.49620 71.73906 19.71545 1.000 22.88187 36 ASP B N 1
ATOM 2893 C CA . ASP B 1 38 ? 76.21851 72.40221 20.00617 1.000 24.86941 36 ASP B CA 1
ATOM 2894 C C . ASP B 1 38 ? 76.31372 73.92038 19.87964 1.000 24.16776 36 ASP B C 1
ATOM 2895 O O . ASP B 1 38 ? 75.34369 74.56557 19.45425 1.000 25.76012 36 ASP B O 1
ATOM 2900 N N . SER B 1 39 ? 77.45663 74.50947 20.24474 1.000 20.85801 37 SER B N 1
ATOM 2901 C CA . SER B 1 39 ? 77.58810 75.95945 20.14345 1.000 18.84767 37 SER B CA 1
ATOM 2902 C C . SER B 1 39 ? 77.56922 76.42347 18.68928 1.000 21.86333 37 SER B C 1
ATOM 2903 O O . SER B 1 39 ? 77.01531 77.48886 18.38683 1.000 24.41541 37 SER B O 1
ATOM 2906 N N . VAL B 1 40 ? 78.17139 75.64253 17.77442 1.000 21.18583 38 VAL B N 1
ATOM 2907 C CA . VAL B 1 40 ? 78.13939 75.97939 16.35291 1.000 18.71410 38 VAL B CA 1
ATOM 2908 C C . VAL B 1 40 ? 76.74423 75.76155 15.78042 1.000 22.75682 38 VAL B C 1
ATOM 2909 O O . VAL B 1 40 ? 76.24636 76.57880 14.99484 1.000 21.56504 38 VAL B O 1
ATOM 2913 N N . VAL B 1 41 ? 76.11327 74.63708 16.12788 1.000 18.81023 39 VAL B N 1
ATOM 2914 C CA . VAL B 1 41 ? 74.73929 74.40121 15.69378 1.000 21.39825 39 VAL B CA 1
ATOM 2915 C C . VAL B 1 41 ? 73.83959 75.53462 16.16587 1.000 23.86918 39 VAL B C 1
ATOM 2916 O O . VAL B 1 41 ? 72.97423 76.00826 15.41667 1.000 24.30835 39 VAL B O 1
ATOM 2920 N N . ALA B 1 42 ? 74.05049 76.01189 17.40091 1.000 22.24850 40 ALA B N 1
ATOM 2921 C CA . ALA B 1 42 ? 73.22823 77.10134 17.92930 1.000 25.39518 40 ALA B CA 1
ATOM 2922 C C . ALA B 1 42 ? 73.37122 78.36527 17.08901 1.000 21.61639 40 ALA B C 1
ATOM 2923 O O . ALA B 1 42 ? 72.37359 79.03108 16.77817 1.000 24.51525 40 ALA B O 1
ATOM 2925 N N . THR B 1 43 ? 74.59922 78.71680 16.71394 1.000 19.42062 41 THR B N 1
ATOM 2926 C CA . THR B 1 43 ? 74.79667 79.89385 15.86902 1.000 21.18934 41 THR B CA 1
ATOM 2927 C C . THR B 1 43 ? 74.14851 79.70612 14.50316 1.000 23.43197 41 THR B C 1
ATOM 2928 O O . THR B 1 43 ? 73.54729 80.63947 13.95346 1.000 24.51266 41 THR B O 1
ATOM 2932 N N . LEU B 1 44 ? 74.23289 78.49331 13.94806 1.000 20.34645 42 LEU B N 1
ATOM 2933 C CA . LEU B 1 44 ? 73.59110 78.22047 12.66703 1.000 20.06251 42 LEU B CA 1
ATOM 2934 C C . LEU B 1 44 ? 72.07141 78.32714 12.76168 1.000 22.38435 42 LEU B C 1
ATOM 2935 O O . LEU B 1 44 ? 71.42630 78.86401 11.85089 1.000 24.53736 42 LEU B O 1
ATOM 2940 N N . LYS B 1 45 ? 71.47777 77.81053 13.84805 1.000 21.85807 43 LYS B N 1
ATOM 2941 C CA . LYS B 1 45 ? 70.02515 77.91224 13.98836 1.000 22.22581 43 LYS B CA 1
ATOM 2942 C C . LYS B 1 45 ? 69.57205 79.36028 14.12698 1.000 25.88600 43 LYS B C 1
ATOM 2943 O O . LYS B 1 45 ? 68.47045 79.70974 13.67685 1.000 26.07356 43 LYS B O 1
ATOM 2949 N N . ALA B 1 46 ? 70.39682 80.21541 14.73536 1.000 25.86244 44 ALA B N 1
ATOM 2950 C CA . ALA B 1 46 ? 70.01583 81.61848 14.87252 1.000 28.20541 44 ALA B CA 1
ATOM 2951 C C . ALA B 1 46 ? 70.02221 82.32989 13.52398 1.000 25.83291 44 ALA B C 1
ATOM 2952 O O . ALA B 1 46 ? 69.16731 83.19096 13.26664 1.000 30.87598 44 ALA B O 1
ATOM 2954 N N . SER B 1 47 ? 70.97569 81.98523 12.64639 1.000 23.98667 45 SER B N 1
ATOM 2955 C CA . SER B 1 47 ? 70.99499 82.55175 11.29793 1.000 22.90653 45 SER B CA 1
ATOM 2956 C C . SER B 1 47 ? 69.91818 81.94559 10.40941 1.000 25.80482 45 SER B C 1
ATOM 2957 O O . SER B 1 47 ? 69.37609 82.63047 9.53998 1.000 24.82565 45 SER B O 1
ATOM 2960 N N . TYR B 1 48 ? 69.60531 80.67113 10.61349 1.000 26.61915 46 TYR B N 1
ATOM 2961 C CA . TYR B 1 48 ? 68.73227 79.90622 9.73214 1.000 24.55345 46 TYR B CA 1
ATOM 2962 C C . TYR B 1 48 ? 67.58666 79.29566 10.53082 1.000 25.88908 46 TYR B C 1
ATOM 2963 O O . TYR B 1 48 ? 67.44315 78.07090 10.59090 1.000 27.90847 46 TYR B O 1
ATOM 2972 N N . PRO B 1 49 ? 66.72277 80.12513 11.12179 1.000 26.67986 47 PRO B N 1
ATOM 2973 C CA . PRO B 1 49 ? 65.65554 79.57417 11.97131 1.000 26.56887 47 PRO B CA 1
ATOM 2974 C C . PRO B 1 49 ? 64.66983 78.70364 11.20524 1.000 28.36563 47 PRO B C 1
ATOM 2975 O O . PRO B 1 49 ? 63.99646 77.87553 11.82341 1.000 35.23636 47 PRO B O 1
ATOM 2979 N N . GLY B 1 50 ? 64.60569 78.82345 9.88385 1.000 29.88950 48 GLY B N 1
ATOM 2980 C CA . GLY B 1 50 ? 63.69031 78.06241 9.05985 1.000 38.63834 48 GLY B CA 1
ATOM 2981 C C . GLY B 1 50 ? 64.22742 76.76110 8.50145 1.000 43.95581 48 GLY B C 1
ATOM 2982 O O . GLY B 1 50 ? 63.56283 76.17096 7.64130 1.000 45.50768 48 GLY B O 1
ATOM 2983 N N . LEU B 1 51 ? 65.40116 76.29996 8.96305 1.000 36.50746 49 LEU B N 1
ATOM 2984 C CA . LEU B 1 51 ? 66.07375 75.10617 8.45941 1.000 39.65775 49 LEU B CA 1
ATOM 2985 C C . LEU B 1 51 ? 66.25359 74.06760 9.56572 1.000 34.52975 49 LEU B C 1
ATOM 2986 O O . LEU B 1 51 ? 66.36583 74.40661 10.74600 1.000 42.76518 49 LEU B O 1
ATOM 2991 N N . GLN B 1 52 ? 66.31767 72.79393 9.17067 1.000 39.81223 50 GLN B N 1
ATOM 2992 C CA . GLN B 1 52 ? 66.30619 71.66624 10.09905 1.000 41.40305 50 GLN B CA 1
ATOM 2993 C C . GLN B 1 52 ? 67.68148 71.01155 10.17757 1.000 41.05534 50 GLN B C 1
ATOM 2994 O O . GLN B 1 52 ? 68.30395 70.73146 9.14403 1.000 39.20719 50 GLN B O 1
ATOM 3000 N N . PHE B 1 53 ? 68.13672 70.75198 11.40611 1.000 36.79719 51 PHE B N 1
ATOM 3001 C CA . PHE B 1 53 ? 69.42850 70.13749 11.68514 1.000 39.89260 51 PHE B CA 1
ATOM 3002 C C . PHE B 1 53 ? 69.21792 68.84303 12.46073 1.000 43.46140 51 PHE B C 1
ATOM 3003 O O . PHE B 1 53 ? 68.28304 68.72645 13.25911 1.000 47.98992 51 PHE B O 1
ATOM 3011 N N . GLU B 1 54 ? 70.09953 67.87300 12.22508 1.000 35.32584 52 GLU B N 1
ATOM 3012 C CA . GLU B 1 54 ? 70.09593 66.60139 12.93607 1.000 43.36373 52 GLU B CA 1
ATOM 3013 C C . GLU B 1 54 ? 71.50255 66.28769 13.42086 1.000 44.20441 52 GLU B C 1
ATOM 3014 O O . GLU B 1 54 ? 72.45493 66.30534 12.63081 1.000 39.72382 52 GLU B O 1
ATOM 3020 N N . ILE B 1 55 ? 71.62801 66.00076 14.71605 1.000 42.05246 53 ILE B N 1
ATOM 3021 C CA . ILE B 1 55 ? 72.91338 65.67777 15.32796 1.000 36.72740 53 ILE B CA 1
ATOM 3022 C C . ILE B 1 55 ? 73.12204 64.17762 15.22590 1.000 44.02023 53 ILE B C 1
ATOM 3023 O O . ILE B 1 55 ? 72.24387 63.39525 15.60542 1.000 49.43721 53 ILE B O 1
ATOM 3028 N N . ILE B 1 56 ? 74.27905 63.76916 14.71513 1.000 36.52282 54 ILE B N 1
ATOM 3029 C CA . ILE B 1 56 ? 74.58683 62.35813 14.52316 1.000 43.80621 54 ILE B CA 1
ATOM 3030 C C . ILE B 1 56 ? 75.84938 62.05034 15.31545 1.000 44.91813 54 ILE B C 1
ATOM 3031 O O . ILE B 1 56 ? 76.95090 62.45916 14.92681 1.000 41.36837 54 ILE B O 1
ATOM 3036 N N . ALA B 1 57 ? 75.69470 61.33005 16.42249 1.000 41.39617 55 ALA B N 1
ATOM 3037 C CA . ALA B 1 57 ? 76.82176 61.03088 17.29148 1.000 48.90067 55 ALA B CA 1
ATOM 3038 C C . ALA B 1 57 ? 77.59200 59.82241 16.77396 1.000 58.36106 55 ALA B C 1
ATOM 3039 O O . ALA B 1 57 ? 77.03200 58.93624 16.12275 1.000 63.37516 55 ALA B O 1
ATOM 3041 N N . MET B 1 58 ? 78.88969 59.79385 17.07056 1.000 59.90128 56 MET B N 1
ATOM 3042 C CA . MET B 1 58 ? 79.76169 58.70853 16.61784 1.000 65.17333 56 MET B CA 1
ATOM 3043 C C . MET B 1 58 ? 79.93715 57.63087 17.68482 1.000 66.87139 56 MET B C 1
ATOM 3044 O O . MET B 1 58 ? 79.07445 57.43917 18.53849 1.000 67.18575 56 MET B O 1
ATOM 3049 N N . LYS B 1 76 ? 93.54370 58.14577 19.97732 1.000 76.74297 74 LYS B N 1
ATOM 3050 C CA . LYS B 1 76 ? 92.24491 58.72943 20.29613 1.000 79.21472 74 LYS B CA 1
ATOM 3051 C C . LYS B 1 76 ? 92.01633 59.96016 19.42162 1.000 81.47963 74 LYS B C 1
ATOM 3052 O O . LYS B 1 76 ? 90.92479 60.52611 19.38919 1.000 81.77101 74 LYS B O 1
ATOM 3058 N N . SER B 1 77 ? 93.06278 60.36961 18.70928 1.000 85.75446 75 SER B N 1
ATOM 3059 C CA . SER B 1 77 ? 92.95187 61.39823 17.68557 1.000 83.70978 75 SER B CA 1
ATOM 3060 C C . SER B 1 77 ? 92.60016 60.81734 16.32185 1.000 80.94804 75 SER B C 1
ATOM 3061 O O . SER B 1 77 ? 92.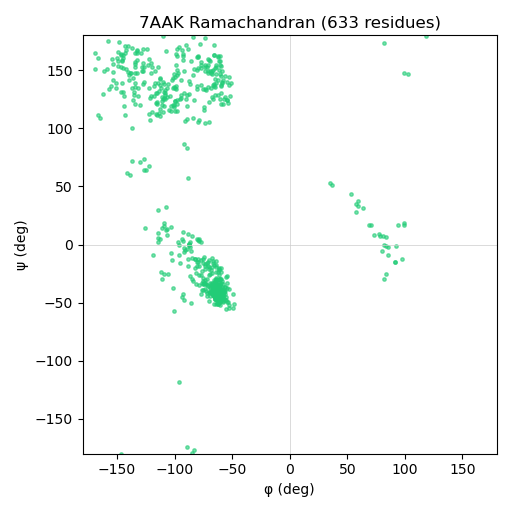65495 61.53715 15.31933 1.000 80.05025 75 SER B O 1
ATOM 3064 N N . LEU B 1 78 ? 92.25926 59.52782 16.26091 1.000 79.23185 76 LEU B N 1
ATOM 3065 C CA . LEU B 1 78 ? 91.74507 58.94697 15.02874 1.000 76.67918 76 LEU B CA 1
ATOM 3066 C C . LEU B 1 78 ? 90.26436 59.23768 14.83011 1.000 79.83116 76 LEU B C 1
ATOM 3067 O O . LEU B 1 78 ? 89.75386 59.04783 13.71972 1.000 84.06439 76 LEU B O 1
ATOM 3072 N N . PHE B 1 79 ? 89.56759 59.68749 15.88032 1.000 76.64395 77 PHE B N 1
ATOM 3073 C CA . PHE B 1 79 ? 88.17744 60.10671 15.73303 1.000 73.49710 77 PHE B CA 1
ATOM 3074 C C . PHE B 1 79 ? 88.02124 61.15675 14.63989 1.000 66.08137 77 PHE B C 1
ATOM 3075 O O . PHE B 1 79 ? 86.94817 61.27255 14.03686 1.000 63.49891 77 PHE B O 1
ATOM 3083 N N . THR B 1 80 ? 89.07524 61.93189 14.37513 1.000 65.31167 78 THR B N 1
ATOM 3084 C CA . THR B 1 80 ? 89.07878 62.80994 13.20997 1.000 64.41447 78 THR B CA 1
ATOM 3085 C C . THR B 1 80 ? 88.82393 62.01778 11.93042 1.000 64.21612 78 THR B C 1
ATOM 3086 O O . THR B 1 80 ? 87.97371 62.39133 11.11329 1.000 62.67570 78 THR B O 1
ATOM 3090 N N . LYS B 1 81 ? 89.53757 60.90090 11.74999 1.000 62.09112 79 LYS B N 1
ATOM 3091 C CA . LYS B 1 81 ? 89.35571 60.10262 10.54137 1.000 64.21287 79 LYS B CA 1
ATOM 3092 C C . LYS B 1 81 ? 87.99250 59.42075 10.50985 1.000 66.30602 79 LYS B C 1
ATOM 3093 O O . LYS B 1 81 ? 87.41451 59.24706 9.42944 1.000 68.77893 79 LYS B O 1
ATOM 3099 N N . GLU B 1 82 ? 87.46318 59.02651 11.67051 1.000 62.81001 80 GLU B N 1
ATOM 3100 C CA . GLU B 1 82 ? 86.10804 58.48673 11.70718 1.000 62.76415 80 GLU B CA 1
ATOM 3101 C C . GLU B 1 82 ? 85.09640 59.53480 11.25879 1.000 54.06689 80 GLU B C 1
ATOM 3102 O O . GLU B 1 82 ? 84.12933 59.21918 10.55403 1.000 54.31901 80 GLU B O 1
ATOM 3108 N N . LEU B 1 83 ? 85.31268 60.79190 11.65073 1.000 47.49169 81 LEU B N 1
ATOM 3109 C CA . LEU B 1 83 ? 84.41182 61.86521 11.24481 1.000 49.65655 81 LEU B CA 1
ATOM 3110 C C . LEU B 1 83 ? 84.54937 62.16640 9.75823 1.000 47.10493 81 LEU B C 1
ATOM 3111 O O . LEU B 1 83 ? 83.54687 62.38625 9.06642 1.000 45.25740 81 LEU B O 1
ATOM 3116 N N . GLU B 1 84 ? 85.78134 62.16559 9.24602 1.000 48.11362 82 GLU B N 1
ATOM 3117 C CA . GLU B 1 84 ? 85.98173 62.35932 7.81523 1.000 45.30160 82 GLU B CA 1
ATOM 3118 C C . GLU B 1 84 ? 85.41673 61.19872 7.01166 1.000 46.89548 82 GLU B C 1
ATOM 3119 O O . GLU B 1 84 ? 84.96741 61.39777 5.87632 1.000 44.07899 82 GLU B O 1
ATOM 3125 N N . HIS B 1 85 ? 85.42474 59.99108 7.58285 1.000 49.20801 83 HIS B N 1
ATOM 3126 C CA . HIS B 1 85 ? 84.72085 58.86642 6.97617 1.000 54.53280 83 HIS B CA 1
ATOM 3127 C C . HIS B 1 85 ? 83.25522 59.20859 6.75234 1.000 50.69135 83 HIS B C 1
ATOM 3128 O O . HIS B 1 85 ? 82.74341 59.11563 5.62875 1.000 47.55149 83 HIS B O 1
ATOM 3135 N N . ALA B 1 86 ? 82.56295 59.60640 7.82694 1.000 45.78468 84 ALA B N 1
ATOM 3136 C CA . ALA B 1 86 ? 81.15390 59.97224 7.71955 1.000 44.94735 84 ALA B CA 1
ATOM 3137 C C . ALA B 1 86 ? 80.95236 61.08876 6.70703 1.000 41.88959 84 ALA B C 1
ATOM 3138 O O . ALA B 1 86 ? 79.98151 61.07171 5.93817 1.000 46.99634 84 ALA B O 1
ATOM 3140 N N . LEU B 1 87 ? 81.86037 62.06925 6.69384 1.000 42.10228 85 LEU B N 1
ATOM 3141 C CA . LEU B 1 87 ? 81.80672 63.11770 5.67979 1.000 43.81631 85 LEU B CA 1
ATOM 3142 C C . LEU B 1 87 ? 81.95364 62.53193 4.28026 1.000 45.39372 85 LEU B C 1
ATOM 3143 O O . LEU B 1 87 ? 81.13211 62.79673 3.39441 1.000 44.68254 85 LEU B O 1
ATOM 3148 N N . GLU B 1 88 ? 82.99433 61.72301 4.06466 1.000 51.83514 86 GLU B N 1
ATOM 3149 C CA . GLU B 1 88 ? 83.25443 61.20726 2.72321 1.000 59.41556 86 GLU B CA 1
ATOM 3150 C C . GLU B 1 88 ? 82.15518 60.25417 2.27171 1.000 61.03732 86 GLU B C 1
ATOM 3151 O O . GLU B 1 88 ? 81.79795 60.22942 1.08841 1.000 63.99452 86 GLU B O 1
ATOM 3157 N N . LYS B 1 89 ? 81.59578 59.47482 3.19863 1.000 58.98344 87 LYS B N 1
ATOM 3158 C CA . LYS B 1 89 ? 80.48921 58.57104 2.88910 1.000 59.90739 87 LYS B CA 1
ATOM 3159 C C . LYS B 1 89 ? 79.14120 59.28308 2.83722 1.000 54.11608 87 LYS B C 1
ATOM 3160 O O . LYS B 1 89 ? 78.10858 58.61580 2.65891 1.000 56.67396 87 LYS B O 1
ATOM 3166 N N . ASN B 1 90 ? 79.13185 60.61315 2.97092 1.000 45.15076 88 ASN B N 1
ATOM 3167 C CA . ASN B 1 90 ? 77.90835 61.40563 2.94632 1.000 53.93394 88 ASN B CA 1
ATOM 3168 C C . ASN B 1 90 ? 76.91478 60.96315 4.01098 1.000 51.25799 88 ASN B C 1
ATOM 3169 O O . ASN B 1 90 ? 75.70102 61.02787 3.80069 1.000 53.72654 88 ASN B O 1
ATOM 3174 N N . GLU B 1 91 ? 77.43227 60.53750 5.15973 1.000 49.72033 89 GLU B N 1
ATOM 3175 C CA . GLU B 1 91 ? 76.58870 60.24593 6.31179 1.000 49.40860 89 GLU B CA 1
ATOM 3176 C C . GLU B 1 91 ? 76.29792 61.49623 7.13423 1.000 42.82628 89 GLU B C 1
ATOM 3177 O O . GLU B 1 91 ? 75.24064 61.58808 7.77491 1.000 42.61496 89 GLU B O 1
ATOM 3183 N N . VAL B 1 92 ? 77.22296 62.45634 7.13682 1.000 35.82409 90 VAL B N 1
ATOM 3184 C CA . VAL B 1 92 ? 77.01780 63.75877 7.74931 1.000 32.75308 90 VAL B CA 1
ATOM 3185 C C . VAL B 1 92 ? 77.46448 64.82271 6.75730 1.000 34.50368 90 VAL B C 1
ATOM 3186 O O . VAL B 1 92 ? 78.14438 64.53995 5.76961 1.000 31.51786 90 VAL B O 1
ATOM 3190 N N . ASP B 1 93 ? 77.08188 66.06612 7.04366 1.000 33.24651 91 ASP B N 1
ATOM 3191 C CA . ASP B 1 93 ? 77.40295 67.18600 6.16858 1.000 30.84026 91 ASP B CA 1
ATOM 3192 C C . ASP B 1 93 ? 78.44528 68.13619 6.74027 1.000 27.80228 91 ASP B C 1
ATOM 3193 O O . ASP B 1 93 ? 79.14632 68.80183 5.97112 1.000 27.04870 91 ASP B O 1
ATOM 3198 N N . LEU B 1 94 ? 78.58222 68.21185 8.06237 1.000 25.41678 92 LEU B N 1
ATOM 3199 C CA . LEU B 1 94 ? 79.64321 69.02235 8.64884 1.000 23.64316 92 LEU B CA 1
ATOM 3200 C C . LEU B 1 94 ? 80.00812 68.46377 10.01578 1.000 26.89391 92 LEU B C 1
ATOM 3201 O O . LEU B 1 94 ? 79.18866 67.82299 10.68624 1.000 25.87588 92 LEU B O 1
ATOM 3206 N N . VAL B 1 95 ? 81.24442 68.74415 10.42483 1.000 25.38114 93 VAL B N 1
ATOM 3207 C CA . VAL B 1 95 ? 81.81947 68.28734 11.68552 1.000 28.26436 93 VAL B CA 1
ATOM 3208 C C . VAL B 1 95 ? 82.55476 69.46873 12.30924 1.000 24.65076 93 VAL B C 1
ATOM 3209 O O . VAL B 1 95 ? 83.14337 70.28224 11.59115 1.000 31.23545 93 VAL B O 1
ATOM 3213 N N . VAL B 1 96 ? 82.50372 69.58788 13.63790 1.000 22.20803 94 VAL B N 1
ATOM 3214 C CA . VAL B 1 96 ? 83.09447 70.72345 14.34449 1.000 20.86276 94 VAL B CA 1
ATOM 3215 C C . VAL B 1 96 ? 84.34193 70.24599 15.08320 1.000 23.78430 94 VAL B C 1
ATOM 3216 O O . VAL B 1 96 ? 84.28945 69.25752 15.82066 1.000 23.32691 94 VAL B O 1
ATOM 3220 N N . HIS B 1 97 ? 85.45069 70.96505 14.90505 1.000 20.42772 95 HIS B N 1
ATOM 3221 C CA . HIS B 1 97 ? 86.71553 70.65840 15.57683 1.000 24.05300 95 HIS B CA 1
ATOM 3222 C C . HIS B 1 97 ? 87.24581 71.89147 16.28709 1.000 23.34842 95 HIS B C 1
ATOM 3223 O O . HIS B 1 97 ? 86.99074 73.02532 15.87540 1.000 25.08987 95 HIS B O 1
ATOM 3230 N N . SER B 1 98 ? 88.06883 71.65910 17.31214 1.000 23.59508 96 SER B N 1
ATOM 3231 C CA . SER B 1 98 ? 89.00589 72.69228 17.72090 1.000 22.19283 96 SER B CA 1
ATOM 3232 C C . SER B 1 98 ? 89.99810 72.90334 16.58149 1.000 20.62164 96 SER B C 1
ATOM 3233 O O . SER B 1 98 ? 90.55750 71.94159 16.05155 1.000 23.45919 96 SER B O 1
ATOM 3236 N N . LEU B 1 99 ? 90.17911 74.15697 16.16888 1.000 21.42162 97 LEU B N 1
ATOM 3237 C CA . LEU B 1 99 ? 90.97145 74.40689 14.97098 1.000 20.69661 97 LEU B CA 1
ATOM 3238 C C . LEU B 1 99 ? 92.40512 73.91836 15.14423 1.000 19.72765 97 LEU B C 1
ATOM 3239 O O . LEU B 1 99 ? 93.03559 73.49513 14.17196 1.000 22.03810 97 LEU B O 1
ATOM 3244 N N . LYS B 1 100 ? 92.91439 73.91946 16.37822 1.000 20.53483 98 LYS B N 1
ATOM 3245 C CA . LYS B 1 100 ? 94.29049 73.47857 16.57663 1.000 26.45600 98 LYS B CA 1
ATOM 3246 C C . LYS B 1 100 ? 94.46202 71.98168 16.38254 1.000 26.32578 98 LYS B C 1
ATOM 3247 O O . LYS B 1 100 ? 95.59960 71.53160 16.19723 1.000 22.30896 98 LYS B O 1
ATOM 3253 N N . ASP B 1 101 ? 93.37227 71.20769 16.36438 1.000 23.19734 99 ASP B N 1
ATOM 3254 C CA . ASP B 1 101 ? 93.44981 69.78009 16.06922 1.000 24.67665 99 ASP B CA 1
ATOM 3255 C C . ASP B 1 101 ? 93.36571 69.46713 14.57912 1.000 25.47231 99 ASP B C 1
ATOM 3256 O O . ASP B 1 101 ? 93.43356 68.29276 14.20522 1.000 29.34105 99 ASP B O 1
ATOM 3261 N N . LEU B 1 102 ? 93.23227 70.47478 13.71753 1.000 23.50948 100 LEU B N 1
ATOM 3262 C CA . LEU B 1 102 ? 93.20886 70.24464 12.28029 1.000 24.46609 100 LEU B CA 1
ATOM 3263 C C . LEU B 1 102 ? 94.58011 70.56059 11.70192 1.000 22.44897 100 LEU B C 1
ATOM 3264 O O . LEU B 1 102 ? 95.05466 71.69337 11.85841 1.000 22.23708 100 LEU B O 1
ATOM 3269 N N . PRO B 1 103 ? 95.25430 69.60763 11.06778 1.000 26.43437 101 PRO B N 1
ATOM 3270 C CA . PRO B 1 103 ? 96.57823 69.89088 10.49912 1.000 26.51491 101 PRO B CA 1
ATOM 3271 C C . PRO B 1 103 ? 96.52076 70.96589 9.41910 1.000 23.43888 101 PRO B C 1
ATOM 3272 O O . PRO B 1 103 ? 95.46478 71.27652 8.85796 1.000 28.96739 101 PRO B O 1
ATOM 3276 N N . THR B 1 104 ? 97.69456 71.54073 9.13255 1.000 27.93019 102 THR B N 1
ATOM 3277 C CA . THR B 1 104 ? 97.77137 72.62338 8.16200 1.000 28.41028 102 THR B CA 1
ATOM 3278 C C . THR B 1 104 ? 97.52316 72.13190 6.74443 1.000 28.89146 102 THR B C 1
ATOM 3279 O O . THR B 1 104 ? 97.21370 72.94580 5.87231 1.000 30.97734 102 THR B O 1
ATOM 3283 N N . VAL B 1 105 ? 97.65936 70.82915 6.49916 1.000 32.90080 103 VAL B N 1
ATOM 3284 C CA . VAL B 1 105 ? 97.31487 70.19955 5.22700 1.000 40.09639 103 VAL B CA 1
ATOM 3285 C C . VAL B 1 105 ? 96.23207 69.16352 5.51115 1.000 38.18249 103 VAL B C 1
ATOM 3286 O O . VAL B 1 105 ? 96.49205 68.16170 6.19089 1.000 34.05412 103 VAL B O 1
ATOM 3290 N N . LEU B 1 106 ? 95.01500 69.38921 4.97522 1.000 33.41529 104 LEU B N 1
ATOM 3291 C CA . LEU B 1 106 ? 93.91108 68.46021 5.18241 1.000 34.25887 104 LEU B CA 1
ATOM 3292 C C . LEU B 1 106 ? 93.94283 67.33880 4.15416 1.000 36.11636 104 LEU B C 1
ATOM 3293 O O . LEU B 1 106 ? 94.54405 67.47977 3.08634 1.000 37.09342 104 LEU B O 1
ATOM 3298 N N . PRO B 1 107 ? 93.31842 66.19893 4.45386 1.000 33.03593 105 PRO B N 1
ATOM 3299 C CA . PRO B 1 107 ? 93.23165 65.13785 3.45542 1.000 36.98539 105 PRO B CA 1
ATOM 3300 C C . PRO B 1 107 ? 92.48320 65.62586 2.23162 1.000 36.45283 105 PRO B C 1
ATOM 3301 O O . PRO B 1 107 ? 91.67195 66.56789 2.31372 1.000 36.00410 105 PRO B O 1
ATOM 3305 N N . PRO B 1 108 ? 92.73475 65.02661 1.06957 1.000 39.14082 106 PRO B N 1
ATOM 3306 C CA . PRO B 1 108 ? 92.02600 65.45007 -0.14460 1.000 35.15616 106 PRO B CA 1
ATOM 3307 C C . PRO B 1 108 ? 90.51737 65.30509 0.01441 1.000 35.38056 106 PRO B C 1
ATOM 3308 O O . PRO B 1 108 ? 90.01898 64.33324 0.59092 1.000 34.71659 106 PRO B O 1
ATOM 3312 N N . GLY B 1 109 ? 89.79168 66.30233 -0.47916 1.000 36.03247 107 GLY B N 1
ATOM 3313 C CA . GLY B 1 109 ? 88.34245 66.27369 -0.43768 1.000 31.04100 107 GLY B CA 1
ATOM 3314 C C . GLY B 1 109 ? 87.70868 66.93316 0.76529 1.000 31.04737 107 GLY B C 1
ATOM 3315 O O . GLY B 1 109 ? 86.47324 66.95728 0.85784 1.000 33.09777 107 GLY B O 1
ATOM 3316 N N . PHE B 1 110 ? 88.49620 67.46497 1.69152 1.000 30.61305 108 PHE B N 1
ATOM 3317 C CA . PHE B 1 110 ? 87.95085 68.15603 2.84943 1.000 27.80205 108 PHE B CA 1
ATOM 3318 C C . PHE B 1 110 ? 88.46135 69.58709 2.87371 1.000 24.09772 108 PHE B C 1
ATOM 3319 O O . PHE B 1 110 ? 89.49376 69.91194 2.28267 1.000 24.05438 108 PHE B O 1
ATOM 3327 N N . THR B 1 111 ? 87.70674 70.45256 3.53869 1.000 22.86396 109 THR B N 1
ATOM 3328 C CA . THR B 1 111 ? 88.13100 71.82875 3.72580 1.000 25.38649 109 THR B CA 1
ATOM 3329 C C . THR B 1 111 ? 87.54525 72.34283 5.03132 1.000 23.66390 109 THR B C 1
ATOM 3330 O O . THR B 1 111 ? 86.57881 71.79295 5.56546 1.000 24.64021 109 THR B O 1
ATOM 3334 N N . ILE B 1 112 ? 88.14538 73.40637 5.55129 1.000 20.83895 110 ILE B N 1
ATOM 3335 C CA . ILE B 1 112 ? 87.56305 74.11809 6.68318 1.000 23.45508 110 ILE B CA 1
ATOM 3336 C C . ILE B 1 112 ? 86.68320 75.21084 6.08994 1.000 25.36855 110 ILE B C 1
ATOM 3337 O O . ILE B 1 112 ? 87.19085 76.19189 5.54656 1.000 22.14282 110 ILE B O 1
ATOM 3342 N N . GLY B 1 113 ? 85.36785 75.02735 6.16495 1.000 24.72007 111 GLY B N 1
ATOM 3343 C CA . GLY B 1 113 ? 84.45005 75.97830 5.57793 1.000 24.48247 111 GLY B CA 1
ATOM 3344 C C . GLY B 1 113 ? 84.01565 77.10509 6.48263 1.000 25.25345 111 GLY B C 1
ATOM 3345 O O . GLY B 1 113 ? 83.28038 77.99261 6.03299 1.000 22.89594 111 GLY B O 1
ATOM 3346 N N . ALA B 1 114 ? 84.43813 77.10497 7.74820 1.000 19.77335 112 ALA B N 1
ATOM 3347 C CA . ALA B 1 114 ? 84.11429 78.20448 8.64832 1.000 20.88106 112 ALA B CA 1
ATOM 3348 C C . ALA B 1 114 ? 85.13401 78.25028 9.77357 1.000 23.28172 112 ALA B C 1
ATOM 3349 O O . ALA B 1 114 ? 85.46923 77.20634 10.34315 1.000 19.84549 112 ALA B O 1
ATOM 3351 N N . ILE B 1 115 ? 85.63305 79.44992 10.07546 1.000 20.75688 113 ILE B N 1
ATOM 3352 C CA . ILE B 1 115 ? 86.46163 79.70485 11.25160 1.000 18.89976 113 ILE B CA 1
ATOM 3353 C C . ILE B 1 115 ? 85.65229 80.60294 12.17016 1.000 21.66154 113 ILE B C 1
ATOM 3354 O O . ILE B 1 115 ? 85.43165 81.77694 11.85366 1.000 22.18985 113 ILE B O 1
ATOM 3359 N N . CYS B 1 116 ? 85.21744 80.06872 13.30375 1.000 22.21362 114 CYS B N 1
ATOM 3360 C CA . CYS B 1 116 ? 84.29756 80.81108 14.15147 1.000 21.83818 114 CYS B CA 1
ATOM 3361 C C . CYS B 1 116 ? 85.03411 81.85066 14.99076 1.000 19.76785 114 CYS B C 1
ATOM 3362 O O . CYS B 1 116 ? 86.24353 81.77423 15.19164 1.000 21.93671 114 CYS B O 1
ATOM 3365 N N . LYS B 1 117 ? 84.27256 82.81077 15.51719 1.000 19.97703 115 LYS B N 1
ATOM 3366 C CA . LYS B 1 117 ? 84.84519 83.86452 16.34688 1.000 19.97555 115 LYS B CA 1
ATOM 3367 C C . LYS B 1 117 ? 85.61171 83.26234 17.52441 1.000 22.10643 115 LYS B C 1
ATOM 3368 O O . LYS B 1 117 ? 85.08480 82.42473 18.26704 1.000 21.50704 115 LYS B O 1
ATOM 3374 N N . ARG B 1 118 ? 86.86612 83.68615 17.67555 1.000 19.34694 116 ARG B N 1
ATOM 3375 C CA . ARG B 1 118 ? 87.76541 83.05569 18.63705 1.000 18.83384 116 ARG B CA 1
ATOM 3376 C C . ARG B 1 118 ? 87.28591 83.25327 20.07431 1.000 23.73457 116 ARG B C 1
ATOM 3377 O O . ARG B 1 118 ? 86.86547 84.34869 20.46648 1.000 23.04706 116 ARG B O 1
ATOM 3385 N N . GLU B 1 119 ? 87.34066 82.17675 20.85824 1.000 19.48190 117 GLU B N 1
ATOM 3386 C CA . GLU B 1 119 ? 87.30277 82.29355 22.30675 1.000 22.18205 117 GLU B CA 1
ATOM 3387 C C . GLU B 1 119 ? 88.71952 82.59541 22.80438 1.000 21.66931 117 GLU B C 1
ATOM 3388 O O . GLU B 1 119 ? 89.63854 82.78673 22.00949 1.000 22.62985 117 GLU B O 1
ATOM 3394 N N . ASN B 1 120 ? 88.90065 82.67082 24.11631 1.000 21.25714 118 ASN B N 1
ATOM 3395 C CA . ASN B 1 120 ? 90.21211 83.05376 24.65138 1.000 23.70204 118 ASN B CA 1
ATOM 3396 C C . ASN B 1 120 ? 91.28808 82.08305 24.16554 1.000 22.42715 118 ASN B C 1
ATOM 3397 O O . ASN B 1 120 ? 91.20129 80.87958 24.44711 1.000 26.36118 118 ASN B O 1
ATOM 3402 N N . PRO B 1 121 ? 92.32472 82.55889 23.46278 1.000 20.52417 119 PRO B N 1
ATOM 3403 C CA . PRO B 1 121 ? 93.35132 81.65067 22.92327 1.000 22.20558 119 PRO B CA 1
ATOM 3404 C C . PRO B 1 121 ? 94.43289 81.23716 23.91415 1.000 24.16321 119 PRO B C 1
ATOM 3405 O O . PRO B 1 121 ? 95.21603 80.32734 23.59980 1.000 24.42564 119 PRO B O 1
ATOM 3409 N N . HIS B 1 122 ? 94.52347 81.88568 25.06936 1.000 23.52891 120 HIS B N 1
ATOM 3410 C CA . HIS B 1 122 ? 95.68748 81.72525 25.92573 1.000 24.40738 120 HIS B CA 1
ATOM 3411 C C . HIS B 1 122 ? 95.65943 80.40929 26.69829 1.000 25.07478 120 HIS B C 1
ATOM 3412 O O . HIS B 1 122 ? 94.61291 79.82322 26.96900 1.000 26.89996 120 HIS B O 1
ATOM 3419 N N . ASP B 1 123 ? 96.84977 79.95118 27.06311 1.000 25.11470 121 ASP B N 1
ATOM 3420 C CA . ASP B 1 123 ? 96.96019 78.90050 28.06435 1.000 23.71304 121 ASP B CA 1
ATOM 3421 C C . ASP B 1 123 ? 96.66997 79.46479 29.45195 1.000 26.82894 121 ASP B C 1
ATOM 3422 O O . ASP B 1 123 ? 96.86915 80.65288 29.72214 1.000 28.78442 121 ASP B O 1
ATOM 3427 N N . ALA B 1 124 ? 96.22115 78.59521 30.35111 1.000 27.23293 122 ALA B N 1
ATOM 3428 C CA . ALA B 1 124 ? 95.82593 79.02002 31.68111 1.000 25.59280 122 ALA B CA 1
ATOM 3429 C C . ALA B 1 124 ? 96.39903 78.07829 32.72743 1.000 26.23396 122 ALA B C 1
ATOM 3430 O O . ALA B 1 124 ? 96.68013 76.91235 32.45186 1.000 26.44349 122 ALA B O 1
ATOM 3432 N N . VAL B 1 125 ? 96.52645 78.59722 33.94363 1.000 28.88279 123 VAL B N 1
ATOM 3433 C CA . VAL B 1 125 ? 96.96977 77.82738 35.10096 1.000 26.26523 123 VAL B CA 1
ATOM 3434 C C . VAL B 1 125 ? 95.78626 77.63702 36.03970 1.000 30.99471 123 VAL B C 1
ATOM 3435 O O . VAL B 1 125 ? 95.08184 78.60303 36.36202 1.000 28.93346 123 VAL B O 1
ATOM 3439 N N . VAL B 1 126 ? 95.56892 76.39801 36.48226 1.000 28.01434 124 VAL B N 1
ATOM 3440 C CA . VAL B 1 126 ? 94.62690 76.08777 37.55426 1.000 25.56378 124 VAL B CA 1
ATOM 3441 C C . VAL B 1 126 ? 95.46583 75.64375 38.74558 1.000 29.86870 124 VAL B C 1
ATOM 3442 O O . VAL B 1 126 ? 96.26469 74.71037 38.62507 1.000 31.19646 124 VAL B O 1
ATOM 3446 N N . PHE B 1 127 ? 95.30312 76.31606 39.88525 1.000 27.56958 125 PHE B N 1
ATOM 3447 C CA . PHE B 1 127 ? 96.10184 76.04740 41.07498 1.000 29.22411 125 PHE B CA 1
ATOM 3448 C C . PHE B 1 127 ? 95.37725 75.13298 42.05829 1.000 31.09739 125 PHE B C 1
ATOM 3449 O O . PHE B 1 127 ? 94.14563 75.17538 42.21667 1.000 29.60215 125 PHE B O 1
ATOM 3457 N N . HIS B 1 128 ? 96.16960 74.30765 42.72695 1.000 31.22124 126 HIS B N 1
ATOM 3458 C CA . HIS B 1 128 ? 95.70549 73.61071 43.90885 1.000 32.25347 126 HIS B CA 1
ATOM 3459 C C . HIS B 1 128 ? 95.21041 74.63858 44.92760 1.000 39.46917 126 HIS B C 1
ATOM 3460 O O . HIS B 1 128 ? 95.76025 75.74420 45.00499 1.000 37.63805 126 HIS B O 1
ATOM 3467 N N . PRO B 1 129 ? 94.16535 74.32315 45.70142 1.000 40.20640 127 PRO B N 1
ATOM 3468 C CA . PRO B 1 129 ? 93.56965 75.34004 46.59459 1.000 45.00450 127 PRO B CA 1
ATOM 3469 C C . PRO B 1 129 ? 94.54427 75.98784 47.56751 1.000 42.10299 127 PRO B C 1
ATOM 3470 O O . PRO B 1 129 ? 94.32061 77.13707 47.96305 1.000 45.39360 127 PRO B O 1
ATOM 3474 N N . LYS B 1 130 ? 95.61239 75.29655 47.97040 1.000 36.62197 128 LYS B N 1
ATOM 3475 C CA . LYS B 1 130 ? 96.62938 75.93323 48.80479 1.000 45.31796 128 LYS B CA 1
ATOM 3476 C C . LYS B 1 130 ? 97.26956 77.12233 48.09724 1.000 47.95563 128 LYS B C 1
ATOM 3477 O O . LYS B 1 130 ? 97.68397 78.08910 48.74825 1.000 49.57336 128 LYS B O 1
ATOM 3483 N N . PHE B 1 131 ? 97.34121 77.08210 46.76986 1.000 43.71998 129 PHE B N 1
ATOM 3484 C CA . PHE B 1 131 ? 98.00989 78.12330 46.00678 1.000 39.96655 129 PHE B CA 1
ATOM 3485 C C . PHE B 1 131 ? 97.04187 78.96765 45.20404 1.000 43.24406 129 PHE B C 1
ATOM 3486 O O . PHE B 1 131 ? 97.46745 79.70299 44.31316 1.000 38.17528 129 PHE B O 1
ATOM 3494 N N . VAL B 1 132 ? 95.74064 78.89179 45.48809 1.000 41.49313 130 VAL B N 1
ATOM 3495 C CA . VAL B 1 132 ? 94.83308 79.78098 44.78169 1.000 42.22148 130 VAL B CA 1
ATOM 3496 C C . VAL B 1 132 ? 95.17166 81.21286 45.17358 1.000 33.20706 130 VAL B C 1
ATOM 3497 O O . VAL B 1 132 ? 95.50619 81.49937 46.33038 1.000 38.77267 130 VAL B O 1
ATOM 3501 N N . GLY B 1 133 ? 95.14644 82.10915 44.18652 1.000 44.32130 131 GLY B N 1
ATOM 3502 C CA . GLY B 1 133 ? 95.59639 83.47087 44.36070 1.000 48.78053 131 GLY B CA 1
ATOM 3503 C C . GLY B 1 133 ? 97.01718 83.71731 43.90247 1.000 52.61310 131 GLY B C 1
ATOM 3504 O O . GLY B 1 133 ? 97.41644 84.87986 43.77507 1.000 57.71326 131 GLY B O 1
ATOM 3505 N N . LYS B 1 134 ? 97.78178 82.66262 43.64326 1.000 51.66916 132 LYS B N 1
ATOM 3506 C CA . LYS B 1 134 ? 99.17379 82.78012 43.24172 1.000 44.42128 132 LYS B CA 1
ATOM 3507 C C . LYS B 1 134 ? 99.29715 82.87646 41.72267 1.000 39.04281 132 LYS B C 1
ATOM 3508 O O . LYS B 1 134 ? 98.33177 82.71395 40.97391 1.000 43.31719 132 LYS B O 1
ATOM 3514 N N . THR B 1 135 ? 100.51549 83.15949 41.26927 1.000 41.31247 133 THR B N 1
ATOM 3515 C CA . THR B 1 135 ? 100.88611 83.04329 39.86776 1.000 38.24375 133 THR B CA 1
ATOM 3516 C C . THR B 1 135 ? 102.08593 82.10968 39.77564 1.000 36.84391 133 THR B C 1
ATOM 3517 O O . THR B 1 135 ? 102.69903 81.76646 40.78725 1.000 40.49212 133 THR B O 1
ATOM 3521 N N . LEU B 1 136 ? 102.42030 81.68473 38.55337 1.000 35.66719 134 LEU B N 1
ATOM 3522 C CA . LEU B 1 136 ? 103.60918 80.85868 38.39242 1.000 37.11631 134 LEU B CA 1
ATOM 3523 C C . LEU B 1 136 ? 104.82892 81.57605 38.95518 1.000 34.96744 134 LEU B C 1
ATOM 3524 O O . LEU B 1 136 ? 105.68389 80.95818 39.59798 1.000 39.58651 134 LEU B O 1
ATOM 3529 N N . GLU B 1 137 ? 104.88261 82.89781 38.77925 1.000 43.67072 135 GLU B N 1
ATOM 3530 C CA . GLU B 1 137 ? 105.98729 83.70624 39.28554 1.000 44.71250 135 GLU B CA 1
ATOM 3531 C C . GLU B 1 137 ? 106.11249 83.67523 40.80866 1.000 45.80624 135 GLU B C 1
ATOM 3532 O O . GLU B 1 137 ? 107.20702 83.92434 41.33032 1.000 46.62198 135 GLU B O 1
ATOM 3538 N N . THR B 1 138 ? 105.03731 83.37722 41.54032 1.000 40.96836 136 THR B N 1
ATOM 3539 C CA . THR B 1 138 ? 105.08130 83.43883 42.99582 1.000 48.33716 136 THR B CA 1
ATOM 3540 C C . THR B 1 138 ? 104.92007 82.08336 43.67154 1.000 45.30089 136 THR B C 1
ATOM 3541 O O . THR B 1 138 ? 104.89728 82.02889 44.90172 1.000 44.20143 136 THR B O 1
ATOM 3545 N N . LEU B 1 139 ? 104.80189 80.99384 42.91550 1.000 40.56252 137 LEU B N 1
ATOM 3546 C CA . LEU B 1 139 ? 104.85278 79.67519 43.53083 1.000 38.83932 137 LEU B CA 1
ATOM 3547 C C . LEU B 1 139 ? 106.20642 79.46994 44.20998 1.000 48.98075 137 LEU B C 1
ATOM 3548 O O . LEU B 1 139 ? 107.21697 80.03916 43.77877 1.000 48.30778 137 LEU B O 1
ATOM 3553 N N . PRO B 1 140 ? 106.25725 78.66903 45.27741 1.000 44.51244 138 PRO B N 1
ATOM 3554 C CA . PRO B 1 140 ? 107.55304 78.34114 45.88486 1.000 47.73430 138 PRO B CA 1
ATOM 3555 C C . PRO B 1 140 ? 108.42723 77.55341 44.92152 1.000 45.48188 138 PRO B C 1
ATOM 3556 O O . PRO B 1 140 ? 107.94087 76.76360 44.10966 1.000 47.34797 138 PRO B O 1
ATOM 3560 N N . GLU B 1 141 ? 109.73846 77.78045 45.01585 1.000 49.16616 139 GLU B N 1
ATOM 3561 C CA . GLU B 1 141 ? 110.67692 77.04286 44.18212 1.000 52.41020 139 GLU B CA 1
ATOM 3562 C C . GLU B 1 141 ? 110.43699 75.54809 44.32271 1.000 45.65360 139 GLU B C 1
ATOM 3563 O O . GLU B 1 141 ? 110.08077 75.06459 45.39961 1.000 46.94670 139 GLU B O 1
ATOM 3569 N N . LYS B 1 142 ? 110.60468 74.82655 43.21171 1.000 46.20297 140 LYS B N 1
ATOM 3570 C CA . LYS B 1 142 ? 110.44873 73.37707 43.11726 1.000 49.07243 140 LYS B CA 1
ATOM 3571 C C . LYS B 1 142 ? 108.99514 72.92640 43.17626 1.000 47.06115 140 LYS B C 1
ATOM 3572 O O . LYS B 1 142 ? 108.73920 71.71966 43.28650 1.000 45.73079 140 LYS B O 1
ATOM 3578 N N . SER B 1 143 ? 108.03245 73.85040 43.12723 1.000 47.43571 141 SER B N 1
ATOM 3579 C CA . SER B 1 143 ? 106.64199 73.44175 42.96765 1.000 44.66161 141 SER B CA 1
ATOM 3580 C C . SER B 1 143 ? 106.50529 72.63192 41.68736 1.000 45.45093 141 SER B C 1
ATOM 3581 O O . SER B 1 143 ? 107.16634 72.91385 40.68050 1.000 42.40756 141 SER B O 1
ATOM 3584 N N . VAL B 1 144 ? 105.67890 71.59556 41.74664 1.000 38.89910 142 VAL B N 1
ATOM 3585 C CA . VAL B 1 144 ? 105.43980 70.71246 40.61597 1.000 45.72253 142 VAL B CA 1
ATOM 3586 C C . VAL B 1 144 ? 104.20924 71.21515 39.88008 1.000 43.03928 142 VAL B C 1
ATOM 3587 O O . VAL B 1 144 ? 103.14398 71.40822 40.48777 1.000 39.99431 142 VAL B O 1
ATOM 3591 N N . VAL B 1 145 ? 104.35926 71.44313 38.57793 1.000 34.48892 143 VAL B N 1
ATOM 3592 C CA . VAL B 1 145 ? 103.28721 71.94084 37.72474 1.000 34.98351 143 VAL B CA 1
ATOM 3593 C C . VAL B 1 145 ? 103.05213 70.92675 36.61108 1.000 39.51825 143 VAL B C 1
ATOM 3594 O O . VAL B 1 145 ? 103.99300 70.53957 35.90541 1.000 36.02252 143 VAL B O 1
ATOM 3598 N N . GLY B 1 146 ? 101.80305 70.48643 36.46893 1.000 32.78426 144 GLY B N 1
ATOM 3599 C CA . GLY B 1 146 ? 101.46877 69.48216 35.47136 1.000 35.45855 144 GLY B CA 1
ATOM 3600 C C . GLY B 1 146 ? 101.25962 70.10341 34.10559 1.000 38.39638 144 GLY B C 1
ATOM 3601 O O . GLY B 1 146 ? 100.45546 71.02556 33.94395 1.000 37.58527 144 GLY B O 1
ATOM 3602 N N . THR B 1 147 ? 102.00184 69.61076 33.11801 1.000 41.08124 145 THR B N 1
ATOM 3603 C CA . THR B 1 147 ? 101.91159 70.10808 31.75133 1.000 43.58757 145 THR B CA 1
ATOM 3604 C C . THR B 1 147 ? 101.32336 69.03886 30.85379 1.000 43.78601 145 THR B C 1
ATOM 3605 O O . THR B 1 147 ? 101.64463 67.85326 30.97026 1.000 44.29785 145 THR B O 1
ATOM 3609 N N . SER B 1 148 ? 100.50340 69.48814 29.91976 1.000 54.25794 146 SER B N 1
ATOM 3610 C CA . SER B 1 148 ? 99.65817 68.62096 29.11935 1.000 57.60700 146 SER B CA 1
ATOM 3611 C C . SER B 1 148 ? 100.14913 68.46820 27.68314 1.000 59.53648 146 SER B C 1
ATOM 3612 O O . SER B 1 148 ? 99.44216 67.87630 26.86155 1.000 62.12123 146 SER B O 1
ATOM 3615 N N . SER B 1 149 ? 101.34417 68.97881 27.36527 1.000 45.60137 147 SER B N 1
ATOM 3616 C CA . SER B 1 149 ? 101.79764 69.04207 25.98285 1.000 37.95852 147 SER B CA 1
ATOM 3617 C C . SER B 1 149 ? 103.27740 69.40401 25.94425 1.000 38.27572 147 SER B C 1
ATOM 3618 O O . SER B 1 149 ? 103.78586 70.09321 26.83404 1.000 39.08138 147 SER B O 1
ATOM 3621 N N . LEU B 1 150 ? 103.95867 68.94095 24.89042 1.000 39.50031 148 LEU B N 1
ATOM 3622 C CA . LEU B 1 150 ? 105.38188 69.23845 24.72484 1.000 40.25029 148 LEU B CA 1
ATOM 3623 C C . LEU B 1 150 ? 105.62366 70.73202 24.56754 1.000 38.37452 148 LEU B C 1
ATOM 3624 O O . LEU B 1 150 ? 106.63163 71.26132 25.05305 1.000 34.87280 148 LEU B O 1
ATOM 3629 N N . ARG B 1 151 ? 104.73114 71.41706 23.84607 1.000 31.24101 149 ARG B N 1
ATOM 3630 C CA . ARG B 1 151 ? 104.87880 72.84939 23.61961 1.000 29.62984 149 ARG B CA 1
ATOM 3631 C C . ARG B 1 151 ? 104.83912 73.61833 24.93284 1.000 34.73855 149 ARG B C 1
ATOM 3632 O O . ARG B 1 151 ? 105.70661 74.45549 25.20445 1.000 32.84372 149 ARG B O 1
ATOM 3640 N N . ARG B 1 152 ? 103.82271 73.35494 25.76052 1.000 30.09068 150 ARG B N 1
ATOM 3641 C CA . ARG B 1 152 ? 103.73060 74.02756 27.05276 1.000 33.61936 150 ARG B CA 1
ATOM 3642 C C . ARG B 1 152 ? 104.93392 73.72220 27.93188 1.000 32.49827 150 ARG B C 1
ATOM 3643 O O . ARG B 1 152 ? 105.48562 74.62569 28.56920 1.000 31.44248 150 ARG B O 1
ATOM 3651 N N . ALA B 1 153 ? 105.34900 72.45419 27.99285 1.000 33.75034 151 ALA B N 1
ATOM 3652 C CA . ALA B 1 153 ? 106.49196 72.09891 28.83090 1.000 33.31427 151 ALA B CA 1
ATOM 3653 C C . ALA B 1 153 ? 107.77137 72.78961 28.36575 1.000 35.72776 151 ALA B C 1
ATOM 3654 O O . ALA B 1 153 ? 108.59829 73.19888 29.19422 1.000 39.70766 151 ALA B O 1
ATOM 3656 N N . ALA B 1 154 ? 107.96752 72.90343 27.04895 1.000 30.80948 152 ALA B N 1
ATOM 3657 C CA . ALA B 1 154 ? 109.19619 73.50373 26.52539 1.000 33.49899 152 ALA B CA 1
ATOM 3658 C C . ALA B 1 154 ? 109.27618 74.98284 26.88865 1.000 29.67564 152 ALA B C 1
ATOM 3659 O O . ALA B 1 154 ? 110.27020 75.44372 27.46612 1.000 37.10131 152 ALA B O 1
ATOM 3661 N N . GLN B 1 155 ? 108.20706 75.72886 26.58867 1.000 30.42020 153 GLN B N 1
ATOM 3662 C CA . GLN B 1 155 ? 108.14505 77.15179 26.91092 1.000 32.59176 153 GLN B CA 1
ATOM 3663 C C . GLN B 1 155 ? 108.22621 77.40709 28.40843 1.000 39.66092 153 GLN B C 1
ATOM 3664 O O . GLN B 1 155 ? 108.87575 78.36165 28.84967 1.000 38.84266 153 GLN B O 1
ATOM 3670 N N . LEU B 1 156 ? 107.51648 76.60986 29.20614 1.000 39.14532 154 LEU B N 1
ATOM 3671 C CA . LEU B 1 156 ? 107.43584 76.91205 30.62846 1.000 41.60391 154 LEU B CA 1
ATOM 3672 C C . LEU B 1 156 ? 108.72184 76.54743 31.36129 1.000 38.32644 154 LEU B C 1
ATOM 3673 O O . LEU B 1 156 ? 109.11400 77.25431 32.29439 1.000 38.78011 154 LEU B O 1
ATOM 3678 N N . GLN B 1 157 ? 109.40999 75.48362 30.93893 1.000 37.47251 155 GLN B N 1
ATOM 3679 C CA . GLN B 1 157 ? 110.70460 75.17154 31.54196 1.000 40.87187 155 GLN B CA 1
ATOM 3680 C C . GLN B 1 157 ? 111.72808 76.26487 31.26990 1.000 41.44437 155 GLN B C 1
ATOM 3681 O O . GLN B 1 157 ? 112.63718 76.47675 32.08120 1.000 46.80975 155 GLN B O 1
ATOM 3687 N N . ARG B 1 158 ? 111.60167 76.96802 30.14058 1.000 42.72859 156 ARG B N 1
ATOM 3688 C CA . ARG B 1 158 ? 112.53776 78.04886 29.84338 1.000 43.27300 156 ARG B CA 1
ATOM 3689 C C . ARG B 1 158 ? 112.21028 79.30010 30.65163 1.000 38.41801 156 ARG B C 1
ATOM 3690 O O . ARG B 1 158 ? 113.11045 79.93235 31.21617 1.000 41.63632 156 ARG B O 1
ATOM 3698 N N . LYS B 1 159 ? 110.92570 79.64926 30.75326 1.000 38.98328 157 LYS B N 1
ATOM 3699 C CA . LYS B 1 159 ? 110.54155 80.85763 31.47607 1.000 43.63191 157 LYS B CA 1
ATOM 3700 C C . LYS B 1 159 ? 110.58960 80.67070 32.99152 1.000 47.39657 157 LYS B C 1
ATOM 3701 O O . LYS B 1 159 ? 110.78120 81.65070 33.72140 1.000 46.16703 157 LYS B O 1
ATOM 3707 N N . PHE B 1 160 ? 110.43179 79.44147 33.49125 1.000 43.15449 158 PHE B N 1
ATOM 3708 C CA . PHE B 1 160 ? 110.35489 79.17845 34.93035 1.000 39.12512 158 PHE B CA 1
ATOM 3709 C C . PHE B 1 160 ? 111.30952 78.05759 35.32059 1.000 44.18303 158 PHE B C 1
ATOM 3710 O O . PHE B 1 160 ? 110.89315 76.95556 35.69836 1.000 46.54926 158 PHE B O 1
ATOM 3718 N N . PRO B 1 161 ? 112.61502 78.33210 35.29126 1.000 44.46175 159 PRO B N 1
ATOM 3719 C CA . PRO B 1 161 ? 113.59816 77.27566 35.58240 1.000 49.22423 159 PRO B CA 1
ATOM 3720 C C . PRO B 1 161 ? 113.57153 76.77700 37.02063 1.000 51.21014 159 PRO B C 1
ATOM 3721 O O . PRO B 1 161 ? 114.12783 75.70491 37.29458 1.000 52.11023 159 PRO B O 1
ATOM 3725 N N . HIS B 1 162 ? 112.94156 77.49666 37.94732 1.000 45.90078 160 HIS B N 1
ATOM 3726 C CA . HIS B 1 162 ? 112.92678 77.08054 39.34228 1.000 53.85547 160 HIS B CA 1
ATOM 3727 C C . HIS B 1 162 ? 111.67777 76.30204 39.71541 1.000 50.93157 160 HIS B C 1
ATOM 3728 O O . HIS B 1 162 ? 111.54988 75.87838 40.86675 1.000 53.86206 160 HIS B O 1
ATOM 3735 N N . LEU B 1 163 ? 110.75862 76.10235 38.77778 1.000 43.33218 161 LEU B N 1
ATOM 3736 C CA . LEU B 1 163 ? 109.66404 75.16922 38.98053 1.000 40.05021 161 LEU B CA 1
ATOM 3737 C C . LEU B 1 163 ? 109.99514 73.84395 38.30683 1.000 46.96734 161 LEU B C 1
ATOM 3738 O O . LEU B 1 163 ? 110.91078 73.75249 37.48364 1.000 49.67105 161 LEU B O 1
ATOM 3743 N N . GLU B 1 164 ? 109.25274 72.80588 38.68162 1.000 48.07674 162 GLU B N 1
ATOM 3744 C CA . GLU B 1 164 ? 109.35610 71.50385 38.03810 1.000 51.46350 162 GLU B CA 1
ATOM 3745 C C . GLU B 1 164 ? 108.09312 71.23982 37.23636 1.000 52.54668 162 GLU B C 1
ATOM 3746 O O . GLU B 1 164 ? 106.98149 71.30872 37.77550 1.000 47.35647 162 GLU B O 1
ATOM 3752 N N . PHE B 1 165 ? 108.26480 70.94399 35.95273 1.000 42.16217 163 PHE B N 1
ATOM 3753 C CA . PHE B 1 165 ? 107.15141 70.61215 35.08062 1.000 38.74416 163 PHE B CA 1
ATOM 3754 C C . PHE B 1 165 ? 107.17390 69.11842 34.80257 1.000 47.67566 163 PHE B C 1
ATOM 3755 O O . PHE B 1 165 ? 108.23648 68.53884 34.55742 1.000 50.22259 163 PHE B O 1
ATOM 3763 N N . ARG B 1 166 ? 106.00387 68.49641 34.89427 1.000 47.44940 164 ARG B N 1
ATOM 3764 C CA . ARG B 1 166 ? 105.87250 67.05196 34.86494 1.000 44.43969 164 ARG B CA 1
ATOM 3765 C C . ARG B 1 166 ? 104.65812 66.70394 34.02309 1.000 46.40054 164 ARG B C 1
ATOM 3766 O O . ARG B 1 166 ? 103.63631 67.39301 34.08251 1.000 46.44370 164 ARG B O 1
ATOM 3774 N N . SER B 1 167 ? 104.76956 65.63901 33.23997 1.000 48.38014 165 SER B N 1
ATOM 3775 C CA . SER B 1 167 ? 103.68781 65.28234 32.33497 1.000 46.61789 165 SER B CA 1
ATOM 3776 C C . SER B 1 167 ? 102.48588 64.75249 33.10810 1.000 43.02580 165 SER B C 1
ATOM 3777 O O . SER B 1 167 ? 102.61698 64.12513 34.15897 1.000 43.19995 165 SER B O 1
ATOM 3780 N N . ILE B 1 168 ? 101.30088 65.02414 32.57249 1.000 43.98581 166 ILE B N 1
ATOM 3781 C CA . ILE B 1 168 ? 100.05357 64.47140 33.07517 1.000 49.07043 166 ILE B CA 1
ATOM 3782 C C . ILE B 1 168 ? 99.26498 63.95631 31.88423 1.000 55.97496 166 ILE B C 1
ATOM 3783 O O . ILE B 1 168 ? 99.35486 64.49845 30.77732 1.000 54.19544 166 ILE B O 1
ATOM 3788 N N . ARG B 1 169 ? 98.49599 62.89657 32.11114 1.000 65.98921 167 ARG B N 1
ATOM 3789 C CA . ARG B 1 169 ? 97.46746 62.48476 31.16830 1.000 73.98537 167 ARG B CA 1
ATOM 3790 C C . ARG B 1 169 ? 96.17681 62.20898 31.93078 1.000 71.71093 167 ARG B C 1
ATOM 3791 O O . ARG B 1 169 ? 96.15464 62.12402 33.16092 1.000 70.53501 167 ARG B O 1
ATOM 3799 N N . GLY B 1 170 ? 95.10004 62.07131 31.18269 1.000 72.40863 168 GLY B N 1
ATOM 3800 C CA . GLY B 1 170 ? 93.77268 62.25234 31.72878 1.000 69.12920 168 GLY B CA 1
ATOM 3801 C C . GLY B 1 170 ? 93.21768 63.60248 31.32122 1.000 63.25408 168 GLY B C 1
ATOM 3802 O O . GLY B 1 170 ? 93.94823 64.58904 31.17294 1.000 59.29113 168 GLY B O 1
ATOM 3803 N N . ASN B 1 171 ? 91.90713 63.65437 31.11998 1.000 59.59435 169 ASN B N 1
ATOM 3804 C CA . ASN B 1 171 ? 91.33979 64.82451 30.47368 1.000 57.06278 169 ASN B CA 1
ATOM 3805 C C . ASN B 1 171 ? 91.08533 65.94760 31.48082 1.000 48.16240 169 ASN B C 1
ATOM 3806 O O . ASN B 1 171 ? 91.34071 65.83058 32.68574 1.000 45.43512 169 ASN B O 1
ATOM 3811 N N . LEU B 1 172 ? 90.58596 67.06268 30.94592 1.000 43.67105 170 LEU B N 1
ATOM 3812 C CA . LEU B 1 172 ? 90.30655 68.24689 31.74770 1.000 40.96476 170 LEU B CA 1
ATOM 3813 C C . LEU B 1 172 ? 89.28218 67.94842 32.83763 1.000 41.75694 170 LEU B C 1
ATOM 3814 O O . LEU B 1 172 ? 89.41683 68.41912 33.97594 1.000 41.47014 170 LEU B O 1
ATOM 3819 N N . ASN B 1 173 ? 88.24909 67.17162 32.50707 1.000 39.14852 171 ASN B N 1
ATOM 3820 C CA . ASN B 1 173 ? 87.23852 66.83272 33.50332 1.000 36.66384 171 ASN B CA 1
ATOM 3821 C C . ASN B 1 173 ? 87.84589 66.04107 34.65744 1.000 41.17245 171 ASN B C 1
ATOM 3822 O O . ASN B 1 173 ? 87.52811 66.28880 35.82870 1.000 41.57593 171 ASN B O 1
ATOM 3827 N N . THR B 1 174 ? 88.72897 65.08866 34.34973 1.000 36.50597 172 THR B N 1
ATOM 3828 C CA . THR B 1 174 ? 89.31185 64.27168 35.40755 1.000 41.00822 172 THR B CA 1
ATOM 3829 C C . THR B 1 174 ? 90.18572 65.11354 36.32248 1.000 38.36295 172 THR B C 1
ATOM 3830 O O . THR B 1 174 ? 90.13502 64.96750 37.54711 1.000 39.14315 172 THR B O 1
ATOM 3834 N N . TRP B 1 175 ? 90.96456 66.02927 35.74341 1.000 43.52100 173 TRP B N 1
ATOM 3835 C CA . TRP B 1 175 ? 91.92982 66.77824 36.53793 1.000 40.30669 173 TRP B CA 1
ATOM 3836 C C . TRP B 1 175 ? 91.25551 67.84563 37.38897 1.000 35.29848 173 TRP B C 1
ATOM 3837 O O . TRP B 1 175 ? 91.63661 68.04604 38.54656 1.000 36.32810 173 TRP B O 1
ATOM 3848 N N . LEU B 1 176 ? 90.24378 68.53203 36.84805 1.000 35.65399 174 LEU B N 1
ATOM 3849 C CA . LEU B 1 176 ? 89.54225 69.52619 37.65816 1.000 34.03923 174 LEU B CA 1
ATOM 3850 C C . LEU B 1 176 ? 88.82734 68.88205 38.83219 1.000 36.38006 174 LEU B C 1
ATOM 3851 O O . LEU B 1 176 ? 88.70048 69.50074 39.89500 1.000 37.22786 174 LEU B O 1
ATOM 3856 N N . ARG B 1 177 ? 88.38532 67.63589 38.67793 1.000 39.57397 175 ARG B N 1
ATOM 3857 C CA . ARG B 1 177 ? 87.68736 66.94555 39.75336 1.000 37.38852 175 ARG B CA 1
ATOM 3858 C C . ARG B 1 177 ? 88.61605 66.27490 40.75663 1.000 41.99057 175 ARG B C 1
ATOM 3859 O O . ARG B 1 177 ? 88.14455 65.84348 41.81154 1.000 48.24873 175 ARG B O 1
ATOM 3867 N N . LYS B 1 178 ? 89.91128 66.16459 40.47892 1.000 37.32475 176 LYS B N 1
ATOM 3868 C CA . LYS B 1 178 ? 90.80337 65.57128 41.46113 1.000 35.76599 176 LYS B CA 1
ATOM 3869 C C . LYS B 1 178 ? 91.89560 66.50658 41.95612 1.000 32.13677 176 LYS B C 1
ATOM 3870 O O . LYS B 1 178 ? 92.56947 66.15902 42.92836 1.000 35.33244 176 LYS B O 1
ATOM 3876 N N . LEU B 1 179 ? 92.06298 67.68891 41.35010 1.000 36.95167 177 LEU B N 1
ATOM 3877 C CA . LEU B 1 179 ? 93.20540 68.54594 41.67475 1.000 36.46662 177 LEU B CA 1
ATOM 3878 C C . LEU B 1 179 ? 93.18325 68.99525 43.12970 1.000 38.33406 177 LEU B C 1
ATOM 3879 O O . LEU B 1 179 ? 94.23643 69.09167 43.77531 1.000 34.42144 177 LEU B O 1
ATOM 3884 N N . ASP B 1 180 ? 91.99041 69.26833 43.67163 1.000 31.65843 178 ASP B N 1
ATOM 3885 C CA . ASP B 1 180 ? 91.91332 69.77721 45.03368 1.000 32.70074 178 ASP B CA 1
ATOM 3886 C C . ASP B 1 180 ? 92.19969 68.70593 46.07387 1.000 38.63002 178 ASP B C 1
ATOM 3887 O O . ASP B 1 180 ? 92.46018 69.04599 47.23085 1.000 41.94917 178 ASP B O 1
ATOM 3892 N N . GLU B 1 181 ? 92.14704 67.42849 45.69772 1.000 36.93068 179 GLU B N 1
ATOM 3893 C CA . GLU B 1 181 ? 92.29473 66.33705 46.64759 1.000 38.32568 179 GLU B CA 1
ATOM 3894 C C . GLU B 1 181 ? 93.57351 65.52139 46.45698 1.000 43.03668 179 GLU B C 1
ATOM 3895 O O . GLU B 1 181 ? 93.75775 64.52022 47.15530 1.000 46.03600 179 GLU B O 1
ATOM 3901 N N . GLN B 1 182 ? 94.46158 65.91468 45.55266 1.000 46.08811 180 GLN B N 1
ATOM 3902 C CA . GLN B 1 182 ? 95.74327 65.23417 45.39580 1.000 46.79506 180 GLN B CA 1
ATOM 3903 C C . GLN B 1 182 ? 96.87254 66.10767 45.93522 1.000 49.05084 180 GLN B C 1
ATOM 3904 O O . GLN B 1 182 ? 96.69916 67.29935 46.19836 1.000 46.38150 180 GLN B O 1
ATOM 3910 N N . GLN B 1 183 ? 98.04991 65.49394 46.10065 1.000 51.62105 181 GLN B N 1
ATOM 3911 C CA . GLN B 1 183 ? 99.18087 66.15294 46.74668 1.000 55.81981 181 GLN B CA 1
ATOM 3912 C C . GLN B 1 183 ? 100.45207 66.14690 45.90235 1.000 56.56147 181 GLN B C 1
ATOM 3913 O O . GLN B 1 183 ? 101.52977 66.44104 46.43143 1.000 63.89402 181 GLN B O 1
ATOM 3919 N N . GLU B 1 184 ? 100.36303 65.83308 44.61145 1.000 58.42470 182 GLU B N 1
ATOM 3920 C CA . GLU B 1 184 ? 101.54191 65.84439 43.75405 1.000 56.35848 182 GLU B CA 1
ATOM 3921 C C . GLU B 1 184 ? 101.73403 67.19581 43.06622 1.000 50.83825 182 GLU B C 1
ATOM 3922 O O . GLU B 1 184 ? 102.83456 67.75879 43.10432 1.000 52.66438 182 GLU B O 1
ATOM 3928 N N . PHE B 1 185 ? 100.67190 67.74349 42.46885 1.000 37.93911 183 PHE B N 1
ATOM 3929 C CA . PHE B 1 185 ? 100.75648 68.92394 41.61158 1.000 39.46618 183 PHE B CA 1
ATOM 3930 C C . PHE B 1 185 ? 100.20046 70.15604 42.31312 1.000 43.61383 183 PHE B C 1
ATOM 3931 O O . PHE B 1 185 ? 99.06246 70.14464 42.79967 1.000 39.87840 183 PHE B O 1
ATOM 3939 N N . SER B 1 186 ? 101.00487 71.21817 42.34527 1.000 38.10168 184 SER B N 1
ATOM 3940 C CA . SER B 1 186 ? 100.57137 72.51226 42.85493 1.000 35.45714 184 SER B CA 1
ATOM 3941 C C . SER B 1 186 ? 99.73286 73.27490 41.84495 1.000 35.02415 184 SER B C 1
ATOM 3942 O O . SER B 1 186 ? 99.01470 74.20698 42.22771 1.000 36.22773 184 SER B O 1
ATOM 3945 N N . ALA B 1 187 ? 99.80887 72.89419 40.57522 1.000 32.02486 185 ALA B N 1
ATOM 3946 C CA . ALA B 1 187 ? 99.10543 73.58468 39.50699 1.000 29.51623 185 ALA B CA 1
ATOM 3947 C C . ALA B 1 187 ? 99.14681 72.70209 38.26664 1.000 31.07628 185 ALA B C 1
ATOM 3948 O O . ALA B 1 187 ? 99.95363 71.77282 38.18095 1.000 34.00070 185 ALA B O 1
ATOM 3950 N N . ILE B 1 188 ? 98.22829 72.96693 37.32993 1.000 28.16693 186 ILE B N 1
ATOM 3951 C CA . ILE B 1 188 ? 98.25085 72.33620 36.01562 1.000 26.84169 186 ILE B CA 1
ATOM 3952 C C . ILE B 1 188 ? 98.00332 73.42159 34.97376 1.000 31.52171 186 ILE B C 1
ATOM 3953 O O . ILE B 1 188 ? 97.43786 74.47463 35.27685 1.000 28.18542 186 ILE B O 1
ATOM 3958 N N . ILE B 1 189 ? 98.47906 73.16885 33.74720 1.000 27.23302 187 ILE B N 1
ATOM 3959 C CA . ILE B 1 189 ? 98.31345 74.07367 32.60669 1.000 24.43483 187 ILE B CA 1
ATOM 3960 C C . ILE B 1 189 ? 97.30939 73.46602 31.63637 1.000 25.00891 187 ILE B C 1
ATOM 3961 O O . ILE B 1 189 ? 97.47037 72.31432 31.21515 1.000 30.78131 187 ILE B O 1
ATOM 3966 N N . LEU B 1 190 ? 96.29652 74.25105 31.25716 1.000 24.76817 188 LEU B N 1
ATOM 3967 C CA . LEU B 1 190 ? 95.25443 73.84693 30.31745 1.000 24.39490 188 LEU B CA 1
ATOM 3968 C C . LEU B 1 190 ? 94.88858 75.04985 29.45479 1.000 27.37294 188 LEU B C 1
ATOM 3969 O O . LEU B 1 190 ? 95.19260 76.19285 29.80173 1.000 30.05815 188 LEU B O 1
ATOM 3974 N N . ALA B 1 191 ? 94.19298 74.79858 28.33943 1.000 25.23402 189 ALA B N 1
ATOM 3975 C CA . ALA B 1 191 ? 93.71474 75.90612 27.51746 1.000 24.38973 189 ALA B CA 1
ATOM 3976 C C . ALA B 1 191 ? 92.54834 76.61862 28.20174 1.000 25.81328 189 ALA B C 1
ATOM 3977 O O . ALA B 1 191 ? 91.61706 75.97435 28.69650 1.000 23.86345 189 ALA B O 1
ATOM 3979 N N . THR B 1 192 ? 92.61338 77.95436 28.23083 1.000 20.61733 190 THR B N 1
ATOM 3980 C CA . THR B 1 192 ? 91.53997 78.75684 28.81103 1.000 25.82980 190 THR B CA 1
ATOM 3981 C C . THR B 1 192 ? 90.21726 78.44563 28.13533 1.000 25.31491 190 THR B C 1
ATOM 3982 O O . THR B 1 192 ? 89.17143 78.35944 28.79830 1.000 23.92565 190 THR B O 1
ATOM 3986 N N . ALA B 1 193 ? 90.25257 78.26324 26.81396 1.000 23.48355 191 ALA B N 1
ATOM 3987 C CA . ALA B 1 193 ? 89.01756 78.06975 26.05882 1.000 24.14789 191 ALA B CA 1
ATOM 3988 C C . ALA B 1 193 ? 88.33858 76.77009 26.45392 1.000 22.77351 191 ALA B C 1
ATOM 3989 O O . ALA B 1 193 ? 87.10169 76.69774 26.50994 1.000 23.05416 191 ALA B O 1
ATOM 3991 N N . GLY B 1 194 ? 89.13191 75.72493 26.70144 1.000 24.34046 192 GLY B N 1
ATOM 3992 C CA . GLY B 1 194 ? 88.55733 74.46798 27.14127 1.000 24.33280 192 GLY B CA 1
ATOM 3993 C C . GLY B 1 194 ? 87.89199 74.59806 28.49416 1.000 24.66402 192 GLY B C 1
ATOM 3994 O O . GLY B 1 194 ? 86.76260 74.14325 28.68929 1.000 24.87211 192 GLY B O 1
ATOM 3995 N N . LEU B 1 195 ? 88.58916 75.23074 29.44693 1.000 23.26909 193 LEU B N 1
ATOM 3996 C CA . LEU B 1 195 ? 88.02032 75.45503 30.77302 1.000 24.02114 193 LEU B CA 1
ATOM 3997 C C . LEU B 1 195 ? 86.72845 76.25204 30.68822 1.000 21.75424 193 LEU B C 1
ATOM 3998 O O . LEU B 1 195 ? 85.75986 75.95336 31.39838 1.000 22.87861 193 LEU B O 1
ATOM 4003 N N . GLN B 1 196 ? 86.70587 77.28479 29.84397 1.000 21.94198 194 GLN B N 1
ATOM 4004 C CA . GLN B 1 196 ? 85.52031 78.13391 29.74993 1.000 23.26519 194 GLN B CA 1
ATOM 4005 C C . GLN B 1 196 ? 84.33426 77.34366 29.21844 1.000 23.46063 194 GLN B C 1
ATOM 4006 O O . GLN B 1 196 ? 83.22491 77.38468 29.77801 1.000 24.23862 194 GLN B O 1
ATOM 4012 N N . ARG B 1 197 ? 84.56486 76.58562 28.15103 1.000 23.62223 195 ARG B N 1
ATOM 4013 C CA . ARG B 1 197 ? 83.48310 75.83510 27.53323 1.000 24.38223 195 ARG B CA 1
ATOM 4014 C C . ARG B 1 197 ? 82.96221 74.74793 28.45405 1.000 24.57123 195 ARG B C 1
ATOM 4015 O O . ARG B 1 197 ? 81.76673 74.43418 28.41217 1.000 23.29087 195 ARG B O 1
ATOM 4023 N N . MET B 1 198 ? 83.82621 74.17002 29.29145 1.000 21.46115 196 MET B N 1
ATOM 4024 C CA . MET B 1 198 ? 83.41347 73.09205 30.18221 1.000 21.54989 196 MET B CA 1
ATOM 4025 C C . MET B 1 198 ? 82.82925 73.58175 31.50537 1.000 22.10716 196 MET B C 1
ATOM 4026 O O . MET B 1 198 ? 82.42159 72.75035 32.31987 1.000 23.60146 196 MET B O 1
ATOM 4031 N N . GLY B 1 199 ? 82.78181 74.88963 31.75420 1.000 21.01459 197 GLY B N 1
ATOM 4032 C CA . GLY B 1 199 ? 82.15187 75.38762 32.97103 1.000 20.98824 197 GLY B CA 1
ATOM 4033 C C . GLY B 1 199 ? 83.07825 75.61755 34.15093 1.000 21.94897 197 GLY B C 1
ATOM 4034 O O . GLY B 1 199 ? 82.59691 75.75569 35.28700 1.000 24.32355 197 GLY B O 1
ATOM 4035 N N . TRP B 1 200 ? 84.39113 75.69471 33.91864 1.000 21.55038 198 TRP B N 1
ATOM 4036 C CA . TRP B 1 200 ? 85.37689 75.83654 34.98530 1.000 22.20491 198 TRP B CA 1
ATOM 4037 C C . TRP B 1 200 ? 86.01049 77.22348 35.01073 1.000 24.70331 198 TRP B C 1
ATOM 4038 O O . TRP B 1 200 ? 87.09298 77.39501 35.58815 1.000 25.18891 198 TRP B O 1
ATOM 4049 N N . HIS B 1 201 ? 85.37412 78.21161 34.36939 1.000 25.81515 199 HIS B N 1
ATOM 4050 C CA . HIS B 1 201 ? 85.92362 79.56838 34.35096 1.000 26.69244 199 HIS B CA 1
ATOM 4051 C C . HIS B 1 201 ? 86.31259 80.04515 35.74894 1.000 26.82048 199 HIS B C 1
ATOM 4052 O O . HIS B 1 201 ? 87.38050 80.64790 35.93751 1.000 26.58320 199 HIS B O 1
ATOM 4059 N N . ASN B 1 202 ? 85.47381 79.77672 36.74762 1.000 25.17243 200 ASN B N 1
ATOM 4060 C CA . ASN B 1 202 ? 85.76039 80.31599 38.07119 1.000 24.78653 200 ASN B CA 1
ATOM 4061 C C . ASN B 1 202 ? 86.82714 79.53382 38.82335 1.000 26.69405 200 ASN B C 1
ATOM 4062 O O . ASN B 1 202 ? 87.10160 79.85448 39.98203 1.000 37.38009 200 ASN B O 1
ATOM 4067 N N . ARG B 1 203 ? 87.44325 78.53562 38.19152 1.000 28.19455 201 ARG B N 1
ATOM 4068 C CA . ARG B 1 203 ? 88.64028 77.90298 38.73667 1.000 32.06311 201 ARG B CA 1
ATOM 4069 C C . ARG B 1 203 ? 89.91881 78.34243 38.03761 1.000 33.69413 201 ARG B C 1
ATOM 4070 O O . ARG B 1 203 ? 91.01055 77.97996 38.49092 1.000 39.76179 201 ARG B O 1
ATOM 4078 N N . VAL B 1 204 ? 89.82097 79.10743 36.95200 1.000 24.10742 202 VAL B N 1
ATOM 4079 C CA . VAL B 1 204 ? 91.01668 79.58529 36.26473 1.000 27.93146 202 VAL B CA 1
ATOM 4080 C C . VAL B 1 204 ? 91.75721 80.55867 37.16752 1.000 31.26514 202 VAL B C 1
ATOM 4081 O O . VAL B 1 204 ? 91.18434 81.54523 37.64880 1.000 31.61281 202 VAL B O 1
ATOM 4085 N N . GLY B 1 205 ? 93.04094 80.28844 37.40403 1.000 28.59797 203 GLY B N 1
ATOM 4086 C CA . GLY B 1 205 ? 93.78418 81.09083 38.35389 1.000 30.09949 203 GLY B CA 1
ATOM 4087 C C . GLY B 1 205 ? 94.68749 82.11767 37.69686 1.000 33.66193 203 GLY B C 1
ATOM 4088 O O . GLY B 1 205 ? 94.85477 83.22805 38.21023 1.000 39.24870 203 GLY B O 1
ATOM 4089 N N . GLN B 1 206 ? 95.30456 81.75349 36.57925 1.000 31.07242 204 GLN B N 1
ATOM 4090 C CA . GLN B 1 206 ? 96.18058 82.67125 35.86331 1.000 31.00491 204 GLN B CA 1
ATOM 4091 C C . GLN B 1 206 ? 96.02130 82.44305 34.36965 1.000 33.66570 204 GLN B C 1
ATOM 4092 O O . GLN B 1 206 ? 96.13000 81.30615 33.90366 1.000 39.00393 204 GLN B O 1
ATOM 4098 N N . ILE B 1 207 ? 95.76785 83.51404 33.62206 1.000 32.38406 205 ILE B N 1
ATOM 4099 C CA . ILE B 1 207 ? 95.75318 83.45947 32.16432 1.000 25.13190 205 ILE B CA 1
ATOM 4100 C C . ILE B 1 207 ? 97.11082 83.95800 31.69435 1.000 31.60116 205 ILE B C 1
ATOM 4101 O O . ILE B 1 207 ? 97.51118 85.08420 32.01219 1.000 30.35296 205 ILE B O 1
ATOM 4106 N N . LEU B 1 208 ? 97.83367 83.10923 30.96832 1.000 29.87636 206 LEU B N 1
ATOM 4107 C CA . LEU B 1 208 ? 99.23536 83.38198 30.68014 1.000 30.19778 206 LEU B CA 1
ATOM 4108 C C . LEU B 1 208 ? 99.37292 84.36199 29.52354 1.000 32.68956 206 LEU B C 1
ATOM 4109 O O . LEU B 1 208 ? 98.72601 84.21112 28.48565 1.000 30.23916 206 LEU B O 1
ATOM 4114 N N . HIS B 1 209 ? 100.23597 85.35347 29.70362 1.000 40.13961 207 HIS B N 1
ATOM 4115 C CA . HIS B 1 209 ? 100.52755 86.32101 28.66229 1.000 39.07858 207 HIS B CA 1
ATOM 4116 C C . HIS B 1 209 ? 101.53644 85.75222 27.66576 1.000 38.76195 207 HIS B C 1
ATOM 4117 O O . HIS B 1 209 ? 102.23686 84.78064 27.96376 1.000 35.79174 207 HIS B O 1
ATOM 4124 N N . PRO B 1 210 ? 101.63061 86.34643 26.46624 1.000 35.75747 208 PRO B N 1
ATOM 4125 C CA . PRO B 1 210 ? 102.63205 85.87369 25.49293 1.000 41.47766 208 PRO B CA 1
ATOM 4126 C C . PRO B 1 210 ? 104.04278 85.80443 26.05260 1.000 42.66929 208 PRO B C 1
ATOM 4127 O O . PRO B 1 210 ? 104.78081 84.86231 25.73820 1.000 40.84461 208 PRO B O 1
ATOM 4131 N N . GLU B 1 211 ? 104.43420 86.77285 26.88836 1.000 48.74995 209 GLU B N 1
ATOM 4132 C CA . GLU B 1 211 ? 105.77431 86.77230 27.46704 1.000 51.53718 209 GLU B CA 1
ATOM 4133 C C . GLU B 1 211 ? 106.01152 85.57317 28.37039 1.000 46.49816 209 GLU B C 1
ATOM 4134 O O . GLU B 1 211 ? 107.16566 85.19356 28.59106 1.000 41.76999 209 GLU B O 1
ATOM 4140 N N . GLU B 1 212 ? 104.94974 84.98365 28.91588 1.000 40.70350 210 GLU B N 1
ATOM 4141 C CA . GLU B 1 212 ? 105.07410 83.80975 29.76807 1.000 36.20479 210 GLU B CA 1
ATOM 4142 C C . GLU B 1 212 ? 104.92821 82.51739 28.97659 1.000 40.55646 210 GLU B C 1
ATOM 4143 O O . GLU B 1 212 ? 105.68821 81.56828 29.19211 1.000 39.90930 210 GLU B O 1
ATOM 4149 N N . CYS B 1 213 ? 103.95952 82.46481 28.05869 1.000 36.17389 211 CYS B N 1
ATOM 4150 C CA . CYS B 1 213 ? 103.69258 81.24876 27.30279 1.000 35.53144 211 CYS B CA 1
ATOM 4151 C C . CYS B 1 213 ? 102.78825 81.57271 26.11809 1.000 33.78027 211 CYS B C 1
ATOM 4152 O O . CYS B 1 213 ? 101.62155 81.93009 26.31243 1.000 31.91680 211 CYS B O 1
ATOM 4155 N N . MET B 1 214 ? 103.31486 81.47378 24.89781 1.000 30.23668 212 MET B N 1
ATOM 4156 C CA . MET B 1 214 ? 102.48766 81.67533 23.71242 1.000 26.17176 212 MET B CA 1
ATOM 4157 C C . MET B 1 214 ? 101.63193 80.44456 23.44830 1.000 28.31953 212 MET B C 1
ATOM 4158 O O . MET B 1 214 ? 101.94439 79.33611 23.88315 1.000 30.67124 212 MET B O 1
ATOM 4163 N N . TYR B 1 215 ? 100.53418 80.64460 22.72304 1.000 29.05660 213 TYR B N 1
ATOM 4164 C CA . TYR B 1 215 ? 99.58457 79.55369 22.58237 1.000 24.82993 213 TYR B CA 1
ATOM 4165 C C . TYR B 1 215 ? 99.83441 78.72920 21.31977 1.000 24.85344 213 TYR B C 1
ATOM 4166 O O . TYR B 1 215 ? 100.59850 79.10549 20.42173 1.000 25.91002 213 TYR B O 1
ATOM 4175 N N . ALA B 1 216 ? 99.16972 77.57558 21.26824 1.000 25.38472 214 ALA B N 1
ATOM 4176 C CA . ALA B 1 216 ? 99.21230 76.71051 20.09854 1.000 23.51039 214 ALA B CA 1
ATOM 4177 C C . ALA B 1 216 ? 98.50340 77.36946 18.92164 1.000 21.66465 214 ALA B C 1
ATOM 4178 O O . ALA B 1 216 ? 97.53453 78.11911 19.09129 1.000 22.51103 214 ALA B O 1
ATOM 4180 N N . VAL B 1 217 ? 99.01339 77.09559 17.71579 1.000 21.30146 215 VAL B N 1
ATOM 4181 C CA . VAL B 1 217 ? 98.41242 77.62185 16.49275 1.000 19.54338 215 VAL B CA 1
ATOM 4182 C C . VAL B 1 217 ? 96.93660 77.23585 16.44356 1.000 20.24837 215 VAL B C 1
ATOM 4183 O O . VAL B 1 217 ? 96.58968 76.05430 16.54199 1.000 22.99200 215 VAL B O 1
ATOM 4187 N N . GLY B 1 218 ? 96.05919 78.22946 16.30700 1.000 19.94098 216 GLY B N 1
ATOM 4188 C CA . GLY B 1 218 ? 94.62263 77.98922 16.21848 1.000 19.36048 216 GLY B CA 1
ATOM 4189 C C . GLY B 1 218 ? 93.89727 77.77695 17.53581 1.000 23.59881 216 GLY B C 1
ATOM 4190 O O . GLY B 1 218 ? 92.66869 77.57997 17.52019 1.000 21.20648 216 GLY B O 1
ATOM 4191 N N . GLN B 1 219 ? 94.59984 77.81377 18.67307 1.000 21.24587 217 GLN B N 1
ATOM 4192 C CA . GLN B 1 219 ? 93.96445 77.56221 19.96230 1.000 20.40023 217 GLN B CA 1
ATOM 4193 C C . GLN B 1 219 ? 92.85437 78.57975 20.22233 1.000 20.84801 217 GLN B C 1
ATOM 4194 O O . GLN B 1 219 ? 92.98711 79.77459 19.93275 1.000 23.25054 217 GLN B O 1
ATOM 4200 N N . GLY B 1 220 ? 91.72279 78.08919 20.71644 1.000 22.45517 218 GLY B N 1
ATOM 4201 C CA . GLY B 1 220 ? 90.60240 78.93855 21.06361 1.000 20.84181 218 GLY B CA 1
ATOM 4202 C C . GLY B 1 220 ? 89.59360 79.15179 19.94724 1.000 23.03490 218 GLY B C 1
ATOM 4203 O O . GLY B 1 220 ? 88.48175 79.61990 20.21863 1.000 22.52510 218 GLY B O 1
ATOM 4204 N N . ALA B 1 221 ? 89.94247 78.82299 18.70442 1.000 21.24532 219 ALA B N 1
ATOM 4205 C CA . ALA B 1 221 ? 89.02232 78.93088 17.57945 1.000 19.93162 219 ALA B CA 1
ATOM 4206 C C . ALA B 1 221 ? 88.43117 77.56997 17.23449 1.000 21.77469 219 ALA B C 1
ATOM 4207 O O . ALA B 1 221 ? 89.09324 76.53786 17.35765 1.000 21.02957 219 ALA B O 1
ATOM 4209 N N . LEU B 1 222 ? 87.17951 77.56777 16.77127 1.000 22.46789 220 LEU B N 1
ATOM 4210 C CA . LEU B 1 222 ? 86.57922 76.34771 16.24418 1.000 22.04138 220 LEU B CA 1
ATOM 4211 C C . LEU B 1 222 ? 86.58947 76.38001 14.72278 1.000 23.96762 220 LEU B C 1
ATOM 4212 O O . LEU B 1 222 ? 86.34108 77.42400 14.11163 1.000 24.68339 220 LEU B O 1
ATOM 4217 N N . GLY B 1 223 ? 86.85310 75.23526 14.11486 1.000 22.76992 221 GLY B N 1
ATOM 4218 C CA . GLY B 1 223 ? 86.78643 75.09254 12.66877 1.000 25.41617 221 GLY B CA 1
ATOM 4219 C C . GLY B 1 223 ? 85.70896 74.09673 12.28624 1.000 29.41371 221 GLY B C 1
ATOM 4220 O O . GLY B 1 223 ? 85.56070 73.05790 12.92920 1.000 26.79777 221 GLY B O 1
ATOM 4221 N N . VAL B 1 224 ? 84.95708 74.41889 11.24097 1.000 21.24796 222 VAL B N 1
ATOM 4222 C CA . VAL B 1 224 ? 83.92886 73.52319 10.72815 1.000 19.14989 222 VAL B CA 1
ATOM 4223 C C . VAL B 1 224 ? 84.46508 72.85191 9.47335 1.000 23.19696 222 VAL B C 1
ATOM 4224 O O . VAL B 1 224 ? 84.75039 73.52617 8.47648 1.000 22.93746 222 VAL B O 1
ATOM 4228 N N . GLU B 1 225 ? 84.57036 71.52487 9.50267 1.000 25.85853 223 GLU B N 1
ATOM 4229 C CA . GLU B 1 225 ? 85.10332 70.76073 8.38255 1.000 22.68258 223 GLU B CA 1
ATOM 4230 C C . GLU B 1 225 ? 83.95295 70.19622 7.55748 1.000 23.33920 223 GLU B C 1
ATOM 4231 O O . GLU B 1 225 ? 82.98948 69.66362 8.11783 1.000 25.28432 223 GLU B O 1
ATOM 4237 N N . VAL B 1 226 ? 84.05029 70.34219 6.22843 1.000 24.54381 224 VAL B N 1
ATOM 4238 C CA . VAL B 1 226 ? 83.02421 69.91417 5.27794 1.000 23.05719 224 VAL B CA 1
ATOM 4239 C C . VAL B 1 226 ? 83.70021 69.30172 4.05235 1.000 25.66864 224 VAL B C 1
ATOM 4240 O O . VAL B 1 226 ? 84.91860 69.38332 3.87416 1.000 25.56758 224 VAL B O 1
ATOM 4244 N N . ARG B 1 227 ? 82.89073 68.68788 3.18819 1.000 25.82759 225 ARG B N 1
ATOM 4245 C CA . ARG B 1 227 ? 83.40736 68.23281 1.89910 1.000 27.39603 225 ARG B CA 1
ATOM 4246 C C . ARG B 1 227 ? 83.82369 69.42791 1.04623 1.000 29.69618 225 ARG B C 1
ATOM 4247 O O . ARG B 1 227 ? 83.11990 70.43614 0.98001 1.000 28.97067 225 ARG B O 1
ATOM 4255 N N . ALA B 1 228 ? 84.98558 69.31016 0.38924 1.000 27.53698 226 ALA B N 1
ATOM 4256 C CA . ALA B 1 228 ? 85.56620 70.44616 -0.32802 1.000 32.58749 226 ALA B CA 1
ATOM 4257 C C . ALA B 1 228 ? 84.66888 70.94925 -1.45164 1.000 28.71813 226 ALA B C 1
ATOM 4258 O O . ALA B 1 228 ? 84.66272 72.15028 -1.74679 1.000 33.11619 226 ALA B O 1
ATOM 4260 N N . LYS B 1 229 ? 83.94716 70.05676 -2.11809 1.000 30.05039 227 LYS B N 1
ATOM 4261 C CA . LYS B 1 229 ? 83.14856 70.42533 -3.28025 1.000 38.26942 227 LYS B CA 1
ATOM 4262 C C . LYS B 1 229 ? 81.65880 70.52578 -2.97038 1.000 35.70657 227 LYS B C 1
ATOM 4263 O O . LYS B 1 229 ? 80.84943 70.55650 -3.90133 1.000 37.11472 227 LYS B O 1
ATOM 4269 N N . ASP B 1 230 ? 81.27742 70.57710 -1.69308 1.000 33.93251 228 ASP B N 1
ATOM 4270 C CA . ASP B 1 230 ? 79.86294 70.60103 -1.30471 1.000 32.55138 228 ASP B CA 1
ATOM 4271 C C . ASP B 1 230 ? 79.43363 72.06273 -1.19968 1.000 30.19460 228 ASP B C 1
ATOM 4272 O O . ASP B 1 230 ? 79.46089 72.66313 -0.12515 1.000 29.39784 228 ASP B O 1
ATOM 4277 N N . GLN B 1 231 ? 79.02313 72.64518 -2.33323 1.000 32.54561 229 GLN B N 1
ATOM 4278 C CA . GLN B 1 231 ? 78.77422 74.08564 -2.36080 1.000 34.06106 229 GLN B CA 1
ATOM 4279 C C . GLN B 1 231 ? 77.57452 74.47726 -1.49711 1.000 31.92977 229 GLN B C 1
ATOM 4280 O O . GLN B 1 231 ? 77.59753 75.52911 -0.84583 1.000 31.58848 229 GLN B O 1
ATOM 4286 N N . ASP B 1 232 ? 76.52832 73.64758 -1.45536 1.000 32.78475 230 ASP B N 1
ATOM 4287 C CA . ASP B 1 232 ? 75.38049 73.97859 -0.60819 1.000 32.43234 230 ASP B CA 1
ATOM 4288 C C . ASP B 1 232 ? 75.78776 74.13760 0.85554 1.000 33.57804 230 ASP B C 1
ATOM 4289 O O . ASP B 1 232 ? 75.34052 75.07121 1.53505 1.000 33.03770 230 ASP B O 1
ATOM 4294 N N . ILE B 1 233 ? 76.64531 73.24677 1.36294 1.000 29.18505 231 ILE B N 1
ATOM 4295 C CA . ILE B 1 233 ? 77.02594 73.32991 2.77065 1.000 28.29146 231 ILE B CA 1
ATOM 4296 C C . ILE B 1 233 ? 78.01606 74.46442 2.99757 1.000 23.17096 231 ILE B C 1
ATOM 4297 O O . ILE B 1 233 ? 77.93921 75.17163 4.01266 1.000 22.91157 231 ILE B O 1
ATOM 4302 N N . LEU B 1 234 ? 78.95462 74.66206 2.06284 1.000 25.58720 232 LEU B N 1
ATOM 4303 C CA . LEU B 1 234 ? 79.87939 75.78555 2.18173 1.000 24.22357 232 LEU B CA 1
ATOM 4304 C C . LEU B 1 234 ? 79.12841 77.10810 2.20596 1.000 25.84894 232 LEU B C 1
ATOM 4305 O O . LEU B 1 234 ? 79.48636 78.01213 2.96900 1.000 25.28648 232 LEU B O 1
ATOM 4310 N N . ASP B 1 235 ? 78.09552 77.24036 1.35754 1.000 27.09140 233 ASP B N 1
ATOM 4311 C CA . ASP B 1 235 ? 77.19872 78.39548 1.40280 1.000 29.73010 233 ASP B CA 1
ATOM 4312 C C . ASP B 1 235 ? 76.64840 78.60624 2.80873 1.000 25.65333 233 ASP B C 1
ATOM 4313 O O . ASP B 1 235 ? 76.73105 79.70332 3.37451 1.000 26.34818 233 ASP B O 1
ATOM 4318 N N . LEU B 1 236 ? 76.03718 77.56577 3.37206 1.000 23.97948 234 LEU B N 1
ATOM 4319 C CA . LEU B 1 236 ? 75.41761 77.69311 4.68980 1.000 24.02762 234 LEU B CA 1
ATOM 4320 C C . LEU B 1 236 ? 76.43959 78.07312 5.75787 1.000 22.39598 234 LEU B C 1
ATOM 4321 O O . LEU B 1 236 ? 76.21840 79.00905 6.53290 1.000 23.72225 234 LEU B O 1
ATOM 4326 N N . VAL B 1 237 ? 77.57863 77.36770 5.81357 1.000 22.93909 235 VAL B N 1
ATOM 4327 C CA . VAL B 1 237 ? 78.47603 77.57544 6.95120 1.000 22.38599 235 VAL B CA 1
ATOM 4328 C C . VAL B 1 237 ? 79.33785 78.82280 6.81850 1.000 20.23379 235 VAL B C 1
ATOM 4329 O O . VAL B 1 237 ? 79.89315 79.27622 7.82513 1.000 22.08315 235 VAL B O 1
ATOM 4333 N N . GLY B 1 238 ? 79.39749 79.43721 5.63808 1.000 22.45644 236 GLY B N 1
ATOM 4334 C CA . GLY B 1 238 ? 80.13669 80.68303 5.48160 1.000 23.83220 236 GLY B CA 1
ATOM 4335 C C . GLY B 1 238 ? 79.64114 81.82222 6.35296 1.000 25.75256 236 GLY B C 1
ATOM 4336 O O . GLY B 1 238 ? 80.40000 82.75830 6.63855 1.000 20.10885 236 GLY B O 1
ATOM 4337 N N . VAL B 1 239 ? 78.37945 81.77740 6.78200 1.000 22.21472 237 VAL B N 1
ATOM 4338 C CA . VAL B 1 239 ? 77.89139 82.78771 7.71808 1.000 19.85968 237 VAL B CA 1
ATOM 4339 C C . VAL B 1 239 ? 78.65356 82.76990 9.04447 1.000 22.66048 237 VAL B C 1
ATOM 4340 O O . VAL B 1 239 ? 78.65150 83.77197 9.76968 1.000 22.41560 237 VAL B O 1
ATOM 4344 N N . LEU B 1 240 ? 79.33193 81.65959 9.37437 1.000 18.80752 238 LEU B N 1
ATOM 4345 C CA . LEU B 1 240 ? 80.03983 81.53497 10.63847 1.000 23.52973 238 LEU B CA 1
ATOM 4346 C C . LEU B 1 240 ? 81.41938 82.17261 10.61227 1.000 24.83026 238 LEU B C 1
ATOM 4347 O O . LEU B 1 240 ? 81.95921 82.45526 11.68852 1.000 22.62762 238 LEU B O 1
ATOM 4352 N N . HIS B 1 241 ? 82.00208 82.38899 9.42519 1.000 22.00003 239 HIS B N 1
ATOM 4353 C CA . HIS B 1 241 ? 83.33466 82.98917 9.35128 1.000 21.74513 239 HIS B CA 1
ATOM 4354 C C . HIS B 1 241 ? 83.35793 84.29978 10.11839 1.000 22.15184 239 HIS B C 1
ATOM 4355 O O . HIS B 1 241 ? 82.54684 85.19489 9.86330 1.000 22.45164 239 HIS B O 1
ATOM 4362 N N . ASP B 1 242 ? 84.27543 84.39974 11.06710 1.000 20.18851 240 ASP B N 1
ATOM 4363 C CA . ASP B 1 242 ? 84.55679 85.66213 11.73042 1.000 22.04450 240 ASP B CA 1
ATOM 4364 C C . ASP B 1 242 ? 85.79587 86.26533 11.09179 1.000 21.66304 240 ASP B C 1
ATOM 4365 O O . ASP B 1 242 ? 86.88374 85.68429 11.22235 1.000 21.57369 240 ASP B O 1
ATOM 4370 N N . PRO B 1 243 ? 85.69812 87.41202 10.40874 1.000 22.30386 241 PRO B N 1
ATOM 4371 C CA . PRO B 1 243 ? 86.84487 87.87416 9.59618 1.000 22.05536 241 PRO B CA 1
ATOM 4372 C C . PRO B 1 243 ? 88.12876 88.06660 10.38740 1.000 26.02528 241 PRO B C 1
ATOM 4373 O O . PRO B 1 243 ? 89.20500 87.69095 9.90558 1.000 26.34085 241 PRO B O 1
ATOM 4377 N N . GLU B 1 244 ? 88.05768 88.63914 11.58801 1.000 23.73254 242 GLU B N 1
ATOM 4378 C CA . GLU B 1 244 ? 89.27861 88.84293 12.36497 1.000 28.01551 242 GLU B CA 1
ATOM 4379 C C . GLU B 1 244 ? 89.91809 87.51312 12.75287 1.000 25.54040 242 GLU B C 1
ATOM 4380 O O . GLU B 1 244 ? 91.13692 87.32848 12.61579 1.000 23.27052 242 GLU B O 1
ATOM 4386 N N . THR B 1 245 ? 89.11709 86.57732 13.26273 1.000 20.41164 243 THR B N 1
ATOM 4387 C CA . THR B 1 245 ? 89.66630 85.27861 13.64463 1.000 21.60051 243 THR B CA 1
ATOM 4388 C C . THR B 1 245 ? 90.20607 84.53137 12.42776 1.000 20.00071 243 THR B C 1
ATOM 4389 O O . THR B 1 245 ? 91.26185 83.88909 12.50236 1.000 21.85285 243 THR B O 1
ATOM 4393 N N . LEU B 1 246 ? 89.49551 84.61525 11.29771 1.000 20.66657 244 LEU B N 1
ATOM 4394 C CA . LEU B 1 246 ? 89.96895 84.00315 10.05729 1.000 21.11306 244 LEU B CA 1
ATOM 4395 C C . LEU B 1 246 ? 91.36627 84.49032 9.67430 1.000 24.63559 244 LEU B C 1
ATOM 4396 O O . LEU B 1 246 ? 92.25081 83.69228 9.33549 1.000 21.14553 244 LEU B O 1
ATOM 4401 N N . LEU B 1 247 ? 91.58032 85.80398 9.70749 1.000 20.08233 245 LEU B N 1
ATOM 4402 C CA . LEU B 1 247 ? 92.86655 86.33383 9.27648 1.000 22.43805 245 LEU B CA 1
ATOM 4403 C C . LEU B 1 247 ? 93.96443 85.96670 10.25935 1.000 23.24560 245 LEU B C 1
ATOM 4404 O O . LEU B 1 247 ? 95.07233 85.61013 9.84823 1.000 20.65134 245 LEU B O 1
ATOM 4409 N N . ARG B 1 248 ? 93.68100 86.04462 11.55744 1.000 24.05231 246 ARG B N 1
ATOM 4410 C CA . ARG B 1 248 ? 94.68041 85.62528 12.53859 1.000 24.53116 246 ARG B CA 1
ATOM 4411 C C . ARG B 1 248 ? 95.05200 84.16762 12.34331 1.000 21.80717 246 ARG B C 1
ATOM 4412 O O . ARG B 1 248 ? 96.23686 83.81371 12.36448 1.000 23.16154 246 ARG B O 1
ATOM 4420 N N . CYS B 1 249 ? 94.05747 83.30730 12.12924 1.000 21.94003 247 CYS B N 1
ATOM 4421 C CA . CYS B 1 249 ? 94.33988 81.88448 12.02975 1.000 20.77867 247 CYS B CA 1
ATOM 4422 C C . CYS B 1 249 ? 95.02380 81.52979 10.71092 1.000 23.48793 247 CYS B C 1
ATOM 4423 O O . CYS B 1 249 ? 95.82895 80.59488 10.67870 1.000 20.96064 247 CYS B O 1
ATOM 4426 N N . ILE B 1 250 ? 94.75737 82.26741 9.62553 1.000 19.01175 248 ILE B N 1
ATOM 4427 C CA . ILE B 1 250 ? 95.50625 82.02971 8.39129 1.000 17.73793 248 ILE B CA 1
ATOM 4428 C C . ILE B 1 250 ? 96.98750 82.32279 8.61717 1.000 20.38809 248 ILE B C 1
ATOM 4429 O O . ILE B 1 250 ? 97.86265 81.55210 8.20693 1.000 21.82779 248 ILE B O 1
ATOM 4434 N N . ALA B 1 251 ? 97.28678 83.44766 9.26714 1.000 19.89685 249 ALA B N 1
ATOM 4435 C CA . ALA B 1 251 ? 98.67624 83.77727 9.55635 1.000 20.57586 249 ALA B CA 1
ATOM 4436 C C . ALA B 1 251 ? 99.33392 82.72410 10.44181 1.000 22.14858 249 ALA B C 1
ATOM 4437 O O . ALA B 1 251 ? 100.47498 82.32915 10.18901 1.000 24.25979 249 ALA B O 1
ATOM 4439 N N . GLU B 1 252 ? 98.64322 82.27019 11.49410 1.000 22.22317 250 GLU B N 1
ATOM 4440 C CA . GLU B 1 252 ? 99.24751 81.28060 12.38686 1.000 22.91728 250 GLU B CA 1
ATOM 4441 C C . GLU B 1 252 ? 99.47496 79.95453 11.67183 1.000 19.25277 250 GLU B C 1
ATOM 4442 O O . GLU B 1 252 ? 100.53144 79.32486 11.84140 1.000 22.07512 250 GLU B O 1
ATOM 4448 N N . ARG B 1 253 ? 98.48078 79.49385 10.90047 1.000 19.73328 251 ARG B N 1
ATOM 4449 C CA . ARG B 1 253 ? 98.63980 78.24702 10.15048 1.000 23.11286 251 ARG B CA 1
ATOM 4450 C C . ARG B 1 253 ? 99.66728 78.36257 9.01868 1.000 25.71216 251 ARG B C 1
ATOM 4451 O O . ARG B 1 253 ? 100.34592 77.37370 8.70819 1.000 20.87534 251 ARG B O 1
ATOM 4459 N N . ALA B 1 254 ? 99.78438 79.53007 8.36383 1.000 22.05964 252 ALA B N 1
ATOM 4460 C CA . ALA B 1 254 ? 100.75279 79.66154 7.27607 1.000 21.75125 252 ALA B CA 1
ATOM 4461 C C . ALA B 1 254 ? 102.16898 79.66420 7.82294 1.000 20.27690 252 ALA B C 1
ATOM 4462 O O . ALA B 1 254 ? 103.09464 79.14977 7.17986 1.000 25.38292 252 ALA B O 1
ATOM 4464 N N . PHE B 1 255 ? 102.34821 80.26961 9.00183 1.000 23.63993 253 PHE B N 1
ATOM 4465 C CA . PHE B 1 255 ? 103.62670 80.20812 9.70375 1.000 26.55614 253 PHE B CA 1
ATOM 4466 C C . PHE B 1 255 ? 103.97953 78.76657 10.04540 1.000 23.28033 253 PHE B C 1
ATOM 4467 O O . PHE B 1 255 ? 105.07345 78.28433 9.72254 1.000 25.28684 253 PHE B O 1
ATOM 4475 N N . LEU B 1 256 ? 103.02882 78.03619 10.63809 1.000 24.20306 254 LEU B N 1
ATOM 4476 C CA . LEU B 1 256 ? 103.30118 76.65928 11.04828 1.000 25.55578 254 LEU B CA 1
ATOM 4477 C C . LEU B 1 256 ? 103.55181 75.76504 9.84156 1.000 26.60666 254 LEU B C 1
ATOM 4478 O O . LEU B 1 256 ? 104.46972 74.93826 9.85756 1.000 26.00443 254 LEU B O 1
ATOM 4483 N N . ARG B 1 257 ? 102.73378 75.89831 8.79055 1.000 24.08362 255 ARG B N 1
ATOM 4484 C CA . ARG B 1 257 ? 102.94704 75.07046 7.60513 1.000 23.41149 255 ARG B CA 1
ATOM 4485 C C . ARG B 1 257 ? 104.31691 75.32365 6.99340 1.000 25.37097 255 ARG B C 1
ATOM 4486 O O . ARG B 1 257 ? 105.00413 74.38189 6.57285 1.000 27.57187 255 ARG B O 1
ATOM 4494 N N . HIS B 1 258 ? 104.74085 76.58901 6.93663 1.000 25.21671 256 HIS B N 1
ATOM 4495 C CA . HIS B 1 258 ? 105.98350 76.87921 6.23241 1.000 27.90104 256 HIS B CA 1
ATOM 4496 C C . HIS B 1 258 ? 107.20427 76.42939 7.02086 1.000 28.43228 256 HIS B C 1
ATOM 4497 O O . HIS B 1 258 ? 108.26918 76.21701 6.41707 1.000 29.00248 256 HIS B O 1
ATOM 4504 N N . LEU B 1 259 ? 107.07418 76.25553 8.34461 1.000 28.81632 257 LEU B N 1
ATOM 4505 C CA . LEU B 1 259 ? 108.20737 75.73786 9.11403 1.000 35.45249 257 LEU B CA 1
ATOM 4506 C C . LEU B 1 259 ? 108.52048 74.28830 8.76769 1.000 33.98902 257 LEU B C 1
ATOM 4507 O O . LEU B 1 259 ? 109.66930 73.85429 8.94071 1.000 36.23380 257 LEU B O 1
ATOM 4512 N N . GLU B 1 260 ? 107.52725 73.54470 8.27631 1.000 33.00226 258 GLU B N 1
ATOM 4513 C CA . GLU B 1 260 ? 107.68496 72.15243 7.84711 1.000 37.85535 258 GLU B CA 1
ATOM 4514 C C . GLU B 1 260 ? 108.30940 71.29496 8.94266 1.000 34.45349 258 GLU B C 1
ATOM 4515 O O . GLU B 1 260 ? 109.20030 70.47435 8.69629 1.000 40.84815 258 GLU B O 1
ATOM 4521 N N . GLY B 1 261 ? 107.82970 71.48437 10.16889 1.000 38.73721 259 GLY B N 1
ATOM 4522 C CA . GLY B 1 261 ? 108.37419 70.78170 11.31172 1.000 36.23394 259 GLY B CA 1
ATOM 4523 C C . GLY B 1 261 ? 107.75864 69.43980 11.62925 1.000 43.33686 259 GLY B C 1
ATOM 4524 O O . GLY B 1 261 ? 108.32703 68.69075 12.42658 1.000 45.31452 259 GLY B O 1
ATOM 4525 N N . GLY B 1 262 ? 106.61956 69.09631 11.03317 1.000 41.04044 260 GLY B N 1
ATOM 4526 C CA . GLY B 1 262 ? 105.90655 67.89606 11.42149 1.000 45.22121 260 GLY B CA 1
ATOM 4527 C C . GLY B 1 262 ? 105.05724 68.12689 12.66100 1.000 43.04560 260 GLY B C 1
ATOM 4528 O O . GLY B 1 262 ? 105.10369 69.17598 13.30515 1.000 46.83081 260 GLY B O 1
ATOM 4529 N N . CYS B 1 263 ? 104.25699 67.12275 13.00380 1.000 39.60149 261 CYS B N 1
ATOM 4530 C CA . CYS B 1 263 ? 103.29980 67.31449 14.08520 1.000 41.59733 261 CYS B CA 1
ATOM 4531 C C . CYS B 1 263 ? 103.99641 67.20383 15.43773 1.000 43.08208 261 CYS B C 1
ATOM 4532 O O . CYS B 1 263 ? 105.05503 66.57553 15.56502 1.000 46.32100 261 CYS B O 1
ATOM 4535 N N A SER B 1 264 ? 103.39143 67.80737 16.45822 0.500 42.94545 262 SER B N 1
ATOM 4536 N N B SER B 1 264 ? 103.40933 67.89999 16.42541 0.500 42.74953 262 SER B N 1
ATOM 4537 C CA A SER B 1 264 ? 103.81901 67.58950 17.84296 0.500 47.97765 262 SER B CA 1
ATOM 4538 C CA B SER B 1 264 ? 103.66242 67.78577 17.86351 0.500 47.24217 262 SER B CA 1
ATOM 4539 C C A SER B 1 264 ? 105.30170 67.91586 18.05121 0.500 45.88386 262 SER B C 1
ATOM 4540 C C B SER B 1 264 ? 104.82586 68.63612 18.37863 0.500 47.47473 262 SER B C 1
ATOM 4541 O O A SER B 1 264 ? 106.04252 67.15423 18.67381 0.500 44.04812 262 SER B O 1
ATOM 4542 O O B SER B 1 264 ? 104.87630 68.94182 19.57571 0.500 49.19593 262 SER B O 1
ATOM 4547 N N . VAL B 1 265 ? 105.74338 69.04173 17.50356 1.000 39.55808 263 VAL B N 1
ATOM 4548 C CA . VAL B 1 265 ? 106.99931 69.68054 17.91379 1.000 42.07691 263 VAL B CA 1
ATOM 4549 C C . VAL B 1 265 ? 106.67280 71.02225 18.56695 1.000 35.06108 263 VAL B C 1
ATOM 4550 O O . VAL B 1 265 ? 105.60458 71.58351 18.29893 1.000 32.93682 263 VAL B O 1
ATOM 4554 N N . PRO B 1 266 ? 107.53540 71.57909 19.44745 1.000 34.51431 264 PRO B N 1
ATOM 4555 C CA . PRO B 1 266 ? 107.16108 72.83627 20.12555 1.000 33.83266 264 PRO B CA 1
ATOM 4556 C C . PRO B 1 266 ? 107.22607 74.06856 19.22670 1.000 31.42943 264 PRO B C 1
ATOM 4557 O O . PRO B 1 266 ? 108.31329 74.57021 18.90566 1.000 35.73662 264 PRO B O 1
ATOM 4561 N N . VAL B 1 267 ? 106.05462 74.54458 18.80986 1.000 29.39900 265 VAL B N 1
ATOM 4562 C CA . VAL B 1 267 ? 105.88249 75.78684 18.06335 1.000 29.37759 265 VAL B CA 1
ATOM 4563 C C . VAL B 1 267 ? 104.71078 76.52770 18.69664 1.000 28.27270 265 VAL B C 1
ATOM 4564 O O . VAL B 1 267 ? 103.70321 75.90461 19.04721 1.000 29.21497 265 VAL B O 1
ATOM 4568 N N . ALA B 1 268 ? 104.83523 77.85035 18.84504 1.000 27.67690 266 ALA B N 1
ATOM 4569 C CA . ALA B 1 268 ? 103.79071 78.63029 19.50003 1.000 23.45096 266 ALA B CA 1
ATOM 4570 C C . ALA B 1 268 ? 103.70003 80.01056 18.86144 1.000 22.76827 266 ALA B C 1
ATOM 4571 O O . ALA B 1 268 ? 104.64472 80.48030 18.22058 1.000 25.99501 266 ALA B O 1
ATOM 4573 N N . VAL B 1 269 ? 102.54102 80.66029 19.02169 1.000 26.26438 267 VAL B N 1
ATOM 4574 C CA . VAL B 1 269 ? 102.27353 81.91926 18.32558 1.000 27.84317 267 VAL B CA 1
ATOM 4575 C C . VAL B 1 269 ? 101.50533 82.87494 19.23127 1.000 25.01892 267 VAL B C 1
ATOM 4576 O O . VAL B 1 269 ? 100.96998 82.49596 20.27370 1.000 25.10478 267 VAL B O 1
ATOM 4580 N N . HIS B 1 270 ? 101.44685 84.13193 18.78591 1.000 27.71951 268 HIS B N 1
ATOM 4581 C CA . HIS B 1 270 ? 100.54310 85.14316 19.31552 1.000 28.23139 268 HIS B CA 1
ATOM 4582 C C . HIS B 1 270 ? 100.14026 86.04761 18.16303 1.000 25.03291 268 HIS B C 1
ATOM 4583 O O . HIS B 1 270 ? 101.01475 86.53130 17.44372 1.000 28.21096 268 HIS B O 1
ATOM 4590 N N . THR B 1 271 ? 98.83843 86.30895 18.00968 1.000 25.85682 269 THR B N 1
ATOM 4591 C CA . THR B 1 271 ? 98.37904 87.26177 17.00487 1.000 27.15060 269 THR B CA 1
ATOM 4592 C C . THR B 1 271 ? 97.45684 88.29599 17.62853 1.000 23.02038 269 THR B C 1
ATOM 4593 O O . THR B 1 271 ? 96.77642 88.02870 18.62129 1.000 25.44270 269 THR B O 1
ATOM 4597 N N . ALA B 1 272 ? 97.42717 89.47913 17.01995 1.000 27.04794 270 ALA B N 1
ATOM 4598 C CA . ALA B 1 272 ? 96.49609 90.52023 17.43488 1.000 33.83808 270 ALA B CA 1
ATOM 4599 C C . ALA B 1 272 ? 96.21550 91.41677 16.23716 1.000 32.61753 270 ALA B C 1
ATOM 4600 O O . ALA B 1 272 ? 97.11682 91.69271 15.44330 1.000 30.70368 270 ALA B O 1
ATOM 4602 N N . MET B 1 273 ? 94.96470 91.85255 16.09776 1.000 29.65665 271 MET B N 1
ATOM 4603 C CA . MET B 1 273 ? 94.60274 92.82404 15.07133 1.000 29.08035 271 MET B CA 1
ATOM 4604 C C . MET B 1 273 ? 94.13861 94.08793 15.77431 1.000 31.79548 271 MET B C 1
ATOM 4605 O O . MET B 1 273 ? 93.19702 94.04741 16.57085 1.000 32.27887 271 MET B O 1
ATOM 4610 N N . LYS B 1 274 ? 94.80319 95.20084 15.47810 1.000 35.37394 272 LYS B N 1
ATOM 4611 C CA . LYS B 1 274 ? 94.63353 96.43277 16.23417 1.000 41.93623 272 LYS B CA 1
ATOM 4612 C C . LYS B 1 274 ? 95.16925 97.58121 15.39097 1.000 38.33393 272 LYS B C 1
ATOM 4613 O O . LYS B 1 274 ? 96.28014 97.48643 14.86147 1.000 39.88602 272 LYS B O 1
ATOM 4619 N N . ASP B 1 275 ? 94.36441 98.63929 15.23674 1.000 43.96928 273 ASP B N 1
ATOM 4620 C CA . ASP B 1 275 ? 94.78127 99.87059 14.55213 1.000 47.72975 273 ASP B CA 1
ATOM 4621 C C . ASP B 1 275 ? 95.19955 99.61488 13.10217 1.000 41.61067 273 ASP B C 1
ATOM 4622 O O . ASP B 1 275 ? 96.14044 100.22897 12.59153 1.000 44.84984 273 ASP B O 1
ATOM 4627 N N . GLY B 1 276 ? 94.49379 98.71173 12.42589 1.000 40.58758 274 GLY B N 1
ATOM 4628 C CA . GLY B 1 276 ? 94.80024 98.41124 11.03981 1.000 40.38810 274 GLY B CA 1
ATOM 4629 C C . GLY B 1 276 ? 95.98892 97.50407 10.83035 1.000 37.39247 274 GLY B C 1
ATOM 4630 O O . GLY B 1 276 ? 96.39661 97.28724 9.68237 1.000 34.89884 274 GLY B O 1
ATOM 4631 N N . GLN B 1 277 ? 96.54303 96.95852 11.90247 1.000 32.08569 275 GLN B N 1
ATOM 4632 C CA . GLN B 1 277 ? 97.72724 96.12425 11.87673 1.000 31.33323 275 GLN B CA 1
ATOM 4633 C C . GLN B 1 277 ? 97.36569 94.70191 12.26126 1.000 29.04961 275 GLN B C 1
ATOM 4634 O O . GLN B 1 277 ? 96.50726 94.48502 13.11563 1.000 31.63371 275 GLN B O 1
ATOM 4640 N N . LEU B 1 278 ? 98.01807 93.73482 11.62573 1.000 29.53338 276 LEU B N 1
ATOM 4641 C CA . LEU B 1 278 ? 98.02641 92.35432 12.10025 1.000 27.02072 276 LEU B CA 1
ATOM 4642 C C . LEU B 1 278 ? 99.42022 92.05019 12.62532 1.000 32.07016 276 LEU B C 1
ATOM 4643 O O . LEU B 1 278 ? 100.39121 92.13183 11.87127 1.000 28.43900 276 LEU B O 1
ATOM 4648 N N . TYR B 1 279 ? 99.50837 91.70979 13.90887 1.000 26.77322 277 TYR B N 1
ATOM 4649 C CA . TYR B 1 279 ? 100.75487 91.34169 14.56825 1.000 26.50945 277 TYR B CA 1
ATOM 4650 C C . TYR B 1 279 ? 100.82383 89.82541 14.67225 1.000 29.07123 277 TYR B C 1
ATOM 4651 O O . TYR B 1 279 ? 99.83629 89.17953 15.03184 1.000 28.72543 277 TYR B O 1
ATOM 4660 N N . LEU B 1 280 ? 101.98959 89.26256 14.36541 1.000 25.54425 278 LEU B N 1
ATOM 4661 C CA . LEU B 1 280 ? 102.23985 87.83138 14.50467 1.000 22.90908 278 LEU B CA 1
ATOM 4662 C C . LEU B 1 280 ? 103.58964 87.64006 15.18436 1.000 28.52170 278 LEU B C 1
ATOM 4663 O O . LEU B 1 280 ? 104.61701 88.08623 14.66763 1.000 32.70822 278 LEU B O 1
ATOM 4668 N N . THR B 1 281 ? 103.58192 86.97151 16.32897 1.000 24.22454 279 THR B N 1
ATOM 4669 C CA . THR B 1 281 ? 104.79278 86.51547 16.99561 1.000 27.07401 279 THR B CA 1
ATOM 4670 C C . THR B 1 281 ? 104.82280 84.99975 16.89010 1.000 28.37267 279 THR B C 1
ATOM 4671 O O . THR B 1 281 ? 103.77955 84.35437 16.98471 1.000 29.33038 279 THR B O 1
ATOM 4675 N N . GLY B 1 282 ? 105.99789 84.43426 16.65093 1.000 29.22906 280 GLY B N 1
ATOM 4676 C CA . GLY B 1 282 ? 106.12153 82.99418 16.52298 1.000 27.50578 280 GLY B CA 1
ATOM 4677 C C . GLY B 1 282 ? 107.41193 82.51104 17.14890 1.000 29.90251 280 GLY B C 1
ATOM 4678 O O . GLY B 1 282 ? 108.41459 83.22641 17.19036 1.000 31.09010 280 GLY B O 1
ATOM 4679 N N . GLY B 1 283 ? 107.38505 81.28049 17.62999 1.000 31.00409 281 GLY B N 1
ATOM 4680 C CA . GLY B 1 283 ? 108.55199 80.73719 18.30592 1.000 30.01377 281 GLY B CA 1
ATOM 4681 C C . GLY B 1 283 ? 108.67233 79.24332 18.12868 1.000 30.12308 281 GLY B C 1
ATOM 4682 O O . GLY B 1 283 ? 107.67828 78.54049 17.91912 1.000 29.88373 281 GLY B O 1
ATOM 4683 N N . VAL B 1 284 ? 109.91507 78.75630 18.20774 1.000 28.94369 282 VAL B N 1
ATOM 4684 C CA . VAL B 1 284 ? 110.21809 77.33197 18.26252 1.000 30.27456 282 VAL B CA 1
ATOM 4685 C C . VAL B 1 284 ? 111.11625 77.08969 19.47041 1.000 34.20412 282 VAL B C 1
ATOM 4686 O O . VAL B 1 284 ? 111.88874 77.96449 19.87273 1.000 33.63085 282 VAL B O 1
ATOM 4690 N N . TRP B 1 285 ? 111.00138 75.90144 20.06484 1.000 32.55066 283 TRP B N 1
ATOM 4691 C CA . TRP B 1 285 ? 111.80577 75.53864 21.22950 1.000 30.12968 283 TRP B CA 1
ATOM 4692 C C . TRP B 1 285 ? 112.28007 74.09810 21.11269 1.000 37.71534 283 TRP B C 1
ATOM 4693 O O . TRP B 1 285 ? 111.57058 73.24167 20.57515 1.000 37.08516 283 TRP B O 1
ATOM 4704 N N . SER B 1 286 ? 113.47551 73.83033 21.65363 1.000 36.66358 284 SER B N 1
ATOM 4705 C CA . SER B 1 286 ? 113.84672 72.46421 21.98484 1.000 37.61511 284 SER B CA 1
ATOM 4706 C C . SER B 1 286 ? 112.88454 71.92034 23.04058 1.000 39.59417 284 SER B C 1
ATOM 4707 O O . SER B 1 286 ? 112.20004 72.67377 23.73452 1.000 40.80742 284 SER B O 1
ATOM 4710 N N . LEU B 1 287 ? 112.83828 70.59155 23.16513 1.000 41.75900 285 LEU B N 1
ATOM 4711 C CA . LEU B 1 287 ? 111.89953 69.98778 24.11249 1.000 46.09304 285 LEU B CA 1
ATOM 4712 C C . LEU B 1 287 ? 112.15848 70.43487 25.54710 1.000 43.06243 285 LEU B C 1
ATOM 4713 O O . LEU B 1 287 ? 111.21264 70.55912 26.33079 1.000 37.59102 285 LEU B O 1
ATOM 4718 N N . ASP B 1 288 ? 113.41799 70.66600 25.91945 1.000 40.85296 286 ASP B N 1
ATOM 4719 C CA . ASP B 1 288 ? 113.72787 71.11767 27.27067 1.000 42.00212 286 ASP B CA 1
ATOM 4720 C C . ASP B 1 288 ? 113.68018 72.63482 27.41724 1.000 36.65047 286 ASP B C 1
ATOM 4721 O O . ASP B 1 288 ? 113.90807 73.14624 28.51972 1.000 45.01187 286 ASP B O 1
ATOM 4726 N N . GLY B 1 289 ? 113.37807 73.36179 26.34467 1.000 39.23770 287 GLY B N 1
ATOM 4727 C CA . GLY B 1 289 ? 113.31813 74.80554 26.37823 1.000 42.79511 287 GLY B CA 1
ATOM 4728 C C . GLY B 1 289 ? 114.64595 75.52949 26.28642 1.000 44.17240 287 GLY B C 1
ATOM 4729 O O . GLY B 1 289 ? 114.64628 76.76580 26.20855 1.000 47.25465 287 GLY B O 1
ATOM 4730 N N . SER B 1 290 ? 115.77827 74.81240 26.28910 1.000 40.47238 288 SER B N 1
ATOM 4731 C CA . SER B 1 290 ? 117.07426 75.48447 26.35313 1.000 44.10896 288 SER B CA 1
ATOM 4732 C C . SER B 1 290 ? 117.43172 76.18940 25.04806 1.000 47.97299 288 SER B C 1
ATOM 4733 O O . SER B 1 290 ? 118.16779 77.18395 25.07237 1.000 52.08155 288 SER B O 1
ATOM 4736 N N . ASP B 1 291 ? 116.95488 75.69078 23.90732 1.000 44.53620 289 ASP B N 1
ATOM 4737 C CA . ASP B 1 291 ? 117.15502 76.35464 22.62625 1.000 43.92724 289 ASP B CA 1
ATOM 4738 C C . ASP B 1 291 ? 115.83449 76.93736 22.14871 1.000 44.35882 289 ASP B C 1
A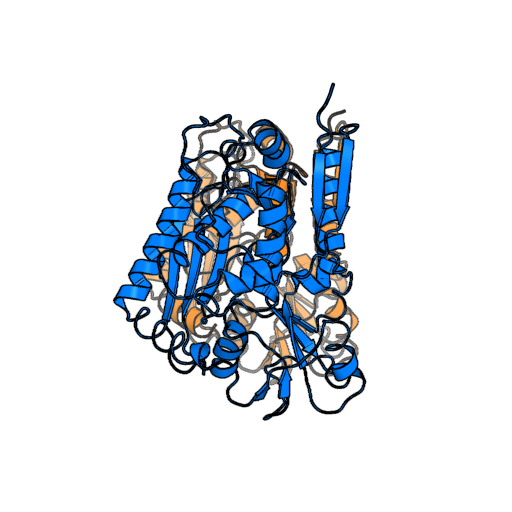TOM 4739 O O . ASP B 1 291 ? 114.78607 76.29089 22.25372 1.000 45.33663 289 ASP B O 1
ATOM 4744 N N . SER B 1 292 ? 115.88841 78.15695 21.61982 1.000 41.02322 290 SER B N 1
ATOM 4745 C CA . SER B 1 292 ? 114.66180 78.83086 21.21810 1.000 32.96478 290 SER B CA 1
ATOM 4746 C C . SER B 1 292 ? 114.98984 79.95565 20.25134 1.000 35.66199 290 SER B C 1
ATOM 4747 O O . SER B 1 292 ? 116.06268 80.55919 20.31814 1.000 39.50416 290 SER B O 1
ATOM 4750 N N . ILE B 1 293 ? 114.05189 80.21814 19.34623 1.000 35.78457 291 ILE B N 1
ATOM 4751 C CA . ILE B 1 293 ? 114.07380 81.38338 18.47139 1.000 34.69549 291 ILE B CA 1
ATOM 4752 C C . ILE B 1 293 ? 112.67363 81.97282 18.47722 1.000 35.30000 291 ILE B C 1
ATOM 4753 O O . ILE B 1 293 ? 111.70458 81.25210 18.22916 1.000 37.38946 291 ILE B O 1
ATOM 4758 N N . GLN B 1 294 ? 112.56202 83.27373 18.73833 1.000 34.40652 292 GLN B N 1
ATOM 4759 C CA . GLN B 1 294 ? 111.26250 83.94053 18.71690 1.000 35.29044 292 GLN B CA 1
ATOM 4760 C C . GLN B 1 294 ? 111.41334 85.27113 18.00439 1.000 35.04210 292 GLN B C 1
ATOM 4761 O O . GLN B 1 294 ? 112.36644 86.00423 18.27414 1.000 37.58676 292 GLN B O 1
ATOM 4767 N N . GLU B 1 295 ? 110.47840 85.58602 17.11170 1.000 32.84776 293 GLU B N 1
ATOM 4768 C CA . GLU B 1 295 ? 110.47796 86.86819 16.41913 1.000 32.44048 293 GLU B CA 1
ATOM 4769 C C . GLU B 1 295 ? 109.04564 87.32946 16.19613 1.000 32.94093 293 GLU B C 1
ATOM 4770 O O . GLU B 1 295 ? 108.09588 86.53499 16.22702 1.000 31.88357 293 GLU B O 1
ATOM 4776 N N . THR B 1 296 ? 108.89999 88.63365 15.95376 1.000 32.34457 294 THR B N 1
ATOM 4777 C CA . THR B 1 296 ? 107.60118 89.24530 15.68797 1.000 33.89447 294 THR B CA 1
ATOM 4778 C C . THR B 1 296 ? 107.66301 90.03421 14.38814 1.000 30.29696 294 THR B C 1
ATOM 4779 O O . THR B 1 296 ? 108.65296 90.71835 14.12080 1.000 33.30341 294 THR B O 1
ATOM 4783 N N . MET B 1 297 ? 106.59785 89.94136 13.59237 1.000 29.53000 295 MET B N 1
ATOM 4784 C CA . MET B 1 297 ? 106.41642 90.75752 12.40408 1.000 31.72952 295 MET B CA 1
ATOM 4785 C C . MET B 1 297 ? 104.99848 91.29688 12.38625 1.000 33.42186 295 MET B C 1
ATOM 4786 O O . MET B 1 297 ? 104.12028 90.81638 13.10555 1.000 30.30077 295 MET B O 1
ATOM 4791 N N . GLN B 1 298 ? 104.77121 92.29897 11.54702 1.000 30.88409 296 GLN B N 1
ATOM 4792 C CA . GLN B 1 298 ? 103.40820 92.77747 11.40686 1.000 30.62011 296 GLN B CA 1
ATOM 4793 C C . GLN B 1 298 ? 103.21147 93.29253 9.99770 1.000 29.05113 296 GLN B C 1
ATOM 4794 O O . GLN B 1 298 ? 104.17424 93.50964 9.25838 1.000 32.24445 296 GLN B O 1
ATOM 4800 N N . ALA B 1 299 ? 101.94359 93.48322 9.63786 1.000 31.16711 297 ALA B N 1
ATOM 4801 C CA . ALA B 1 299 ? 101.56108 93.96643 8.32136 1.000 30.35027 297 ALA B CA 1
ATOM 4802 C C . ALA B 1 299 ? 100.30858 94.81267 8.46840 1.000 33.42713 297 ALA B C 1
ATOM 4803 O O . ALA B 1 299 ? 99.52297 94.61704 9.40365 1.000 28.18267 297 ALA B O 1
ATOM 4805 N N . THR B 1 300 ? 100.12957 95.76087 7.54334 1.000 35.86530 298 THR B N 1
ATOM 4806 C CA . THR B 1 300 ? 98.89947 96.55046 7.49525 1.000 32.93320 298 THR B CA 1
ATOM 4807 C C . THR B 1 300 ? 97.81941 95.71451 6.83139 1.000 35.17085 298 THR B C 1
ATOM 4808 O O . THR B 1 300 ? 97.85917 95.49326 5.61677 1.000 33.31459 298 THR B O 1
ATOM 4812 N N . ILE B 1 301 ? 96.86675 95.24168 7.63368 1.000 30.18342 299 ILE B N 1
ATOM 4813 C CA . ILE B 1 301 ? 95.75533 94.41370 7.18488 1.000 31.92335 299 ILE B CA 1
ATOM 4814 C C . ILE B 1 301 ? 94.54411 94.83921 8.00446 1.000 32.06393 299 ILE B C 1
ATOM 4815 O O . ILE B 1 301 ? 94.50368 94.60334 9.21603 1.000 32.13760 299 ILE B O 1
ATOM 4820 N N . HIS B 1 302 ? 93.56259 95.46136 7.35884 1.000 34.70092 300 HIS B N 1
ATOM 4821 C CA . HIS B 1 302 ? 92.33506 95.82880 8.05709 1.000 36.70360 300 HIS B CA 1
ATOM 4822 C C . HIS B 1 302 ? 91.40477 94.62747 8.17129 1.000 33.86496 300 HIS B C 1
ATOM 4823 O O . HIS B 1 302 ? 91.41857 93.72863 7.32901 1.000 35.45551 300 HIS B O 1
ATOM 4830 N N . VAL B 1 303 ? 90.60321 94.61050 9.23355 1.000 34.10581 301 VAL B N 1
ATOM 4831 C CA . VAL B 1 303 ? 89.56854 93.58998 9.39370 1.000 32.44213 301 VAL B CA 1
ATOM 4832 C C . VAL B 1 303 ? 88.45101 93.94429 8.42031 1.000 33.15669 301 VAL B C 1
ATOM 4833 O O . VAL B 1 303 ? 87.85953 95.02588 8.53839 1.000 32.40407 301 VAL B O 1
ATOM 4837 N N . PRO B 1 304 ? 88.17173 93.11790 7.41357 1.000 34.13033 302 PRO B N 1
ATOM 4838 C CA . PRO B 1 304 ? 87.16703 93.50235 6.41475 1.000 37.37723 302 PRO B CA 1
ATOM 4839 C C . PRO B 1 304 ? 85.76126 93.32800 6.96401 1.000 34.89348 302 PRO B C 1
ATOM 4840 O O . PRO B 1 304 ? 85.45494 92.34179 7.63630 1.000 37.90448 302 PRO B O 1
ATOM 4844 N N . ALA B 1 305 ? 84.91193 94.31696 6.69324 1.000 45.80991 303 ALA B N 1
ATOM 4845 C CA . ALA B 1 305 ? 83.54730 94.31869 7.20204 1.000 52.64500 303 ALA B CA 1
ATOM 4846 C C . ALA B 1 305 ? 82.51311 93.91453 6.15851 1.000 53.05931 303 ALA B C 1
ATOM 4847 O O . ALA B 1 305 ? 81.36521 93.63858 6.52485 1.000 57.12218 303 ALA B O 1
ATOM 4849 N N . GLN B 1 306 ? 82.88104 93.86703 4.88131 1.000 41.86847 304 GLN B N 1
ATOM 4850 C CA . GLN B 1 306 ? 81.95708 93.46638 3.83067 1.000 47.14055 304 GLN B CA 1
ATOM 4851 C C . GLN B 1 306 ? 82.15504 91.99432 3.49222 1.000 44.32801 304 GLN B C 1
ATOM 4852 O O . GLN B 1 306 ? 83.26564 91.46174 3.57934 1.000 39.99175 304 GLN B O 1
ATOM 4858 N N . HIS B 1 307 ? 81.06151 91.33555 3.11558 1.000 33.74301 305 HIS B N 1
ATOM 4859 C CA . HIS B 1 307 ? 81.12523 89.99114 2.56207 1.000 29.13173 305 HIS B CA 1
ATOM 4860 C C . HIS B 1 307 ? 81.11204 90.06172 1.04350 1.000 29.20126 305 HIS B C 1
ATOM 4861 O O . HIS B 1 307 ? 80.86468 91.11074 0.44548 1.000 34.35304 305 HIS B O 1
ATOM 4868 N N . GLU B 1 308 ? 81.38361 88.91703 0.41776 1.000 33.66507 306 GLU B N 1
ATOM 4869 C CA . GLU B 1 308 ? 81.54832 88.81427 -1.02771 1.000 31.65923 306 GLU B CA 1
ATOM 4870 C C . GLU B 1 308 ? 81.02596 87.45897 -1.48363 1.000 32.45024 306 GLU B C 1
ATOM 4871 O O . GLU B 1 308 ? 80.56250 86.64955 -0.67837 1.000 34.10843 306 GLU B O 1
ATOM 4877 N N . ASP B 1 309 ? 81.10624 87.20239 -2.80243 1.000 36.66671 307 ASP B N 1
ATOM 4878 C CA . ASP B 1 309 ? 80.70566 85.91052 -3.36185 1.000 37.61568 307 ASP B CA 1
ATOM 4879 C C . ASP B 1 309 ? 81.75251 85.49334 -4.39927 1.000 37.51943 307 ASP B C 1
ATOM 4880 O O . ASP B 1 309 ? 81.50781 85.50907 -5.60286 1.000 40.82672 307 ASP B O 1
ATOM 4885 N N . GLY B 1 310 ? 82.93521 85.10327 -3.92404 1.000 31.73220 308 GLY B N 1
ATOM 4886 C CA . GLY B 1 310 ? 84.04720 84.81828 -4.80469 1.000 34.12360 308 GLY B CA 1
ATOM 4887 C C . GLY B 1 310 ? 83.85755 83.54202 -5.59912 1.000 39.94121 308 GLY B C 1
ATOM 4888 O O . GLY B 1 310 ? 83.08069 82.66285 -5.21870 1.000 37.62530 308 GLY B O 1
ATOM 4889 N N . PRO B 1 311 ? 84.59032 83.40067 -6.70417 1.000 47.31234 309 PRO B N 1
ATOM 4890 C CA . PRO B 1 311 ? 84.38428 82.24211 -7.58214 1.000 50.61013 309 PRO B CA 1
ATOM 4891 C C . PRO B 1 311 ? 84.93987 80.95821 -6.98092 1.000 50.61102 309 PRO B C 1
ATOM 4892 O O . PRO B 1 311 ? 85.90061 80.96861 -6.20663 1.000 44.59971 309 PRO B O 1
ATOM 4896 N N . GLU B 1 312 ? 84.33023 79.83323 -7.37476 1.000 52.49521 310 GLU B N 1
ATOM 4897 C CA . GLU B 1 312 ? 84.63543 78.54589 -6.75400 1.000 59.23998 310 GLU B CA 1
ATOM 4898 C C . GLU B 1 312 ? 86.04862 78.05785 -7.04300 1.000 60.19125 310 GLU B C 1
ATOM 4899 O O . GLU B 1 312 ? 86.54635 77.19156 -6.31590 1.000 64.07156 310 GLU B O 1
ATOM 4905 N N . ASP B 1 313 ? 86.70623 78.57054 -8.07699 1.000 55.02200 311 ASP B N 1
ATOM 4906 C CA . ASP B 1 313 ? 88.04170 78.09098 -8.40236 1.000 53.86129 311 ASP B CA 1
ATOM 4907 C C . ASP B 1 313 ? 89.14144 78.82258 -7.63877 1.000 43.70864 311 ASP B C 1
ATOM 4908 O O . ASP B 1 313 ? 90.31936 78.52375 -7.84961 1.000 49.53573 311 ASP B O 1
ATOM 4913 N N . ASP B 1 314 ? 88.79160 79.75222 -6.75290 1.000 41.99547 312 ASP B N 1
ATOM 4914 C CA . ASP B 1 314 ? 89.77389 80.29524 -5.81887 1.000 49.68763 312 ASP B CA 1
ATOM 4915 C C . ASP B 1 314 ? 90.32723 79.16903 -4.94864 1.000 39.02231 312 ASP B C 1
ATOM 4916 O O . ASP B 1 314 ? 89.55009 78.46455 -4.29387 1.000 38.12640 312 ASP B O 1
ATOM 4921 N N . PRO B 1 315 ? 91.64189 78.97424 -4.89766 1.000 34.51634 313 PRO B N 1
ATOM 4922 C CA . PRO B 1 315 ? 92.18631 77.90619 -4.05441 1.000 31.93157 313 PRO B CA 1
ATOM 4923 C C . PRO B 1 315 ? 91.99089 78.21800 -2.58140 1.000 33.62061 313 PRO B C 1
ATOM 4924 O O . PRO B 1 315 ? 91.99284 79.37699 -2.15840 1.000 35.45687 313 PRO B O 1
ATOM 4928 N N . GLN B 1 316 ? 91.80530 77.16807 -1.79015 1.000 29.37342 314 GLN B N 1
ATOM 4929 C CA . GLN B 1 316 ? 91.75447 77.40497 -0.35905 1.000 26.35483 314 GLN B CA 1
ATOM 4930 C C . GLN B 1 316 ? 93.13742 77.79382 0.15328 1.000 29.24615 314 GLN B C 1
ATOM 4931 O O . GLN B 1 316 ? 94.16103 77.55425 -0.49239 1.000 28.76585 314 GLN B O 1
ATOM 4937 N N . LEU B 1 317 ? 93.14441 78.44705 1.30943 1.000 29.45412 315 LEU B N 1
ATOM 4938 C CA . LEU B 1 317 ? 94.35094 78.96182 1.93731 1.000 26.44656 315 LEU B CA 1
ATOM 4939 C C . LEU B 1 317 ? 94.55265 78.23196 3.25150 1.000 24.07550 315 LEU B C 1
ATOM 4940 O O . LEU B 1 317 ? 93.68896 78.28965 4.14054 1.000 24.88039 315 LEU B O 1
ATOM 4945 N N . VAL B 1 318 ? 95.71417 77.58410 3.38276 1.000 25.88938 316 VAL B N 1
ATOM 4946 C CA . VAL B 1 318 ? 96.03891 76.68573 4.48795 1.000 24.78027 316 VAL B CA 1
ATOM 4947 C C . VAL B 1 318 ? 94.80688 75.89552 4.91205 1.000 24.03771 316 VAL B C 1
ATOM 4948 O O . VAL B 1 318 ? 94.46834 75.82191 6.10085 1.000 22.77590 316 VAL B O 1
ATOM 4952 N N . GLY B 1 319 ? 94.14801 75.27050 3.93385 1.000 23.96836 317 GLY B N 1
ATOM 4953 C CA . GLY B 1 319 ? 93.05322 74.36537 4.22663 1.000 22.67160 317 GLY B CA 1
ATOM 4954 C C . GLY B 1 319 ? 91.70587 75.01677 4.43885 1.000 25.03110 317 GLY B C 1
ATOM 4955 O O . GLY B 1 319 ? 90.74840 74.31289 4.78867 1.000 22.43522 317 GLY B O 1
ATOM 4956 N N . ILE B 1 320 ? 91.58415 76.32500 4.21766 1.000 23.72224 318 ILE B N 1
ATOM 4957 C CA . ILE B 1 320 ? 90.38980 77.07919 4.60140 1.000 20.29824 318 ILE B CA 1
ATOM 4958 C C . ILE B 1 320 ? 89.71135 77.61901 3.35258 1.000 21.33470 318 ILE B C 1
ATOM 4959 O O . ILE B 1 320 ? 90.35105 78.27282 2.52914 1.000 21.72821 318 ILE B O 1
ATOM 4964 N N . THR B 1 321 ? 88.40483 77.39783 3.24853 1.000 21.18051 319 THR B N 1
ATOM 4965 C CA . THR B 1 321 ? 87.59886 77.97762 2.18417 1.000 21.03830 319 THR B CA 1
ATOM 4966 C C . THR B 1 321 ? 86.82285 79.14855 2.77369 1.000 21.47106 319 THR B C 1
ATOM 4967 O O . THR B 1 321 ? 85.97662 78.95026 3.65745 1.000 23.73377 319 THR B O 1
ATOM 4971 N N . ALA B 1 322 ? 87.12357 80.36493 2.30564 1.000 21.61856 320 ALA B N 1
ATOM 4972 C CA . ALA B 1 322 ? 86.43104 81.55975 2.77635 1.000 21.49863 320 ALA B CA 1
ATOM 4973 C C . ALA B 1 322 ? 86.15711 82.48377 1.58959 1.000 24.25254 320 ALA B C 1
ATOM 4974 O O . ALA B 1 322 ? 86.62418 83.61659 1.51148 1.000 25.58637 320 ALA B O 1
ATOM 4976 N N . ARG B 1 323 ? 85.39964 81.97352 0.61664 1.000 21.66269 321 ARG B N 1
ATOM 4977 C CA . ARG B 1 323 ? 85.18242 82.73178 -0.61395 1.000 24.36718 321 ARG B CA 1
ATOM 4978 C C . ARG B 1 323 ? 84.21356 83.88807 -0.42654 1.000 24.77006 321 ARG B C 1
ATOM 4979 O O . ARG B 1 323 ? 84.09875 84.72145 -1.33233 1.000 25.76414 321 ARG B O 1
ATOM 4987 N N . ASN B 1 324 ? 83.51700 83.95749 0.70759 1.000 24.23550 322 ASN B N 1
ATOM 4988 C CA . ASN B 1 324 ? 82.64700 85.08936 0.98225 1.000 22.98969 322 ASN B CA 1
ATOM 4989 C C . ASN B 1 324 ? 83.33983 86.20279 1.75966 1.000 25.74169 322 ASN B C 1
ATOM 4990 O O . ASN B 1 324 ? 82.70043 87.21785 2.03972 1.000 24.41836 322 ASN B O 1
ATOM 4995 N N . ILE B 1 325 ? 84.63747 86.07502 2.04513 1.000 22.48199 323 ILE B N 1
ATOM 4996 C CA . ILE B 1 325 ? 85.40220 87.09963 2.75834 1.000 22.35521 323 ILE B CA 1
ATOM 4997 C C . ILE B 1 325 ? 86.44018 87.62874 1.77133 1.000 26.93029 323 ILE B C 1
ATOM 4998 O O . ILE B 1 325 ? 87.01769 86.82377 1.02707 1.000 25.92921 323 ILE B O 1
ATOM 5003 N N . PRO B 1 326 ? 86.71454 88.93810 1.71321 1.000 27.29307 324 PRO B N 1
ATOM 5004 C CA . PRO B 1 326 ? 87.66455 89.44655 0.70849 1.000 25.01073 324 PRO B CA 1
ATOM 5005 C C . PRO B 1 326 ? 88.99620 88.70873 0.76062 1.000 26.48004 324 PRO B C 1
ATOM 5006 O O . PRO B 1 326 ? 89.53717 88.44151 1.83670 1.000 28.55844 324 PRO B O 1
ATOM 5010 N N . ARG B 1 327 ? 89.51828 88.38018 -0.42662 1.000 26.58336 325 ARG B N 1
ATOM 5011 C CA . ARG B 1 327 ? 90.67692 87.49531 -0.50063 1.000 26.88183 325 ARG B CA 1
ATOM 5012 C C . ARG B 1 327 ? 91.98155 88.23286 -0.25585 1.000 32.90233 325 ARG B C 1
ATOM 5013 O O . ARG B 1 327 ? 92.91357 87.64674 0.30579 1.000 27.50046 325 ARG B O 1
ATOM 5021 N N . GLY B 1 328 ? 92.08004 89.49140 -0.67679 1.000 30.93465 326 GLY B N 1
ATOM 5022 C CA . GLY B 1 328 ? 93.29989 90.25789 -0.48847 1.000 31.97561 326 GLY B CA 1
ATOM 5023 C C . GLY B 1 328 ? 93.85747 90.19298 0.92775 1.000 28.68561 326 GLY B C 1
ATOM 5024 O O . GLY B 1 328 ? 95.04718 89.90023 1.13554 1.000 26.83322 326 GLY B O 1
ATOM 5025 N N . PRO B 1 329 ? 93.01810 90.47105 1.93420 1.000 27.11177 327 PRO B N 1
ATOM 5026 C CA . PRO B 1 329 ? 93.49996 90.36831 3.32874 1.000 25.73403 327 PRO B CA 1
ATOM 5027 C C . PRO B 1 329 ? 93.89194 88.96168 3.73590 1.000 21.92387 327 PRO B C 1
ATOM 5028 O O . PRO B 1 329 ? 94.81330 88.80342 4.54535 1.000 25.75831 327 PRO B O 1
ATOM 5032 N N . GLN B 1 330 ? 93.20733 87.93611 3.21788 1.000 24.59840 328 GLN B N 1
ATOM 5033 C CA . GLN B 1 330 ? 93.58640 86.56067 3.51881 1.000 23.62746 328 GLN B CA 1
ATOM 5034 C C . GLN B 1 330 ? 94.97889 86.25434 2.98605 1.000 21.77919 328 GLN B C 1
ATOM 5035 O O . GLN B 1 330 ? 95.80726 85.66768 3.69116 1.000 23.60944 328 GLN B O 1
ATOM 5041 N N . LEU B 1 331 ? 95.23511 86.61785 1.72304 1.000 20.26325 329 LEU B N 1
ATOM 5042 C CA . LEU B 1 331 ? 96.56068 86.41502 1.13682 1.000 27.11280 329 LEU B CA 1
ATOM 5043 C C . LEU B 1 331 ? 97.62387 87.18893 1.90211 1.000 27.62596 329 LEU B C 1
ATOM 5044 O O . LEU B 1 331 ? 98.74098 86.69406 2.09906 1.000 23.63274 329 LEU B O 1
ATOM 5049 N N . ALA B 1 332 ? 97.31174 88.41663 2.31703 1.000 22.39054 330 ALA B N 1
ATOM 5050 C CA . ALA B 1 332 ? 98.28029 89.19125 3.09245 1.000 28.12101 330 ALA B CA 1
ATOM 5051 C C . ALA B 1 332 ? 98.59588 88.51410 4.42493 1.000 26.94220 330 ALA B C 1
ATOM 5052 O O . ALA B 1 332 ? 99.74428 88.54559 4.89287 1.000 25.75286 330 ALA B O 1
ATOM 5054 N N . ALA B 1 333 ? 97.58695 87.91122 5.06080 1.000 22.60868 331 ALA B N 1
ATOM 5055 C CA . ALA B 1 333 ? 97.82285 87.21166 6.32634 1.000 22.59625 331 ALA B CA 1
ATOM 5056 C C . ALA B 1 333 ? 98.68466 85.97521 6.10777 1.000 23.31466 331 ALA B C 1
ATOM 5057 O O . ALA B 1 333 ? 99.59609 85.69079 6.89958 1.000 23.88100 331 ALA B O 1
ATOM 5059 N N . GLN B 1 334 ? 98.41967 85.23879 5.02483 1.000 23.05970 332 GLN B N 1
ATOM 5060 C CA . GLN B 1 334 ? 99.28110 84.12232 4.65854 1.000 23.76076 332 GLN B CA 1
ATOM 5061 C C . GLN B 1 334 ? 100.71805 84.58025 4.42646 1.000 27.28624 332 GLN B C 1
ATOM 5062 O O . GLN B 1 334 ? 101.65374 83.92672 4.89479 1.000 25.01879 332 GLN B O 1
ATOM 5068 N N . ASN B 1 335 ? 100.91161 85.71383 3.73626 1.000 23.55803 333 ASN B N 1
ATOM 5069 C CA . ASN B 1 335 ? 102.26945 86.20184 3.45847 1.000 21.76645 333 ASN B CA 1
ATOM 5070 C C . ASN B 1 335 ? 103.01086 86.57801 4.73811 1.000 24.53009 333 ASN B C 1
ATOM 5071 O O . ASN B 1 335 ? 104.23464 86.39036 4.83914 1.000 24.13807 333 ASN B O 1
ATOM 5076 N N . LEU B 1 336 ? 102.29844 87.15206 5.70173 1.000 25.14068 334 LEU B N 1
ATOM 5077 C CA . LEU B 1 336 ? 102.90215 87.46389 6.99401 1.000 27.89615 334 LEU B CA 1
ATOM 5078 C C . LEU B 1 336 ? 103.41432 86.20182 7.68119 1.000 23.39348 334 LEU B C 1
ATOM 5079 O O . LEU B 1 336 ? 104.53848 86.17753 8.19342 1.000 25.00274 334 LEU B O 1
ATOM 5084 N N . GLY B 1 337 ? 102.60174 85.14124 7.70578 1.000 22.63024 335 GLY B N 1
ATOM 5085 C CA . GLY B 1 337 ? 103.05779 83.88612 8.29154 1.000 25.65516 335 GLY B CA 1
ATOM 5086 C C . GLY B 1 337 ? 104.27276 83.30975 7.58132 1.000 27.98275 335 GLY B C 1
ATOM 5087 O O . GLY B 1 337 ? 105.23197 82.86174 8.21796 1.000 25.23816 335 GLY B O 1
ATOM 5088 N N . ILE B 1 338 ? 104.23958 83.29379 6.24682 1.000 25.58693 336 ILE B N 1
ATOM 5089 C CA . ILE B 1 338 ? 105.38638 82.80653 5.47824 1.000 22.31202 336 ILE B CA 1
ATOM 5090 C C . ILE B 1 338 ? 106.62894 83.63936 5.78855 1.000 26.31942 336 ILE B C 1
ATOM 5091 O O . ILE B 1 338 ? 107.71893 83.09602 6.02032 1.000 28.86446 336 ILE B O 1
ATOM 5096 N N . SER B 1 339 ? 106.47610 84.97081 5.82634 1.000 25.77529 337 SER B N 1
ATOM 5097 C CA . SER B 1 339 ? 107.60847 85.85480 6.09686 1.000 28.96217 337 SER B CA 1
ATOM 5098 C C . SER B 1 339 ? 108.26137 85.53056 7.43746 1.000 26.32412 337 SER B C 1
ATOM 5099 O O . SER B 1 339 ? 109.49220 85.46218 7.53686 1.000 29.53015 337 SER B O 1
ATOM 5102 N N . LEU B 1 340 ? 107.44488 85.34158 8.48581 1.000 25.57743 338 LEU B N 1
ATOM 5103 C CA . LEU B 1 340 ? 108.00593 85.07200 9.80831 1.000 27.32053 338 LEU B CA 1
ATOM 5104 C C . LEU B 1 340 ? 108.67745 83.70462 9.84866 1.000 29.09327 338 LEU B C 1
ATOM 5105 O O . LEU B 1 340 ? 109.75174 83.55490 10.44181 1.000 30.19387 338 LEU B O 1
ATOM 5110 N N . ALA B 1 341 ? 108.07006 82.69537 9.21017 1.000 25.05000 339 ALA B N 1
ATOM 5111 C CA . ALA B 1 341 ? 108.70760 81.38126 9.15813 1.000 30.87325 339 ALA B CA 1
ATOM 5112 C C . ALA B 1 341 ? 110.07830 81.45658 8.49769 1.000 33.49913 339 ALA B C 1
ATOM 5113 O O . ALA B 1 341 ? 111.04887 80.86770 8.99442 1.000 28.68678 339 ALA B O 1
ATOM 5115 N N . ASN B 1 342 ? 110.18067 82.17735 7.37298 1.000 29.35806 340 ASN B N 1
ATOM 5116 C CA . ASN B 1 342 ? 111.46400 82.27870 6.67732 1.000 28.47279 340 ASN B CA 1
ATOM 5117 C C . ASN B 1 342 ? 112.51242 82.97288 7.54007 1.000 28.97492 340 ASN B C 1
ATOM 5118 O O . ASN B 1 342 ? 113.69704 82.61341 7.50350 1.000 30.51556 340 ASN B O 1
ATOM 5123 N N . LEU B 1 343 ? 112.09979 83.97704 8.31655 1.000 30.77713 341 LEU B N 1
ATOM 5124 C CA . LEU B 1 343 ? 113.02178 84.60434 9.25828 1.000 33.71036 341 LEU B CA 1
ATOM 5125 C C . LEU B 1 343 ? 113.52275 83.59181 10.28742 1.000 31.24027 341 LEU B C 1
ATOM 5126 O O . LEU B 1 343 ? 114.73337 83.47855 10.52291 1.000 35.07909 341 LEU B O 1
ATOM 5131 N N . LEU B 1 344 ? 112.60139 82.83469 10.90286 1.000 32.52403 342 LEU B N 1
ATOM 5132 C CA . LEU B 1 344 ? 113.01279 81.83819 11.89343 1.000 32.97925 342 LEU B CA 1
ATOM 5133 C C . LEU B 1 344 ? 113.91957 80.78031 11.27589 1.000 31.53038 342 LEU B C 1
ATOM 5134 O O . LEU B 1 344 ? 114.90287 80.35387 11.89539 1.000 34.69936 342 LEU B O 1
ATOM 5139 N N . LEU B 1 345 ? 113.61303 80.35168 10.04719 1.000 30.31488 343 LEU B N 1
ATOM 5140 C CA . LEU B 1 345 ? 114.47593 79.38733 9.36926 1.000 31.21302 343 LEU B CA 1
ATOM 5141 C C . LEU B 1 345 ? 115.86856 79.95556 9.14475 1.000 32.99326 343 LEU B C 1
ATOM 5142 O O . LEU B 1 345 ? 116.86986 79.25159 9.31338 1.000 34.94236 343 LEU B O 1
ATOM 5147 N N . SER B 1 346 ? 115.95595 81.22835 8.76736 1.000 36.27770 344 SER B N 1
ATOM 5148 C CA . SER B 1 346 ? 117.26191 81.83026 8.53241 1.000 34.88120 344 SER B CA 1
ATOM 5149 C C . SER B 1 346 ? 118.08079 81.95708 9.81207 1.000 37.43206 344 SER B C 1
ATOM 5150 O O . SER B 1 346 ? 119.28351 82.20689 9.73782 1.000 37.72031 344 SER B O 1
ATOM 5153 N N . LYS B 1 347 ? 117.45388 81.79611 10.97780 1.000 37.80316 345 LYS B N 1
ATOM 5154 C CA . LYS B 1 347 ? 118.15148 81.82806 12.25593 1.000 39.98445 345 LYS B CA 1
ATOM 5155 C C . LYS B 1 347 ? 118.27089 80.44241 12.87499 1.000 39.10879 345 LYS B C 1
ATOM 5156 O O . L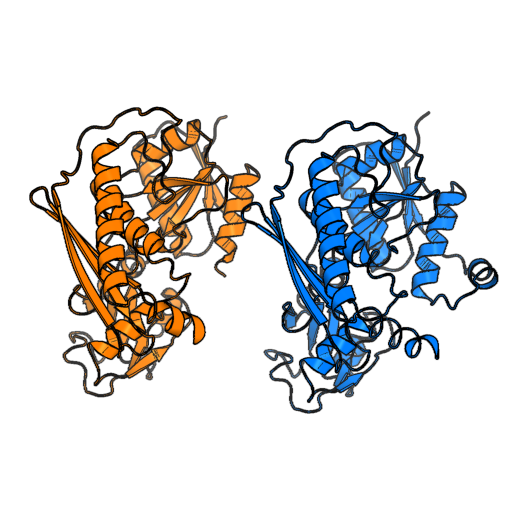YS B 1 347 ? 118.61463 80.32159 14.05622 1.000 43.10357 345 LYS B O 1
ATOM 5162 N N . GLY B 1 348 ? 118.00454 79.39784 12.10242 1.000 39.91215 346 GLY B N 1
ATOM 5163 C CA . GLY B 1 348 ? 118.26112 78.04003 12.52671 1.000 42.51292 346 GLY B CA 1
ATOM 5164 C C . GLY B 1 348 ? 117.08021 77.25674 13.06224 1.000 36.89939 346 GLY B C 1
ATOM 5165 O O . GLY B 1 348 ? 117.29909 76.24801 13.73505 1.000 41.56906 346 GLY B O 1
ATOM 5166 N N . ALA B 1 349 ? 115.84113 77.67525 12.78371 1.000 34.19876 347 ALA B N 1
ATOM 5167 C CA . ALA B 1 349 ? 114.69550 76.97404 13.35662 1.000 33.77902 347 ALA B CA 1
ATOM 5168 C C . ALA B 1 349 ? 114.64595 75.50999 12.93701 1.000 34.45911 347 ALA B C 1
ATOM 5169 O O . ALA B 1 349 ? 114.19759 74.66018 13.71776 1.000 39.00188 347 ALA B O 1
ATOM 5171 N N . LYS B 1 350 ? 115.09005 75.19358 11.71782 1.000 34.07376 348 LYS B N 1
ATOM 5172 C CA . LYS B 1 350 ? 114.97192 73.82279 11.23146 1.000 39.63332 348 LYS B CA 1
ATOM 5173 C C . LYS B 1 350 ? 115.77977 72.84498 12.08155 1.000 41.33527 348 LYS B C 1
ATOM 5174 O O . LYS B 1 350 ? 115.32484 71.72314 12.33634 1.000 44.28326 348 LYS B O 1
ATOM 5180 N N A ASN B 1 351 ? 116.96894 73.24289 12.53772 0.590 36.55140 349 ASN B N 1
ATOM 5181 N N B ASN B 1 351 ? 116.99057 73.24071 12.49699 0.410 41.42690 349 ASN B N 1
ATOM 5182 C CA A ASN B 1 351 ? 117.74958 72.32507 13.36500 0.590 43.13117 349 ASN B CA 1
ATOM 5183 C CA B ASN B 1 351 ? 117.78625 72.39814 13.38941 0.410 43.14227 349 ASN B CA 1
ATOM 5184 C C A ASN B 1 351 ? 117.06657 72.06144 14.70373 0.590 41.87801 349 ASN B C 1
ATOM 5185 C C B ASN B 1 351 ? 117.00435 72.05793 14.64821 0.410 41.67131 349 ASN B C 1
ATOM 5186 O O A ASN B 1 351 ? 117.15301 70.94931 15.24063 0.590 43.77429 349 ASN B O 1
ATOM 5187 O O B ASN B 1 351 ? 116.94935 70.89616 15.07054 0.410 43.88549 349 ASN B O 1
ATOM 5196 N N . ILE B 1 352 ? 116.40936 73.07482 15.27176 1.000 39.68725 350 ILE B N 1
ATOM 5197 C CA . ILE B 1 352 ? 115.67318 72.86853 16.51368 1.000 40.06992 350 ILE B CA 1
ATOM 5198 C C . ILE B 1 352 ? 114.50917 71.91487 16.28658 1.000 41.94935 350 ILE B C 1
ATOM 5199 O O . ILE B 1 352 ? 114.29245 70.98450 17.07140 1.000 42.58048 350 ILE B O 1
ATOM 5204 N N . LEU B 1 353 ? 113.76059 72.11045 15.19746 1.000 40.14072 351 LEU B N 1
ATOM 5205 C CA . LEU B 1 353 ? 112.60422 71.25620 14.93460 1.000 40.16491 351 LEU B CA 1
ATOM 5206 C C . LEU B 1 353 ? 113.02807 69.82264 14.63392 1.000 46.46164 351 LEU B C 1
ATOM 5207 O O . LEU B 1 353 ? 112.36560 68.87150 15.07096 1.000 42.24150 351 LEU B O 1
ATOM 5212 N N . ASP B 1 354 ? 114.12637 69.65006 13.88757 1.000 43.18519 352 ASP B N 1
ATOM 5213 C CA . ASP B 1 354 ? 114.60166 68.30862 13.55787 1.000 46.08780 352 ASP B CA 1
ATOM 5214 C C . ASP B 1 354 ? 115.03942 67.55215 14.80548 1.000 46.67510 352 ASP B C 1
ATOM 5215 O O . ASP B 1 354 ? 114.73969 66.36230 14.95721 1.000 50.46054 352 ASP B O 1
ATOM 5220 N N . VAL B 1 355 ? 115.77936 68.21483 15.69354 1.000 43.05554 353 VAL B N 1
ATOM 5221 C CA . VAL B 1 355 ? 116.24910 67.54733 16.90248 1.000 41.82139 353 VAL B CA 1
ATOM 5222 C C . VAL B 1 355 ? 115.07024 67.19742 17.80748 1.000 45.12290 353 VAL B C 1
ATOM 5223 O O . VAL B 1 355 ? 114.99994 66.08999 18.35736 1.000 49.15740 353 VAL B O 1
ATOM 5227 N N . ALA B 1 356 ? 114.11707 68.12305 17.95595 1.000 40.56236 354 ALA B N 1
ATOM 5228 C CA . ALA B 1 356 ? 112.93523 67.85550 18.77142 1.000 44.43317 354 ALA B CA 1
ATOM 5229 C C . ALA B 1 356 ? 112.13548 66.68061 18.22467 1.000 48.21133 354 ALA B C 1
ATOM 5230 O O . ALA B 1 356 ? 111.69110 65.81301 18.98754 1.000 56.04351 354 ALA B O 1
ATOM 5232 N N . ARG B 1 357 ? 111.92961 66.64413 16.90702 1.000 44.89836 355 ARG B N 1
ATOM 5233 C CA . ARG B 1 357 ? 111.18401 65.55017 16.29413 1.000 53.18047 355 ARG B CA 1
ATOM 5234 C C . ARG B 1 357 ? 111.89222 64.21392 16.48074 1.000 62.46994 355 ARG B C 1
ATOM 5235 O O . ARG B 1 357 ? 111.23385 63.17139 16.56931 1.000 67.76714 355 ARG B O 1
ATOM 5243 N N . GLN B 1 358 ? 113.22622 64.22337 16.56075 1.000 62.42561 356 GLN B N 1
ATOM 5244 C CA . GLN B 1 358 ? 113.96383 62.97205 16.70720 1.000 70.30555 356 GLN B CA 1
ATOM 5245 C C . GLN B 1 358 ? 113.79908 62.38698 18.10219 1.000 68.83054 356 GLN B C 1
ATOM 5246 O O . GLN B 1 358 ? 113.65364 61.16875 18.25419 1.000 66.22348 356 GLN B O 1
ATOM 5252 N N . LEU B 1 359 ? 113.81969 63.23537 19.13323 1.000 74.75519 357 LEU B N 1
ATOM 5253 C CA . LEU B 1 359 ? 113.61260 62.75645 20.49488 1.000 79.90430 357 LEU B CA 1
ATOM 5254 C C . LEU B 1 359 ? 112.22169 62.17014 20.70157 1.000 84.18997 357 LEU B C 1
ATOM 5255 O O . LEU B 1 359 ? 111.99690 61.50000 21.71578 1.000 89.50151 357 LEU B O 1
ATOM 5260 N N . ASN B 1 360 ? 111.29157 62.40693 19.77877 1.000 81.32286 358 ASN B N 1
ATOM 5261 C CA . ASN B 1 360 ? 109.96374 61.80111 19.83471 1.000 81.54405 358 ASN B CA 1
ATOM 5262 C C . ASN B 1 360 ? 109.88050 60.58540 18.91399 1.000 84.09963 358 ASN B C 1
ATOM 5263 O O . ASN B 1 360 ? 110.81270 59.78155 18.84052 1.000 88.48336 358 ASN B O 1
#

Sequence (669 aa):
KMRVIRVGTRKSQLARIQTDSVVATLKASYPGLQFEIIAMSTTGDKILDTALSKIGEKSLFTKELEHALEKNEVDLVVVHSLKDLPTVLPPGFTIGAICKRENPHDAVVFHPKFVGKTLETLPEKSVVGTTSSSSLRRAAQLQRKFPHLEFRSIRGNLNTWWLRKLDEQQEFSAIILATAGLQRMGWHNNRVGQILHPEECMYAVGQGALGVEVRAKDQDILDLVGVLHDPETLLRCIAERAFLRRHLEGGCSVPVAVHTAMKDGQLYLTGGVWSLDGSDSSIQETMQATIHVPAQHEDGPEDDPQLVGITARNIPRGPQLAAQNLGISLANLLLSKGAKNNILDVARRQLNDAHMRVIRVGTRKSQLARIQTDSVVATLKASYPGLQFEIIAMKSLFTKELEHALEKNEVDLVVHSLKDLPTVLPPGFTIGAICKRENPHDAVVFHPKFVGKTLETLPEKSVVGTSSLRRAAQLQRKFPHLEFRSIRGNLNTWLRKLDEQQEFSAIILATAGLQRMGWHNRVGQILHPEECMYAVGQGALGVEVRAKDQDILDLVGVLHDPETLLRCIAERAFLRHLEGGCSSVPVAVHTAMKDGQLYLTGGVWSLDGSDSIQETMQATIHVPAQHEDGPEDDPQLVGITARNIPRGPQLAAQNLGISLANLLLSKGAKNNILDVARQLN

Organism: Homo sapiens (NCBI:txid9606)

InterPro domains:
  IPR000860 Porphobilinogen deaminase [MF_00260] (20-345)
  IPR000860 Porphobilinogen deaminase [PIRSF001438] (5-357)
  IPR000860 Porphobilinogen deaminase [PR00151] (60-80)
  IPR000860 Porphobilinogen deaminase [PR00151] (91-110)
  IPR000860 Porphobilinogen deaminase [PR00151] (142-159)
  IPR000860 Porphobilinogen deaminase [PR00151] (161-178)
  IPR000860 Porphobilinogen deaminase [PR00151] (249-266)
  IPR000860 Porphobilinogen deaminase [PTHR11557] (18-355)
  IPR000860 Porphobilinogen deaminase [TIGR00212] (21-300)
  IPR022417 Porphobilinogen deaminase, N-terminal [PF01379] (21-232)
  IPR022418 Porphobilinogen deaminase, C-terminal [PF03900] (245-317)
  IPR022419 Porphobilinogen deaminase, dipyrromethane cofactor binding site [PS00533] (250-266)
  IPR036803 Porphobilinogen deaminase, C-terminal domain superfamily [G3DSA:3.30.160.40] (240-361)
  IPR036803 Porphobilinogen deaminase, C-terminal domain superfamily [SSF54782] (239-352)

Radius of gyration: 29.12 Å; Cα contacts (8 Å, |Δi|>4): 1369; chains: 2; bounding box: 56×89×70 Å

Foldseek 3Di:
DDDAAEEEFEPDPLRVLQSVVLVVVLCVVVPPRHYHYHYDDDPPPVVVVPDPADQDPLNSVVVVVVVCQVVVVGFKYKDQVLSDALDDDPFKFFLAKADFDQQFKFKFFQVVQAPDDLVPDPFQAEEEEAALQLQLLQCQVRVRYHYYHDDDDPVVVVCCSHPHDRHGMYMDGCLSCVSVVNNVRTRGTDDVNRHAGGQSGRIMTMMGGLPPVVVSVSRLVRHDQVSLLLNLLSSLLVVLLVFDPRAHKGWDWDQPPQKIKIKIKHAASSNPDMDIDMDMDRHDRDPAFQQADSPDDARSRHDNRRGDCVSSVVSSVNSNVRNVVVVVVPRNVRRVVNVVVVSPD/DDEAEEEFEPDDLGVLQSVVLVVVLCVVVVPHHYHYDYDVLCVVVVVVVCQVVVVHFKYKDQPLSAALDHDPFKFFLAKADFDQQFKFKFFAVVQFQHDLVPDDFAAEEEEAALQQQQLQCQLRVRYHYDYDDDDPVVCVVCRNPDDRHRMYIDGCLSCVSVVNNVRTRGGDDVVRHFGRQSGRIMTMMGGLPPVVVSVSRLVRHDQVSLLLNLLSSLLVVLLVLDPRFHKGWDWDQDPQKIKIKIKGAASSNPDMDIDIDMDRADRDDAFQQADSPPDARSRHDNRRGDCVSNVVSSVNSNVVNVVCVVVPRNVRSVVNVVVD

=== Feature glossary ===
Legend for the data blocks above and below:

— What the protein is —

Sequence gives the chain of amino acids in standard one-letter code (A=alanine, C=cysteine, …, Y=tyrosine), read N→C. It is the only feature that is directly encoded by the gene; all structural features are derived from the folded form of this sequence.

The annotation block draws on four external resources. InterPro: which protein families and domains the sequence belongs to. GO: standardized terms for what the protein does, what process it participates in, and where in the cell it acts. CATH: which structural fold it has in the CATH hierarchy. Organism: the species of origin.

— Where its atoms are —

Atomic coordinates in PDBx/mmCIF format — the same representation the Protein Data Bank distributes. Each line of the _atom_site loop places one backbone atom in Cartesian space (units: ångströms, origin: arbitrary).

Six rendered views show the 3D structure from the faces of a cube — i.e. along ±x, ±y, ±z. Rendering representation is drawn randomly per protein from cartoon (secondary-structure ribbons), sticks (backbone bonds), or molecular surface; coloring is either N→C rainbow (blue at the N-terminus through red at the C-terminus) or one color per chain.

— Local backbone conformation —

DSSP 8-state secondary structure assigns each residue one of H (α-helix), G (3₁₀-helix), I (π-helix), E (extended β-strand), B (isolated β-bridge), T (hydrogen-bonded turn), S (bend), or '-' (coil). The assignment is computed from backbone hydrogen-bond geometry via the Kabsch–Sander algorithm.

P-SEA three-state annotation labels each residue as helix, strand, or coil based purely on the geometry of the Cα trace. It serves as a fallback when the full backbone (and thus DSSP) is unavailable.

φ (phi) and ψ (psi) are the two rotatable backbone dihedrals per residue: φ is the C(i-1)–N–Cα–C torsion, ψ is the N–Cα–C–N(i+1) torsion, both in degrees on (−180°, 180°]. α-helical residues cluster near (−60°, −45°); β-strand residues near (−120°, +130°). A Ramachandran plot is simply a scatter of (φ, ψ) for every residue.

— Global shape and packing —

Radius of gyration (Rg) is the root-mean-square distance of Cα atoms from their centroid — a single number for overall size and compactness. A globular domain of N residues has Rg ≈ 2.2·N^0.38 Å; an extended or disordered chain has a much larger Rg. The Cα contact count is the number of residue pairs whose Cα atoms are within 8 Å and are more than four positions apart in sequence — a standard proxy for tertiary packing density. The bounding box is the smallest axis-aligned box enclosing all Cα atoms.

Accessible surface area quantifies burial. A residue with SASA near zero is packed into the hydrophobic core; one with SASA >100 Å² sits on the surface. Computed here via the Shrake–Rupley numerical algorithm with a 1.4 Å probe.

The contact map is a binary N×N matrix image: pixel (i, j) is dark where Cα_i and Cα_j are within 8 Å and |i−j|>4. Because the |i−j|>4 filter removes local helical contacts, off-diagonal stripes parallel to the main diagonal indicate parallel β-sheets; stripes perpendicular to it indicate antiparallel β-sheets. The Ramachandran plot scatters every residue's (φ, ψ) pair against the sterically allowed regions. The PAE heatmap renders the predicted-aligned-error matrix.

— Structural neighborhood —

A 3Di character summarizes, for each residue, the relative orientation of the Cα frame of its nearest spatial neighbor. Because it encodes fold topology rather than chemistry, 3Di alignments detect remote structural similarity that sequence alignment misses.

Structural nearest neighbors (via Foldseek easy-search vs the PDB). Reported per hit: target PDB id, E-value, and alignment TM-score. A TM-score above ~0.5 is the conventional threshold for 'same fold'.

— Confidence and disorder —

For AlphaFold models, the B-factor field carries pLDDT — the model's own estimate of local accuracy on a 0–100 scale. Regions with pLDDT<50 should be treated as essentially unmodeled; they often correspond to intrinsically disordered segments.

B-factor (Debye–Waller factor) reflects atomic displacement in the crystal lattice. It is an experimental observable (units Å²), not a prediction; low values mean the atom is pinned down, high values mean it moves or is heterogeneous across the crystal.

Predicted Aligned Error (PAE) is an AlphaFold confidence matrix: entry (i, j) is the expected error in the position of residue j, in ångströms, when the prediction is superimposed on the true structure at residue i. Low PAE within a block of residues means that block is internally rigid and well-predicted; high PAE between two blocks means their relative placement is uncertain even if each block individually is confident.